Protein AF-0000000080642468 (afdb_homodimer)

Radius of gyration: 21.58 Å; Cα contacts (8 Å, |Δi|>4): 723; chains: 2; bounding box: 53×69×47 Å

Organism: Staphylococcus saprophyticus subsp. saprophyticus (strain ATCC 15305 / DSM 20229 / NCIMB 8711 / NCTC 7292 / S-41) (NCBI:txid342451)

Structure (mmCIF, N/CA/C/O backbone):
data_AF-0000000080642468-model_v1
#
loop_
_entity.id
_entity.type
_entity.pdbx_description
1 polymer 'Putative oxidoreductase'
#
loop_
_atom_site.group_PDB
_atom_site.id
_atom_site.type_symbol
_atom_site.label_atom_id
_atom_site.label_alt_id
_atom_site.label_comp_id
_atom_site.label_asym_id
_atom_site.label_entity_id
_atom_site.label_seq_id
_atom_site.pdbx_PDB_ins_code
_atom_site.Cartn_x
_atom_site.Cartn_y
_atom_site.Cartn_z
_atom_site.occupancy
_atom_site.B_iso_or_equiv
_atom_site.auth_seq_id
_atom_site.auth_comp_id
_atom_site.auth_asym_id
_atom_site.auth_atom_id
_atom_site.pdbx_PDB_model_num
ATOM 1 N N . MET A 1 1 ? -17.812 -33.812 -12.562 1 50.59 1 MET A N 1
ATOM 2 C CA . MET A 1 1 ? -16.484 -34.094 -12 1 50.59 1 MET A CA 1
ATOM 3 C C . MET A 1 1 ? -16.5 -33.875 -10.484 1 50.59 1 MET A C 1
ATOM 5 O O . MET A 1 1 ? -17.172 -33 -9.977 1 50.59 1 MET A O 1
ATOM 9 N N . LYS A 1 2 ? -16.266 -34.875 -9.68 1 64.75 2 LYS A N 1
ATOM 10 C CA . LYS A 1 2 ? -16.328 -34.875 -8.227 1 64.75 2 LYS A CA 1
ATOM 11 C C . LYS A 1 2 ? -15.359 -33.875 -7.629 1 64.75 2 LYS A C 1
ATOM 13 O O . LYS A 1 2 ? -14.172 -33.875 -7.965 1 64.75 2 LYS A O 1
ATOM 18 N N . THR A 1 3 ? -15.789 -32.656 -7.141 1 79.31 3 THR A N 1
ATOM 19 C CA . THR A 1 3 ? -14.961 -31.656 -6.477 1 79.31 3 THR A CA 1
ATOM 20 C C . THR A 1 3 ? -14.625 -32.094 -5.055 1 79.31 3 THR A C 1
ATOM 22 O O . THR A 1 3 ? -15.508 -32.5 -4.297 1 79.31 3 THR A O 1
ATOM 25 N N . GLU A 1 4 ? -13.375 -32.406 -4.77 1 90.5 4 GLU A N 1
ATOM 26 C CA . GLU A 1 4 ? -12.891 -32.625 -3.41 1 90.5 4 GLU A CA 1
ATOM 27 C C . GLU A 1 4 ? -12.5 -31.297 -2.742 1 90.5 4 GLU A C 1
ATOM 29 O O . GLU A 1 4 ? -11.781 -30.484 -3.328 1 90.5 4 GLU A O 1
ATOM 34 N N . VAL A 1 5 ? -13.094 -31.109 -1.565 1 91.38 5 VAL A N 1
ATOM 35 C CA . VAL A 1 5 ? -12.852 -29.875 -0.824 1 91.38 5 VAL A CA 1
ATOM 36 C C . VAL A 1 5 ? -12.203 -30.188 0.521 1 91.38 5 VAL A C 1
ATOM 38 O O . VAL A 1 5 ? -12.656 -31.094 1.231 1 91.38 5 VAL A O 1
ATOM 41 N N . ILE A 1 6 ? -11.117 -29.516 0.768 1 91.75 6 ILE A N 1
ATOM 42 C CA . ILE A 1 6 ? -10.484 -29.594 2.08 1 91.75 6 ILE A CA 1
ATOM 43 C C . ILE A 1 6 ? -10.461 -28.219 2.73 1 91.75 6 ILE A C 1
ATOM 45 O O . ILE A 1 6 ? -10.242 -27.203 2.051 1 91.75 6 ILE A O 1
ATOM 49 N N . ALA A 1 7 ? -10.742 -28.203 4.02 1 93.5 7 ALA A N 1
ATOM 50 C CA . ALA A 1 7 ? -10.742 -26.953 4.773 1 93.5 7 ALA A CA 1
ATOM 51 C C . ALA A 1 7 ? -9.625 -26.938 5.816 1 93.5 7 ALA A C 1
ATOM 53 O O . ALA A 1 7 ? -9.375 -27.953 6.477 1 93.5 7 ALA A O 1
ATOM 54 N N . LYS A 1 8 ? -8.898 -25.859 5.883 1 94.12 8 LYS A N 1
ATOM 55 C CA . LYS A 1 8 ? -7.875 -25.641 6.898 1 94.12 8 LYS A CA 1
ATOM 56 C C . LYS A 1 8 ? -7.965 -24.234 7.473 1 94.12 8 LYS A C 1
ATOM 58 O O . LYS A 1 8 ? -7.926 -23.25 6.73 1 94.12 8 LYS A O 1
ATOM 63 N N . SER A 1 9 ? -8.227 -24.094 8.789 1 95.5 9 SER A N 1
ATOM 64 C CA . SER A 1 9 ? -8.188 -22.797 9.438 1 95.5 9 SER A CA 1
ATOM 65 C C . SER A 1 9 ? -6.848 -22.094 9.195 1 95.5 9 SER A C 1
ATOM 67 O O . SER A 1 9 ? -5.789 -22.688 9.438 1 95.5 9 SER A O 1
ATOM 69 N N . THR A 1 10 ? -6.863 -20.891 8.68 1 96.19 10 THR A N 1
ATOM 70 C CA . THR A 1 10 ? -5.648 -20.188 8.289 1 96.19 10 THR A CA 1
ATOM 71 C C . THR A 1 10 ? -5.762 -18.703 8.617 1 96.19 10 THR A C 1
ATOM 73 O O . THR A 1 10 ? -6.711 -18.031 8.203 1 96.19 10 THR A O 1
ATOM 76 N N . ASP A 1 11 ? -4.891 -18.172 9.461 1 97.19 11 ASP A N 1
ATOM 77 C CA . ASP A 1 11 ? -4.703 -16.75 9.656 1 97.19 11 ASP A CA 1
ATOM 78 C C . ASP A 1 11 ? -3.744 -16.172 8.617 1 97.19 11 ASP A C 1
ATOM 80 O O . ASP A 1 11 ? -2.535 -16.406 8.688 1 97.19 11 ASP A O 1
ATOM 84 N N . VAL A 1 12 ? -4.266 -15.406 7.707 1 97 12 VAL A N 1
ATOM 85 C CA . VAL A 1 12 ? -3.461 -14.945 6.578 1 97 12 VAL A CA 1
ATOM 86 C C . VAL A 1 12 ? -2.4 -13.961 7.07 1 97 12 VAL A C 1
ATOM 88 O O . VAL A 1 12 ? -1.464 -13.633 6.336 1 97 12 VAL A O 1
ATOM 91 N N . THR A 1 13 ? -2.586 -13.43 8.273 1 97 13 THR A N 1
ATOM 92 C CA . THR A 1 13 ? -1.593 -12.508 8.812 1 97 13 THR A CA 1
ATOM 93 C C . THR A 1 13 ? -0.42 -13.273 9.422 1 97 13 THR A C 1
ATOM 95 O O . THR A 1 13 ? 0.535 -12.664 9.914 1 97 13 THR A O 1
ATOM 98 N N . ASN A 1 14 ? -0.458 -14.555 9.422 1 97.81 14 ASN A N 1
ATOM 99 C CA . ASN A 1 14 ? 0.62 -15.43 9.867 1 97.81 14 ASN A CA 1
ATOM 100 C C . ASN A 1 14 ? 1.219 -16.219 8.703 1 97.81 14 ASN A C 1
ATOM 102 O O . ASN A 1 14 ? 0.602 -17.156 8.195 1 97.81 14 ASN A O 1
ATOM 106 N N . PRO A 1 15 ? 2.479 -15.875 8.328 1 97.31 15 PRO A N 1
ATOM 107 C CA . PRO A 1 15 ? 3.047 -16.516 7.137 1 97.31 15 PRO A CA 1
ATOM 108 C C . PRO A 1 15 ? 3.193 -18.031 7.289 1 97.31 15 PRO A C 1
ATOM 110 O O . PRO A 1 15 ? 3.072 -18.766 6.309 1 97.31 15 PRO A O 1
ATOM 113 N N . GLN A 1 16 ? 3.432 -18.5 8.5 1 97.75 16 GLN A N 1
ATOM 114 C CA . GLN A 1 16 ? 3.561 -19.938 8.711 1 97.75 16 GLN A CA 1
ATOM 115 C C . GLN A 1 16 ? 2.236 -20.656 8.461 1 97.75 16 GLN A C 1
ATOM 117 O O . GLN A 1 16 ? 2.217 -21.766 7.938 1 97.75 16 GLN A O 1
ATOM 122 N N . ASP A 1 17 ? 1.151 -20.016 8.898 1 97.81 17 ASP A N 1
ATOM 123 C CA . ASP A 1 17 ? -0.169 -20.578 8.625 1 97.81 17 ASP A CA 1
ATOM 124 C C . ASP A 1 17 ? -0.426 -20.672 7.125 1 97.81 17 ASP A C 1
ATOM 126 O O . ASP A 1 17 ? -0.97 -21.672 6.641 1 97.81 17 ASP A O 1
ATOM 130 N N . VAL A 1 18 ? -0.04 -19.656 6.391 1 97.88 18 VAL A N 1
ATOM 131 C CA . VAL A 1 18 ? -0.266 -19.609 4.949 1 97.88 18 VAL A CA 1
ATOM 132 C C . VAL A 1 18 ? 0.578 -20.672 4.262 1 97.88 18 VAL A C 1
ATOM 134 O O . VAL A 1 18 ? 0.085 -21.406 3.393 1 97.88 18 VAL A O 1
ATOM 137 N N . GLU A 1 19 ? 1.781 -20.781 4.672 1 97.62 19 GLU A N 1
ATOM 138 C CA . GLU A 1 19 ? 2.65 -21.828 4.145 1 97.62 19 GLU A CA 1
ATOM 139 C C . GLU A 1 19 ? 2.07 -23.219 4.414 1 97.62 19 GLU A C 1
ATOM 141 O O . GLU A 1 19 ? 2.098 -24.078 3.539 1 97.62 19 GLU A O 1
ATOM 146 N N . ALA A 1 20 ? 1.6 -23.375 5.605 1 97.69 20 ALA A N 1
ATOM 147 C CA . ALA A 1 20 ? 1.021 -24.672 5.977 1 97.69 20 ALA A CA 1
ATOM 148 C C . ALA A 1 20 ? -0.187 -25 5.109 1 97.69 20 ALA A C 1
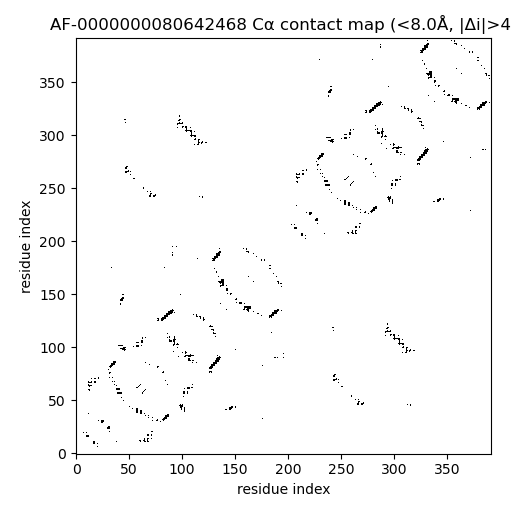ATOM 150 O O . ALA A 1 20 ? -0.394 -26.156 4.738 1 97.69 20 ALA A O 1
ATOM 151 N N . LEU A 1 21 ? -0.982 -24.016 4.84 1 97.44 21 LEU A N 1
ATOM 152 C CA . LEU A 1 21 ? -2.133 -24.203 3.963 1 97.44 21 LEU A CA 1
ATOM 153 C C . LEU A 1 21 ? -1.696 -24.703 2.59 1 97.44 21 LEU A C 1
ATOM 155 O O . LEU A 1 21 ? -2.256 -25.672 2.07 1 97.44 21 LEU A O 1
ATOM 159 N N . VAL A 1 22 ? -0.696 -24.078 1.971 1 97.56 22 VAL A N 1
ATOM 160 C CA . VAL A 1 22 ? -0.193 -24.406 0.643 1 97.56 22 VAL A CA 1
ATOM 161 C C . VAL A 1 22 ? 0.44 -25.797 0.669 1 97.56 22 VAL A C 1
ATOM 163 O O . VAL A 1 22 ? 0.196 -26.609 -0.221 1 97.56 22 VAL A O 1
ATOM 166 N N . GLN A 1 23 ? 1.181 -26.062 1.732 1 96.88 23 GLN A N 1
ATOM 167 C CA . GLN A 1 23 ? 1.821 -27.375 1.865 1 96.88 23 GLN A CA 1
ATOM 168 C C . GLN A 1 23 ? 0.785 -28.484 1.974 1 96.88 23 GLN A C 1
ATOM 170 O O . GLN A 1 23 ? 0.958 -29.562 1.396 1 96.88 23 GLN A O 1
ATOM 175 N N . ASN A 1 24 ? -0.21 -28.219 2.729 1 96.62 24 ASN A N 1
ATOM 176 C CA . ASN A 1 24 ? -1.29 -29.203 2.846 1 96.62 24 ASN A CA 1
ATOM 177 C C . ASN A 1 24 ? -1.91 -29.516 1.488 1 96.62 24 ASN A C 1
ATOM 179 O O . ASN A 1 24 ? -2.162 -30.672 1.173 1 96.62 24 ASN A O 1
ATOM 183 N N . ALA A 1 25 ? -2.182 -28.484 0.682 1 96 25 ALA A N 1
ATOM 184 C CA . ALA A 1 25 ? -2.732 -28.672 -0.659 1 96 25 ALA A CA 1
ATOM 185 C C . ALA A 1 25 ? -1.806 -29.516 -1.52 1 96 25 ALA A C 1
ATOM 187 O O . ALA A 1 25 ? -2.264 -30.406 -2.244 1 96 25 ALA A O 1
ATOM 188 N N . ILE A 1 26 ? -0.527 -29.312 -1.445 1 96.31 26 ILE A N 1
ATOM 189 C CA . ILE A 1 26 ? 0.45 -30.031 -2.248 1 96.31 26 ILE A CA 1
ATOM 190 C C . ILE A 1 26 ? 0.509 -31.5 -1.796 1 96.31 26 ILE A C 1
ATOM 192 O O . ILE A 1 26 ? 0.612 -32.406 -2.623 1 96.31 26 ILE A O 1
ATOM 196 N N . GLU A 1 27 ? 0.458 -31.656 -0.496 1 96 27 GLU A N 1
ATOM 197 C CA . GLU A 1 27 ? 0.5 -33.031 0.04 1 96 27 GLU A CA 1
ATOM 198 C C . GLU A 1 27 ? -0.7 -33.844 -0.428 1 96 27 GLU A C 1
ATOM 200 O O . GLU A 1 27 ? -0.572 -35.031 -0.719 1 96 27 GLU A O 1
ATOM 205 N N . ILE A 1 28 ? -1.775 -33.25 -0.565 1 95.12 28 ILE A N 1
ATOM 206 C CA . ILE A 1 28 ? -3.018 -33.938 -0.859 1 95.12 28 ILE A CA 1
ATOM 207 C C . ILE A 1 28 ? -3.219 -34.031 -2.371 1 95.12 28 ILE A C 1
ATOM 209 O O . ILE A 1 28 ? -3.633 -35.062 -2.893 1 95.12 28 ILE A O 1
ATOM 213 N N . PHE A 1 29 ? -2.914 -32.969 -3.033 1 95.44 29 PHE A N 1
ATOM 214 C CA . PHE A 1 29 ? -3.311 -32.875 -4.434 1 95.44 29 PHE A CA 1
ATOM 215 C C . PHE A 1 29 ? -2.088 -32.906 -5.344 1 95.44 29 PHE A C 1
ATOM 217 O O . PHE A 1 29 ? -2.221 -32.938 -6.57 1 95.44 29 PHE A O 1
ATOM 224 N N . GLY A 1 30 ? -0.83 -32.781 -4.812 1 96 30 GLY A N 1
ATOM 225 C CA . GLY A 1 30 ? 0.412 -32.969 -5.551 1 96 30 GLY A CA 1
ATOM 226 C C . GLY A 1 30 ? 0.97 -31.656 -6.09 1 96 30 GLY A C 1
ATOM 227 O O . GLY A 1 30 ? 2.172 -31.547 -6.336 1 96 30 GLY A O 1
ATOM 228 N N . ARG A 1 31 ? 0.09 -30.656 -6.316 1 96.69 31 ARG A N 1
ATOM 229 C CA . ARG A 1 31 ? 0.514 -29.391 -6.883 1 96.69 31 ARG A CA 1
ATOM 230 C C . ARG A 1 31 ? -0.477 -28.281 -6.535 1 96.69 31 ARG A C 1
ATOM 232 O O . ARG A 1 31 ? -1.577 -28.547 -6.051 1 96.69 31 ARG A O 1
ATOM 239 N N . VAL A 1 32 ? -0.115 -27.016 -6.707 1 97.12 32 VAL A N 1
ATOM 240 C CA . VAL A 1 32 ? -0.984 -25.859 -6.617 1 97.12 32 VAL A CA 1
ATOM 241 C C . VAL A 1 32 ? -1.035 -25.141 -7.965 1 97.12 32 VAL A C 1
ATOM 243 O O . VAL A 1 32 ? -0.027 -24.594 -8.43 1 97.12 32 VAL A O 1
ATOM 246 N N . ASP A 1 33 ? -2.197 -25.109 -8.555 1 97.12 33 ASP A N 1
ATOM 247 C CA . ASP A 1 33 ? -2.352 -24.531 -9.891 1 97.12 33 ASP A CA 1
ATOM 248 C C . ASP A 1 33 ? -2.793 -23.078 -9.812 1 97.12 33 ASP A C 1
ATOM 250 O O . ASP A 1 33 ? -2.441 -22.266 -10.68 1 97.12 33 ASP A O 1
ATOM 254 N N . VAL A 1 34 ? -3.645 -22.797 -8.789 1 97.88 34 VAL A N 1
ATOM 255 C CA . VAL A 1 34 ? -4.203 -21.453 -8.672 1 97.88 34 VAL A CA 1
ATOM 256 C C . VAL A 1 34 ? -4.199 -21.016 -7.207 1 97.88 34 VAL A C 1
ATOM 258 O O . VAL A 1 34 ? -4.551 -21.797 -6.32 1 97.88 34 VAL A O 1
ATOM 261 N N . LEU A 1 35 ? -3.707 -19.875 -6.891 1 98.25 35 LEU A N 1
ATOM 262 C CA . LEU A 1 35 ? -3.918 -19.188 -5.621 1 98.25 35 LEU A CA 1
ATOM 263 C C . LEU A 1 35 ? -4.844 -17.984 -5.797 1 98.25 35 LEU A C 1
ATOM 265 O O . LEU A 1 35 ? -4.629 -17.156 -6.68 1 98.25 35 LEU A O 1
ATOM 269 N N . ILE A 1 36 ? -5.883 -17.969 -5.059 1 97.44 36 ILE A N 1
ATOM 270 C CA . ILE A 1 36 ? -6.746 -16.781 -5.004 1 97.44 36 ILE A CA 1
ATOM 271 C C . ILE A 1 36 ? -6.617 -16.109 -3.637 1 97.44 36 ILE A C 1
ATOM 273 O O . ILE A 1 36 ? -7.047 -16.672 -2.623 1 97.44 36 ILE A O 1
ATOM 277 N N . ASN A 1 37 ? -5.926 -14.992 -3.562 1 96.69 37 ASN A N 1
ATOM 278 C CA . ASN A 1 37 ? -5.918 -14.141 -2.379 1 96.69 37 ASN A CA 1
ATOM 279 C C . ASN A 1 37 ? -7.184 -13.297 -2.287 1 96.69 37 ASN A C 1
ATOM 281 O O . ASN A 1 37 ? -7.309 -12.281 -2.977 1 96.69 37 ASN A O 1
ATOM 285 N N . ASN A 1 38 ? -8 -13.656 -1.333 1 90.62 38 ASN A N 1
ATOM 286 C CA . ASN A 1 38 ? -9.312 -13.023 -1.31 1 90.62 38 ASN A CA 1
ATOM 287 C C . ASN A 1 38 ? -9.602 -12.367 0.039 1 90.62 38 ASN A C 1
ATOM 289 O O . ASN A 1 38 ? -10.516 -11.555 0.158 1 90.62 38 ASN A O 1
ATOM 293 N N . ALA A 1 39 ? -8.836 -12.742 1.054 1 82.19 39 ALA A N 1
ATOM 294 C CA . ALA A 1 39 ? -9.086 -12.164 2.373 1 82.19 39 ALA A CA 1
ATOM 295 C C . ALA A 1 39 ? -8.906 -10.648 2.352 1 82.19 39 ALA A C 1
ATOM 297 O O . ALA A 1 39 ? -8.031 -10.133 1.657 1 82.19 39 ALA A O 1
ATOM 298 N N . GLY A 1 40 ? -9.805 -9.938 3.098 1 84.88 40 GLY A N 1
ATOM 299 C CA . GLY A 1 40 ? -9.695 -8.484 3.184 1 84.88 40 GLY A CA 1
ATOM 300 C C . GLY A 1 40 ? -10.602 -7.883 4.242 1 84.88 40 GLY A C 1
ATOM 301 O O . GLY A 1 40 ? -11.602 -8.484 4.625 1 84.88 40 GLY A O 1
ATOM 302 N N . LEU A 1 41 ? -10.203 -6.855 4.789 1 84.12 41 LEU A N 1
ATOM 303 C CA . LEU A 1 41 ? -10.984 -6.02 5.699 1 84.12 41 LEU A CA 1
ATOM 304 C C . LEU A 1 41 ? -11.281 -4.664 5.066 1 84.12 41 LEU A C 1
ATOM 306 O O . LEU A 1 41 ? -10.469 -4.137 4.305 1 84.12 41 LEU A O 1
ATOM 310 N N . ILE A 1 42 ? -12.445 -4.133 5.34 1 81.62 42 ILE A N 1
ATOM 311 C CA . ILE A 1 42 ? -12.836 -2.834 4.809 1 81.62 42 ILE A CA 1
ATOM 312 C C . ILE A 1 42 ? -13.25 -1.911 5.953 1 81.62 42 ILE A C 1
ATOM 314 O O . ILE A 1 42 ? -14.414 -1.52 6.055 1 81.62 42 ILE A O 1
ATOM 318 N N . PRO A 1 43 ? -12.297 -1.564 6.77 1 81.06 43 PRO A N 1
ATOM 319 C CA . PRO A 1 43 ? -12.695 -0.581 7.777 1 81.06 43 PRO A CA 1
ATOM 320 C C . PRO A 1 43 ? -12.906 0.812 7.191 1 81.06 43 PRO A C 1
ATOM 322 O O . PRO A 1 43 ? -12.305 1.159 6.176 1 81.06 43 PRO A O 1
ATOM 325 N N . GLN A 1 44 ? -13.836 1.492 7.816 1 81.62 44 GLN A N 1
ATOM 326 C CA . GLN A 1 44 ? -14.133 2.848 7.367 1 81.62 44 GLN A CA 1
ATOM 327 C C . GLN A 1 44 ? -14.031 3.844 8.516 1 81.62 44 GLN A C 1
ATOM 329 O O . GLN A 1 44 ? -14.82 3.791 9.461 1 81.62 44 GLN A O 1
ATOM 334 N N . SER A 1 45 ? -13.062 4.715 8.43 1 89.12 45 SER A N 1
ATOM 335 C CA . SER A 1 45 ? -12.852 5.816 9.367 1 89.12 45 SER A CA 1
ATOM 336 C C . SER A 1 45 ? -11.898 6.855 8.781 1 89.12 45 SER A C 1
ATOM 338 O O . SER A 1 45 ? -11.094 6.547 7.902 1 89.12 45 SER A O 1
ATOM 340 N N . PHE A 1 46 ? -12.156 8.109 9.219 1 92.5 46 PHE A N 1
ATOM 341 C CA . PHE A 1 46 ? -11.219 9.141 8.781 1 92.5 46 PHE A CA 1
ATOM 342 C C . PHE A 1 46 ? -9.859 8.945 9.438 1 92.5 46 PHE A C 1
ATOM 344 O O . PHE A 1 46 ? -9.766 8.43 10.555 1 92.5 46 PHE A O 1
ATOM 351 N N . LEU A 1 47 ? -8.758 9.414 8.742 1 95.19 47 LEU A N 1
ATOM 352 C CA . LEU A 1 47 ? -7.402 9.281 9.258 1 95.19 47 LEU A CA 1
ATOM 353 C C . LEU A 1 47 ? -7.23 10.078 10.547 1 95.19 47 LEU A C 1
ATOM 355 O O . LEU A 1 47 ? -6.465 9.68 11.43 1 95.19 47 LEU A O 1
ATOM 359 N N . GLY A 1 48 ? -8.008 11.125 10.656 1 93.81 48 GLY A N 1
ATOM 360 C CA . GLY A 1 48 ? -7.938 11.938 11.859 1 93.81 48 GLY A CA 1
ATOM 361 C C . GLY A 1 48 ? -8.438 11.219 13.094 1 93.81 48 GLY A C 1
ATOM 362 O O . GLY A 1 48 ? -8.18 11.656 14.219 1 93.81 48 GLY A O 1
ATOM 363 N N . ASP A 1 49 ? -9.188 10.133 12.867 1 93.44 49 ASP A N 1
ATOM 364 C CA . ASP A 1 49 ? -9.664 9.336 13.992 1 93.44 49 ASP A CA 1
ATOM 365 C C . ASP A 1 49 ? -8.531 8.531 14.633 1 93.44 49 ASP A C 1
ATOM 367 O O . ASP A 1 49 ? -8.672 8.023 15.742 1 93.44 49 ASP A O 1
ATOM 371 N N . ASN A 1 50 ? -7.434 8.438 13.961 1 94.56 50 ASN A N 1
ATOM 372 C CA . ASN A 1 50 ? -6.195 7.844 14.461 1 94.56 50 ASN A CA 1
ATOM 373 C C . ASN A 1 50 ? -6.43 6.441 15.016 1 94.56 50 ASN A C 1
ATOM 375 O O . ASN A 1 50 ? -5.957 6.117 16.109 1 94.56 50 ASN A O 1
ATOM 379 N N . ASN A 1 51 ? -7.27 5.641 14.336 1 94.94 51 ASN A N 1
ATOM 380 C CA . ASN A 1 51 ? -7.508 4.25 14.711 1 94.94 51 ASN A CA 1
ATOM 381 C C . ASN A 1 51 ? -6.352 3.352 14.289 1 94.94 51 ASN A C 1
ATOM 383 O O . ASN A 1 51 ? -6.496 2.531 13.375 1 94.94 51 ASN A O 1
ATOM 387 N N . ILE A 1 52 ? -5.305 3.355 15.047 1 96.44 52 ILE A N 1
ATOM 388 C CA . ILE A 1 52 ? -4.035 2.74 14.68 1 96.44 52 ILE A CA 1
ATOM 389 C C . ILE A 1 52 ? -4.203 1.225 14.586 1 96.44 52 ILE A C 1
ATOM 391 O O . ILE A 1 52 ? -3.707 0.594 13.648 1 96.44 52 ILE A O 1
ATOM 395 N N . ASP A 1 53 ? -4.836 0.673 15.562 1 95.81 53 ASP A N 1
ATOM 396 C CA . ASP A 1 53 ? -5.023 -0.774 15.547 1 95.81 53 ASP A CA 1
ATOM 397 C C . ASP A 1 53 ? -5.754 -1.223 14.289 1 95.81 53 ASP A C 1
ATOM 399 O O . ASP A 1 53 ? -5.395 -2.23 13.68 1 95.81 53 ASP A O 1
ATOM 403 N N . GLU A 1 54 ? -6.746 -0.491 13.914 1 94.38 54 GLU A N 1
ATOM 404 C CA . GLU A 1 54 ? -7.5 -0.798 12.703 1 94.38 54 GLU A CA 1
ATOM 405 C C . GLU A 1 54 ? -6.625 -0.655 11.461 1 94.38 54 GLU A C 1
ATOM 407 O O . GLU A 1 54 ? -6.695 -1.482 10.547 1 94.38 54 GLU A O 1
ATOM 412 N N . TRP A 1 55 ? -5.836 0.438 11.422 1 96.81 55 TRP A N 1
ATOM 413 C CA . TRP A 1 55 ? -4.91 0.625 10.312 1 96.81 55 TRP A CA 1
ATOM 414 C C . TRP A 1 55 ? -3.994 -0.583 10.156 1 96.81 55 TRP A C 1
ATOM 416 O O . TRP A 1 55 ? -3.865 -1.135 9.062 1 96.81 55 TRP A O 1
ATOM 426 N N . ASN A 1 56 ? -3.436 -0.941 11.258 1 97.38 56 ASN A N 1
ATOM 427 C CA . ASN A 1 56 ? -2.473 -2.037 11.25 1 97.38 56 ASN A CA 1
ATOM 428 C C . ASN A 1 56 ? -3.123 -3.348 10.812 1 97.38 56 ASN A C 1
ATOM 430 O O . ASN A 1 56 ? -2.555 -4.09 10.008 1 97.38 56 ASN A O 1
ATOM 434 N N . GLN A 1 57 ? -4.25 -3.621 11.344 1 95.81 57 GLN A N 1
ATOM 435 C CA . GLN A 1 57 ? -4.945 -4.848 10.977 1 95.81 57 GLN A CA 1
ATOM 436 C C . GLN A 1 57 ? -5.273 -4.867 9.484 1 95.81 57 GLN A C 1
ATOM 438 O O . GLN A 1 57 ? -5.129 -5.898 8.82 1 95.81 57 GLN A O 1
ATOM 443 N N . THR A 1 58 ? -5.73 -3.76 8.969 1 95.81 58 THR A N 1
ATOM 444 C CA . THR A 1 58 ? -6.07 -3.648 7.555 1 95.81 58 THR A CA 1
ATOM 445 C C . THR A 1 58 ? -4.848 -3.906 6.68 1 95.81 58 THR A C 1
ATOM 447 O O . THR A 1 58 ? -4.918 -4.66 5.707 1 95.81 58 THR A O 1
ATOM 450 N N . ILE A 1 59 ? -3.744 -3.354 7.066 1 97.88 59 ILE A N 1
ATOM 451 C CA . ILE A 1 59 ? -2.502 -3.529 6.32 1 97.88 59 ILE A CA 1
ATOM 452 C C . ILE A 1 59 ? -2.035 -4.98 6.43 1 97.88 59 ILE A C 1
ATOM 454 O O . ILE A 1 59 ? -1.604 -5.574 5.441 1 97.88 59 ILE A O 1
ATOM 458 N N . ASP A 1 60 ? -2.123 -5.574 7.578 1 97.56 60 ASP A N 1
ATOM 459 C CA . ASP A 1 60 ? -1.669 -6.941 7.812 1 97.56 60 ASP A CA 1
ATOM 460 C C . ASP A 1 60 ? -2.469 -7.938 6.973 1 97.56 60 ASP A C 1
ATOM 462 O O . ASP A 1 60 ? -1.898 -8.852 6.375 1 97.56 60 ASP A O 1
ATOM 466 N N . VAL A 1 61 ? -3.732 -7.73 6.926 1 96.38 61 VAL A N 1
ATOM 467 C CA . VAL A 1 61 ? -4.594 -8.68 6.234 1 96.38 61 VAL A CA 1
ATOM 468 C C . VAL A 1 61 ? -4.555 -8.414 4.73 1 96.38 61 VAL A C 1
ATOM 470 O O . VAL A 1 61 ? -4.301 -9.32 3.938 1 96.38 61 VAL A O 1
ATOM 473 N N . ASN A 1 62 ? -4.762 -7.125 4.324 1 96.25 62 ASN A N 1
ATOM 474 C CA . ASN A 1 62 ? -5.023 -6.773 2.932 1 96.25 62 ASN A CA 1
ATOM 475 C C . ASN A 1 62 ? -3.736 -6.742 2.111 1 96.25 62 ASN A C 1
ATOM 477 O O . ASN A 1 62 ? -3.773 -6.879 0.886 1 96.25 62 ASN A O 1
ATOM 481 N N . LEU A 1 63 ? -2.604 -6.484 2.773 1 97.88 63 LEU A N 1
ATOM 482 C CA . LEU A 1 63 ? -1.358 -6.324 2.031 1 97.88 63 LEU A CA 1
ATOM 483 C C . LEU A 1 63 ? -0.361 -7.418 2.402 1 97.88 63 LEU A C 1
ATOM 485 O O . LEU A 1 63 ? 0.028 -8.219 1.553 1 97.88 63 LEU A O 1
ATOM 489 N N . LYS A 1 64 ? -0.037 -7.547 3.67 1 98.25 64 LYS A N 1
ATOM 490 C CA . LYS A 1 64 ? 0.91 -8.586 4.07 1 98.25 64 LYS A CA 1
ATOM 491 C C . LYS A 1 64 ? 0.346 -9.977 3.803 1 98.25 64 LYS A C 1
ATOM 493 O O . LYS A 1 64 ? 1.071 -10.875 3.363 1 98.25 64 LYS A O 1
ATOM 498 N N . GLY A 1 65 ? -0.908 -10.172 4.102 1 98.12 65 GLY A N 1
ATOM 499 C CA . GLY A 1 65 ? -1.539 -11.445 3.807 1 98.12 65 GLY A CA 1
ATOM 500 C C . GLY A 1 65 ? -1.39 -11.867 2.355 1 98.12 65 GLY A C 1
ATOM 501 O O . GLY A 1 65 ? -1.106 -13.031 2.064 1 98.12 65 GLY A O 1
ATOM 502 N N . VAL A 1 66 ? -1.595 -10.883 1.438 1 98 66 VAL A N 1
ATOM 503 C CA . VAL A 1 66 ? -1.431 -11.141 0.01 1 98 66 VAL A CA 1
ATOM 504 C C . VAL A 1 66 ? 0.01 -11.555 -0.279 1 98 66 VAL A C 1
ATOM 506 O O . VAL A 1 66 ? 0.249 -12.523 -0.999 1 98 66 VAL A O 1
ATOM 509 N N . LEU A 1 67 ? 0.943 -10.859 0.298 1 98.38 67 LEU A N 1
ATOM 510 C CA . LEU A 1 67 ? 2.361 -11.148 0.12 1 98.38 67 LEU A CA 1
ATOM 511 C C . LEU A 1 67 ? 2.697 -12.547 0.621 1 98.38 67 LEU A C 1
ATOM 513 O O . LEU A 1 67 ? 3.451 -13.281 -0.025 1 98.38 67 LEU A O 1
ATOM 517 N N . TYR A 1 68 ? 2.146 -12.914 1.777 1 98.38 68 TYR A N 1
ATOM 518 C CA . TYR A 1 68 ? 2.416 -14.227 2.338 1 98.38 68 TYR A CA 1
ATOM 519 C C . TYR A 1 68 ? 1.877 -15.328 1.429 1 98.38 68 TYR A C 1
ATOM 521 O O . TYR A 1 68 ? 2.51 -16.375 1.264 1 98.38 68 TYR A O 1
ATOM 529 N N . GLY A 1 69 ? 0.718 -15.102 0.855 1 98.31 69 GLY A N 1
ATOM 530 C CA . GLY A 1 69 ? 0.206 -16.031 -0.138 1 98.31 69 GLY A CA 1
ATOM 531 C C . GLY A 1 69 ? 1.122 -16.188 -1.338 1 98.31 69 GLY A C 1
ATOM 532 O O . GLY A 1 69 ? 1.432 -17.297 -1.748 1 98.31 69 GLY A O 1
ATOM 533 N N . ILE A 1 70 ? 1.55 -15.039 -1.858 1 98.38 70 ILE A N 1
ATOM 534 C CA . ILE A 1 70 ? 2.459 -15.031 -3 1 98.38 70 ILE A CA 1
ATOM 535 C C . ILE A 1 70 ? 3.74 -15.781 -2.645 1 98.38 70 ILE A C 1
ATOM 537 O O . ILE A 1 70 ? 4.172 -16.672 -3.383 1 98.38 70 ILE A O 1
ATOM 541 N N . GLY A 1 71 ? 4.344 -15.43 -1.54 1 97.81 71 GLY A N 1
ATOM 542 C CA . GLY A 1 71 ? 5.582 -16.062 -1.109 1 97.81 71 GLY A CA 1
ATOM 543 C C . GLY A 1 71 ? 5.457 -17.562 -0.95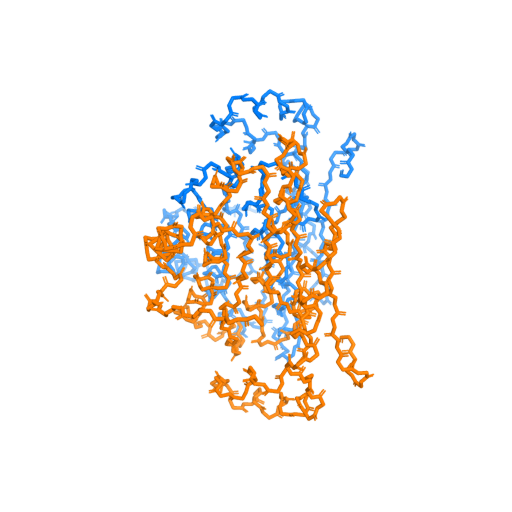2 1 97.81 71 GLY A C 1
ATOM 544 O O . GLY A 1 71 ? 6.41 -18.297 -1.212 1 97.81 71 GLY A O 1
ATOM 545 N N . ALA A 1 72 ? 4.305 -17.984 -0.533 1 97.81 72 ALA A N 1
ATOM 546 C CA . ALA A 1 72 ? 4.082 -19.406 -0.249 1 97.81 72 ALA A CA 1
ATOM 547 C C . ALA A 1 72 ? 4.016 -20.219 -1.538 1 97.81 72 ALA A C 1
ATOM 549 O O . ALA A 1 72 ? 4.367 -21.406 -1.552 1 97.81 72 ALA A O 1
ATOM 550 N N . VAL A 1 73 ? 3.602 -19.578 -2.688 1 98.31 73 VAL A N 1
ATOM 551 C CA . VAL A 1 73 ? 3.281 -20.438 -3.832 1 98.31 73 VAL A CA 1
ATOM 552 C C . VAL A 1 73 ? 4.305 -20.203 -4.941 1 98.31 73 VAL A C 1
ATOM 554 O O . VAL A 1 73 ? 4.527 -21.094 -5.777 1 98.31 73 VAL A O 1
ATOM 557 N N . VAL A 1 74 ? 4.945 -19.047 -5.02 1 98.25 74 VAL A N 1
ATOM 558 C CA . VAL A 1 74 ? 5.758 -18.688 -6.176 1 98.25 74 VAL A CA 1
ATOM 559 C C . VAL A 1 74 ? 6.895 -19.688 -6.344 1 98.25 74 VAL A C 1
ATOM 561 O O . VAL A 1 74 ? 7.09 -20.25 -7.43 1 98.25 74 VAL A O 1
ATOM 564 N N . PRO A 1 75 ? 7.656 -20 -5.23 1 97.12 75 PRO A N 1
ATOM 565 C CA . PRO A 1 75 ? 8.727 -20.969 -5.426 1 97.12 75 PRO A CA 1
ATOM 566 C C . PRO A 1 75 ? 8.211 -22.312 -5.926 1 97.12 75 PRO A C 1
ATOM 568 O O . PRO A 1 75 ? 8.852 -22.953 -6.773 1 97.12 75 PRO A O 1
ATOM 571 N N . LYS A 1 76 ? 7.07 -22.781 -5.434 1 97.44 76 LYS A N 1
ATOM 572 C CA . LYS A 1 76 ? 6.477 -24.047 -5.836 1 97.44 76 LYS A CA 1
ATOM 573 C C . LYS A 1 76 ? 5.988 -24 -7.281 1 97.44 76 LYS A C 1
ATOM 575 O O . LYS A 1 76 ? 6.215 -24.938 -8.055 1 97.44 76 LYS A O 1
ATOM 580 N N . MET A 1 77 ? 5.414 -22.922 -7.652 1 97.94 77 MET A N 1
ATOM 581 C CA . MET A 1 77 ? 4.898 -22.734 -9.008 1 97.94 77 MET A CA 1
ATOM 582 C C . MET A 1 77 ? 6.035 -22.609 -10.016 1 97.94 77 MET A C 1
ATOM 584 O O . MET A 1 77 ? 5.918 -23.062 -11.148 1 97.94 77 MET A O 1
ATOM 588 N N . ARG A 1 78 ? 7.113 -21.922 -9.602 1 97.25 78 ARG A N 1
ATOM 589 C CA . ARG A 1 78 ? 8.289 -21.844 -10.461 1 97.25 78 ARG A CA 1
ATOM 590 C C . ARG A 1 78 ? 8.852 -23.234 -10.734 1 97.25 78 ARG A C 1
ATOM 592 O O . ARG A 1 78 ? 9.211 -23.562 -11.867 1 97.25 78 ARG A O 1
ATOM 599 N N . ALA A 1 79 ? 8.875 -24.062 -9.727 1 96.44 79 ALA A N 1
ATOM 600 C CA . ALA A 1 79 ? 9.336 -25.438 -9.891 1 96.44 79 ALA A CA 1
ATOM 601 C C . ALA A 1 79 ? 8.414 -26.203 -10.836 1 96.44 79 ALA A C 1
ATOM 603 O O . ALA A 1 79 ? 8.875 -27.031 -11.625 1 96.44 79 ALA A O 1
ATOM 604 N N . GLN A 1 80 ? 7.129 -25.938 -10.773 1 96.12 80 GLN A N 1
ATOM 605 C CA . GLN A 1 80 ? 6.109 -26.562 -11.609 1 96.12 80 GLN A CA 1
ATOM 606 C C . GLN A 1 80 ? 6.16 -26.016 -13.031 1 96.12 80 GLN A C 1
ATOM 608 O O . GLN A 1 80 ? 5.562 -26.578 -13.945 1 96.12 80 GLN A O 1
ATOM 613 N N . LYS A 1 81 ? 6.723 -24.859 -13.195 1 96.06 81 LYS A N 1
ATOM 614 C CA . LYS A 1 81 ? 6.73 -24.094 -14.438 1 96.06 81 LYS A CA 1
ATOM 615 C C . LYS A 1 81 ? 5.312 -23.766 -14.891 1 96.06 81 LYS A C 1
ATOM 617 O O . LYS A 1 81 ? 5.008 -23.797 -16.078 1 96.06 81 LYS A O 1
ATOM 622 N N . SER A 1 82 ? 4.504 -23.609 -13.977 1 96.31 82 SER A N 1
ATOM 623 C CA . SER A 1 82 ? 3.117 -23.219 -14.188 1 96.31 82 SER A CA 1
ATOM 624 C C . SER A 1 82 ? 2.48 -22.734 -12.891 1 96.31 82 SER A C 1
ATOM 626 O O . SER A 1 82 ? 2.887 -23.141 -11.797 1 96.31 82 SER A O 1
ATOM 628 N N . GLY A 1 83 ? 1.541 -21.922 -12.984 1 97.44 83 GLY A N 1
ATOM 629 C CA . GLY A 1 83 ? 0.793 -21.375 -11.859 1 97.44 83 GLY A CA 1
ATOM 630 C C . GLY A 1 83 ? 0.035 -20.109 -12.203 1 97.44 83 GLY A C 1
ATOM 631 O O . GLY A 1 83 ? 0.343 -19.453 -13.195 1 97.44 83 GLY A O 1
ATOM 632 N N . HIS A 1 84 ? -0.975 -19.828 -11.453 1 98.12 84 HIS A N 1
ATOM 633 C CA . HIS A 1 84 ? -1.797 -18.641 -11.617 1 98.12 84 HIS A CA 1
ATOM 634 C C . HIS A 1 84 ? -2.123 -18 -10.273 1 98.12 84 HIS A C 1
ATOM 636 O O . HIS A 1 84 ? -2.703 -18.641 -9.398 1 98.12 84 HIS A O 1
ATOM 642 N N . ILE A 1 85 ? -1.642 -16.844 -10.094 1 98.44 85 ILE A N 1
ATOM 643 C CA . ILE A 1 85 ? -1.91 -16.094 -8.867 1 98.44 85 ILE A CA 1
ATOM 644 C C . ILE A 1 85 ? -2.928 -14.992 -9.148 1 98.44 85 ILE A C 1
ATOM 646 O O . ILE A 1 85 ? -2.697 -14.133 -9.992 1 98.44 85 ILE A O 1
ATOM 650 N N . ILE A 1 86 ? -4.043 -15.062 -8.477 1 97.44 86 ILE A N 1
ATOM 651 C CA . ILE A 1 86 ? -5.129 -14.094 -8.602 1 97.44 86 ILE A CA 1
ATOM 652 C C . ILE A 1 86 ? -5.281 -13.312 -7.301 1 97.44 86 ILE A C 1
ATOM 654 O O . ILE A 1 86 ? -5.516 -13.898 -6.242 1 97.44 86 ILE A O 1
ATOM 658 N N . ASN A 1 87 ? -5.059 -12.031 -7.32 1 97.06 87 ASN A N 1
ATOM 659 C CA . ASN A 1 87 ? -5.262 -11.133 -6.188 1 97.06 87 ASN A CA 1
ATOM 660 C C . ASN A 1 87 ? -6.539 -10.312 -6.344 1 97.06 87 ASN A C 1
ATOM 662 O O . ASN A 1 87 ? -6.816 -9.789 -7.426 1 97.06 87 ASN A O 1
ATOM 666 N N . ILE A 1 88 ? -7.27 -10.242 -5.309 1 92.62 88 ILE A N 1
ATOM 667 C CA . ILE A 1 88 ? -8.5 -9.453 -5.332 1 92.62 88 ILE A CA 1
ATOM 668 C C . ILE A 1 88 ? -8.227 -8.055 -4.785 1 92.62 88 ILE A C 1
ATOM 670 O O . ILE A 1 88 ? -7.816 -7.902 -3.631 1 92.62 88 ILE A O 1
ATOM 674 N N . ALA A 1 89 ? -8.391 -7.098 -5.613 1 91.69 89 ALA A N 1
ATOM 675 C CA . ALA A 1 89 ? -8.383 -5.695 -5.195 1 91.69 89 ALA A CA 1
ATOM 676 C C . ALA A 1 89 ? -9.805 -5.164 -5.031 1 91.69 89 ALA A C 1
ATOM 678 O O . ALA A 1 89 ? -10.633 -5.789 -4.367 1 91.69 89 ALA A O 1
ATOM 679 N N . SER A 1 90 ? -10.023 -3.934 -5.457 1 84.94 90 SER A N 1
ATOM 680 C CA . SER A 1 90 ? -11.289 -3.213 -5.422 1 84.94 90 SER A CA 1
ATOM 681 C C . SER A 1 90 ? -11.258 -1.99 -6.332 1 84.94 90 SER A C 1
ATOM 683 O O . SER A 1 90 ? -10.188 -1.583 -6.793 1 84.94 90 SER A O 1
ATOM 685 N N . ILE A 1 91 ? -12.445 -1.555 -6.688 1 81.5 91 ILE A N 1
ATOM 686 C CA . ILE A 1 91 ? -12.492 -0.25 -7.34 1 81.5 91 ILE A CA 1
ATOM 687 C C . ILE A 1 91 ? -11.781 0.787 -6.473 1 81.5 91 ILE A C 1
ATOM 689 O O . ILE A 1 91 ? -11.25 1.774 -6.988 1 81.5 91 ILE A O 1
ATOM 693 N N . ALA A 1 92 ? -11.711 0.503 -5.238 1 84.31 92 ALA A N 1
ATOM 694 C CA . ALA A 1 92 ? -10.984 1.338 -4.285 1 84.31 92 ALA A CA 1
ATOM 695 C C . ALA A 1 92 ? -9.484 1.282 -4.543 1 84.31 92 ALA A C 1
ATOM 697 O O . ALA A 1 92 ? -8.711 2.043 -3.949 1 84.31 92 ALA A O 1
ATOM 698 N N . GLY A 1 93 ? -9 0.449 -5.387 1 88.69 93 GLY A N 1
ATOM 699 C CA . GLY A 1 93 ? -7.621 0.411 -5.852 1 88.69 93 GLY A CA 1
ATOM 700 C C . GLY A 1 93 ? -7.371 1.305 -7.051 1 88.69 93 GLY A C 1
ATOM 701 O O . GLY A 1 93 ? -6.227 1.466 -7.48 1 88.69 93 GLY A O 1
ATOM 702 N N . HIS A 1 94 ? -8.445 1.876 -7.527 1 86.62 94 HIS A N 1
ATOM 703 C CA . HIS A 1 94 ? -8.352 2.742 -8.695 1 86.62 94 HIS A CA 1
ATOM 704 C C . HIS A 1 94 ? -8.742 4.176 -8.359 1 86.62 94 HIS A C 1
ATOM 706 O O . HIS A 1 94 ? -8.305 5.117 -9.016 1 86.62 94 HIS A O 1
ATOM 712 N N . GLN A 1 95 ? -9.594 4.289 -7.367 1 88.38 95 GLN A N 1
ATOM 713 C CA . GLN A 1 95 ? -10.055 5.586 -6.883 1 88.38 95 GLN A CA 1
ATOM 714 C C . GLN A 1 95 ? -10.234 5.578 -5.367 1 88.38 95 GLN A C 1
ATOM 716 O O . GLN A 1 95 ? -10.797 4.633 -4.809 1 88.38 95 GLN A O 1
ATOM 721 N N . VAL A 1 96 ? -9.797 6.699 -4.816 1 91.31 96 VAL A N 1
ATOM 722 C CA . VAL A 1 96 ? -9.859 6.742 -3.359 1 91.31 96 VAL A CA 1
ATOM 723 C C . VAL A 1 96 ? -11.156 7.434 -2.922 1 91.31 96 VAL A C 1
ATOM 725 O O . VAL A 1 96 ? -11.789 8.141 -3.711 1 91.31 96 VAL A O 1
ATOM 728 N N . ASN A 1 97 ? -11.57 7.168 -1.742 1 86.69 97 ASN A N 1
ATOM 729 C CA . ASN A 1 97 ? -12.711 7.844 -1.136 1 86.69 97 ASN A CA 1
ATOM 730 C C . ASN A 1 97 ? -12.438 8.203 0.323 1 86.69 97 ASN A C 1
ATOM 732 O O . ASN A 1 97 ? -11.727 7.484 1.021 1 86.69 97 ASN A O 1
ATOM 736 N N . PRO A 1 98 ? -13.062 9.328 0.75 1 88.94 98 PRO A N 1
ATOM 737 C CA . PRO A 1 98 ? -12.953 9.656 2.174 1 88.94 98 PRO A CA 1
ATOM 738 C C . PRO A 1 98 ? -13.5 8.555 3.076 1 88.94 98 PRO A C 1
ATOM 740 O O . PRO A 1 98 ? -14.539 7.961 2.775 1 88.94 98 PRO A O 1
ATOM 743 N N . GLY A 1 99 ? -12.766 8.305 4.121 1 89.5 99 GLY A N 1
ATOM 744 C CA . GLY A 1 99 ? -13.188 7.277 5.062 1 89.5 99 GLY A CA 1
ATOM 745 C C . GLY A 1 99 ? -12.57 5.918 4.773 1 89.5 99 GLY A C 1
ATOM 746 O O . GLY A 1 99 ? -12.562 5.039 5.641 1 89.5 99 GLY A O 1
ATOM 747 N N . GLY A 1 100 ? -12.055 5.762 3.539 1 91.81 100 GLY A N 1
ATOM 748 C CA . GLY A 1 100 ? -11.461 4.492 3.148 1 91.81 100 GLY A CA 1
ATOM 749 C C . GLY A 1 100 ? -9.977 4.594 2.855 1 91.81 100 GLY A C 1
ATOM 750 O O . GLY A 1 100 ? -9.445 3.822 2.055 1 91.81 100 GLY A O 1
ATOM 751 N N . ALA A 1 101 ? -9.32 5.574 3.461 1 94.88 101 ALA A N 1
ATOM 752 C CA . ALA A 1 101 ? -7.953 5.918 3.072 1 94.88 101 ALA A CA 1
ATOM 753 C C . ALA A 1 101 ? -7.035 4.703 3.16 1 94.88 101 ALA A C 1
ATOM 755 O O . ALA A 1 101 ? -6.34 4.371 2.197 1 94.88 101 ALA A O 1
ATOM 756 N N . VAL A 1 102 ? -7.027 4.023 4.32 1 96.12 102 VAL A N 1
ATOM 757 C CA . VAL A 1 102 ? -6.109 2.908 4.535 1 96.12 102 VAL A CA 1
ATOM 758 C C . VAL A 1 102 ? -6.516 1.727 3.656 1 96.12 102 VAL A C 1
ATOM 760 O O . VAL A 1 102 ? -5.664 1.079 3.043 1 96.12 102 VAL A O 1
ATOM 763 N N . TYR A 1 103 ? -7.754 1.449 3.547 1 93.06 103 TYR A N 1
ATOM 764 C CA . TYR A 1 103 ? -8.258 0.409 2.656 1 93.06 103 TYR A CA 1
ATOM 765 C C . TYR A 1 103 ? -7.84 0.674 1.216 1 93.06 103 TYR A C 1
ATOM 767 O O . TYR A 1 103 ? -7.242 -0.189 0.568 1 93.06 103 TYR A O 1
ATOM 775 N N . CYS A 1 104 ? -8.148 1.875 0.68 1 93.94 104 CYS A N 1
ATOM 776 C CA . CYS A 1 104 ? -7.75 2.254 -0.672 1 93.94 104 CYS A CA 1
ATOM 777 C C . CYS A 1 104 ? -6.25 2.088 -0.869 1 93.94 104 CYS A C 1
ATOM 779 O O . CYS A 1 104 ? -5.809 1.541 -1.881 1 93.94 104 CYS A O 1
ATOM 781 N N . ALA A 1 105 ? -5.516 2.564 0.107 1 96.62 105 ALA A N 1
ATOM 782 C CA . ALA A 1 105 ? -4.062 2.457 0.025 1 96.62 105 ALA A CA 1
ATOM 783 C C . ALA A 1 105 ? -3.629 1.007 -0.172 1 96.62 105 ALA A C 1
ATOM 785 O O . ALA A 1 105 ? -2.773 0.716 -1.011 1 96.62 105 ALA A O 1
ATOM 786 N N . THR A 1 106 ? -4.172 0.08 0.588 1 96.75 106 THR A N 1
ATOM 787 C CA . THR A 1 106 ? -3.787 -1.323 0.472 1 96.75 106 THR A CA 1
ATOM 788 C C . THR A 1 106 ? -4.156 -1.873 -0.903 1 96.75 106 THR A C 1
ATOM 790 O O . THR A 1 106 ? -3.414 -2.672 -1.477 1 96.75 106 THR A O 1
ATOM 793 N N . LYS A 1 107 ? -5.254 -1.493 -1.4 1 94.88 107 LYS A N 1
ATOM 794 C CA . LYS A 1 107 ? -5.688 -2.014 -2.693 1 94.88 107 LYS A CA 1
ATOM 795 C C . LYS A 1 107 ? -4.852 -1.435 -3.83 1 94.88 107 LYS A C 1
ATOM 797 O O . LYS A 1 107 ? -4.57 -2.121 -4.812 1 94.88 107 LYS A O 1
ATOM 802 N N . PHE A 1 108 ? -4.445 -0.167 -3.727 1 95.75 108 PHE A N 1
ATOM 803 C CA . PHE A 1 108 ? -3.461 0.372 -4.656 1 95.75 108 PHE A CA 1
ATOM 804 C C . PHE A 1 108 ? -2.162 -0.422 -4.594 1 95.75 108 PHE A C 1
ATOM 806 O O . PHE A 1 108 ? -1.56 -0.724 -5.625 1 95.75 108 PHE A O 1
ATOM 813 N N . ALA A 1 109 ? -1.768 -0.707 -3.406 1 97.88 109 ALA A N 1
ATOM 814 C CA . ALA A 1 109 ? -0.541 -1.473 -3.207 1 97.88 109 ALA A CA 1
ATOM 815 C C . ALA A 1 109 ? -0.646 -2.854 -3.848 1 97.88 109 ALA A C 1
ATOM 817 O O . ALA A 1 109 ? 0.301 -3.324 -4.48 1 97.88 109 ALA A O 1
ATOM 818 N N . VAL A 1 110 ? -1.737 -3.502 -3.664 1 97.25 110 VAL A N 1
ATOM 819 C CA . VAL A 1 110 ? -1.938 -4.844 -4.207 1 97.25 110 VAL A CA 1
ATOM 820 C C . VAL A 1 110 ? -1.883 -4.797 -5.73 1 97.25 110 VAL A C 1
ATOM 822 O O . VAL A 1 110 ? -1.333 -5.699 -6.363 1 97.25 110 VAL A O 1
ATOM 825 N N . ARG A 1 111 ? -2.447 -3.797 -6.309 1 96.12 111 ARG A N 1
ATOM 826 C CA . ARG A 1 111 ? -2.355 -3.645 -7.758 1 96.12 111 ARG A CA 1
ATOM 827 C C . ARG A 1 111 ? -0.901 -3.527 -8.203 1 96.12 111 ARG A C 1
ATOM 829 O O . ARG A 1 111 ? -0.481 -4.195 -9.148 1 96.12 111 ARG A O 1
ATOM 836 N N . ALA A 1 112 ? -0.2 -2.648 -7.543 1 96.56 112 ALA A N 1
ATOM 837 C CA . ALA A 1 112 ? 1.214 -2.471 -7.867 1 96.56 112 ALA A CA 1
ATOM 838 C C . ALA A 1 112 ? 1.986 -3.773 -7.684 1 96.56 112 ALA A C 1
ATOM 840 O O . ALA A 1 112 ? 2.805 -4.141 -8.531 1 96.56 112 ALA A O 1
ATOM 841 N N . LEU A 1 113 ? 1.729 -4.449 -6.59 1 96.94 113 LEU A N 1
ATOM 842 C CA . LEU A 1 113 ? 2.375 -5.715 -6.266 1 96.94 113 LEU A CA 1
ATOM 843 C C . LEU A 1 113 ? 2.125 -6.75 -7.359 1 96.94 113 LEU A C 1
ATOM 845 O O . LEU A 1 113 ? 3.049 -7.449 -7.777 1 96.94 113 LEU A O 1
ATOM 849 N N . THR A 1 114 ? 0.91 -6.855 -7.797 1 97.12 114 THR A N 1
ATOM 850 C CA . THR A 1 114 ? 0.52 -7.836 -8.805 1 97.12 114 THR A CA 1
ATOM 851 C C . THR A 1 114 ? 1.251 -7.582 -10.117 1 97.12 114 THR A C 1
ATOM 853 O O . THR A 1 114 ? 1.775 -8.516 -10.734 1 97.12 114 THR A O 1
ATOM 856 N N . GLU A 1 115 ? 1.271 -6.32 -10.5 1 96.31 115 GLU A N 1
ATOM 857 C CA . GLU A 1 115 ? 1.955 -5.969 -11.742 1 96.31 115 GLU A CA 1
ATOM 858 C C . GLU A 1 115 ? 3.459 -6.199 -11.625 1 96.31 115 GLU A C 1
ATOM 860 O O . GLU A 1 115 ? 4.09 -6.684 -12.57 1 96.31 115 GLU A O 1
ATOM 865 N N . ALA A 1 116 ? 4.039 -5.859 -10.562 1 96.19 116 ALA A N 1
ATOM 866 C CA . ALA A 1 116 ? 5.465 -6.109 -10.359 1 96.19 116 ALA A CA 1
ATOM 867 C C . ALA A 1 116 ? 5.77 -7.602 -10.414 1 96.19 116 ALA A C 1
ATOM 869 O O . ALA A 1 116 ? 6.773 -8.016 -11 1 96.19 116 ALA A O 1
ATOM 870 N N . LEU A 1 117 ? 4.965 -8.406 -9.773 1 97.31 117 LEU A N 1
ATOM 871 C CA . LEU A 1 117 ? 5.129 -9.852 -9.82 1 97.31 117 LEU A CA 1
ATOM 872 C C . LEU A 1 117 ? 5.094 -10.359 -11.258 1 97.31 117 LEU A C 1
ATOM 874 O O . LEU A 1 117 ? 5.918 -11.188 -11.648 1 97.31 117 LEU A O 1
ATOM 878 N N . ARG A 1 118 ? 4.074 -9.891 -12.039 1 96.44 118 ARG A N 1
ATOM 879 C CA . ARG A 1 118 ? 3.994 -10.258 -13.445 1 96.44 118 ARG A CA 1
ATOM 880 C C . ARG A 1 118 ? 5.324 -10.016 -14.156 1 96.44 118 ARG A C 1
ATOM 882 O O . ARG A 1 118 ? 5.828 -10.891 -14.859 1 96.44 118 ARG A O 1
ATOM 889 N N . GLN A 1 119 ? 5.855 -8.844 -13.945 1 94.75 119 GLN A N 1
ATOM 890 C CA . GLN A 1 119 ? 7.109 -8.469 -14.594 1 94.75 119 GLN A CA 1
ATOM 891 C C . GLN A 1 119 ? 8.258 -9.367 -14.125 1 94.75 119 GLN A C 1
ATOM 893 O O . GLN A 1 119 ? 9.102 -9.758 -14.93 1 94.75 119 GLN A O 1
ATOM 898 N N . GLU A 1 120 ? 8.328 -9.672 -12.891 1 94.56 120 GLU A N 1
ATOM 899 C CA . GLU A 1 120 ? 9.359 -10.562 -12.367 1 94.56 120 GLU A CA 1
ATOM 900 C C . GLU A 1 120 ? 9.281 -11.938 -13.016 1 94.56 120 GLU A C 1
ATOM 902 O O . GLU A 1 120 ? 10.305 -12.508 -13.406 1 94.56 120 GLU A O 1
ATOM 907 N N . GLU A 1 121 ? 8.07 -12.43 -13.117 1 95.69 121 GLU A N 1
ATOM 908 C CA . GLU A 1 121 ? 7.91 -13.789 -13.633 1 95.69 121 GLU A CA 1
ATOM 909 C C . GLU A 1 121 ? 8.211 -13.844 -15.133 1 95.69 121 GLU A C 1
ATOM 911 O O . GLU A 1 121 ? 8.719 -14.852 -15.625 1 95.69 121 GLU A O 1
ATOM 916 N N . VAL A 1 122 ? 7.91 -12.781 -15.836 1 92.62 122 VAL A N 1
ATOM 917 C CA . VAL A 1 122 ? 8.336 -12.688 -17.219 1 92.62 122 VAL A CA 1
ATOM 918 C C . VAL A 1 122 ? 9.867 -12.688 -17.297 1 92.62 122 VAL A C 1
ATOM 920 O O . VAL A 1 122 ? 10.453 -13.383 -18.125 1 92.62 122 VAL A O 1
ATOM 923 N N . THR A 1 123 ? 10.461 -11.945 -16.406 1 92.44 123 THR A N 1
ATOM 924 C CA . THR A 1 123 ? 11.914 -11.797 -16.391 1 92.44 123 THR A CA 1
ATOM 925 C C . THR A 1 123 ? 12.594 -13.148 -16.156 1 92.44 123 THR A C 1
ATOM 927 O O . THR A 1 123 ? 13.609 -13.445 -16.797 1 92.44 123 THR A O 1
ATOM 930 N N . VAL A 1 124 ? 12.016 -14.023 -15.336 1 93.56 124 VAL A N 1
ATOM 931 C CA . VAL A 1 124 ? 12.672 -15.273 -14.992 1 93.56 124 VAL A CA 1
ATOM 932 C C . VAL A 1 124 ? 12.148 -16.391 -15.891 1 93.56 124 VAL A C 1
ATOM 934 O O . VAL A 1 124 ? 12.656 -17.516 -15.852 1 93.56 124 VAL A O 1
ATOM 937 N N . GLY A 1 125 ? 11.164 -16.125 -16.656 1 94.19 125 GLY A N 1
ATOM 938 C CA . GLY A 1 125 ? 10.617 -17.109 -17.578 1 94.19 125 GLY A CA 1
ATOM 939 C C . GLY A 1 125 ? 9.906 -18.25 -16.891 1 94.19 125 GLY A C 1
ATOM 940 O O . GLY A 1 125 ? 10.07 -19.422 -17.266 1 94.19 125 GLY A O 1
ATOM 941 N N . SER A 1 126 ? 9.141 -17.984 -15.812 1 94.25 126 SER A N 1
ATOM 942 C CA . SER A 1 126 ? 8.562 -19.031 -14.984 1 94.25 126 SER A CA 1
ATOM 943 C C . SER A 1 126 ? 7.23 -19.516 -15.547 1 94.25 126 SER A C 1
ATOM 945 O O . SER A 1 126 ? 6.727 -20.578 -15.156 1 94.25 126 SER A O 1
ATOM 947 N N . HIS A 1 127 ? 6.484 -18.719 -16.391 1 93.88 127 HIS A N 1
ATOM 948 C CA . HIS A 1 127 ? 5.184 -19 -16.984 1 93.88 127 HIS A CA 1
ATOM 949 C C . HIS A 1 127 ? 4.066 -18.859 -15.961 1 93.88 127 HIS A C 1
ATOM 951 O O . HIS A 1 127 ? 2.959 -19.359 -16.156 1 93.88 127 HIS A O 1
ATOM 957 N N . ILE A 1 128 ? 4.402 -18.359 -14.781 1 97.19 128 ILE A N 1
ATOM 958 C CA . ILE A 1 128 ? 3.375 -18.031 -13.805 1 97.19 128 ILE A CA 1
ATOM 959 C C . ILE A 1 128 ? 2.566 -16.828 -14.297 1 97.19 128 ILE A C 1
ATOM 961 O O . ILE A 1 128 ? 3.135 -15.82 -14.734 1 97.19 128 ILE A O 1
ATOM 965 N N . ARG A 1 129 ? 1.243 -16.969 -14.289 1 97.25 129 ARG A N 1
ATOM 966 C CA . ARG A 1 129 ? 0.327 -15.891 -14.664 1 97.25 129 ARG A CA 1
ATOM 967 C C . ARG A 1 129 ? -0.147 -15.117 -13.438 1 97.25 129 ARG A C 1
ATOM 969 O O . ARG A 1 129 ? -0.252 -15.688 -12.344 1 97.25 129 ARG A O 1
ATOM 976 N N . THR A 1 130 ? -0.399 -13.883 -13.586 1 97.69 130 THR A N 1
ATOM 977 C CA . T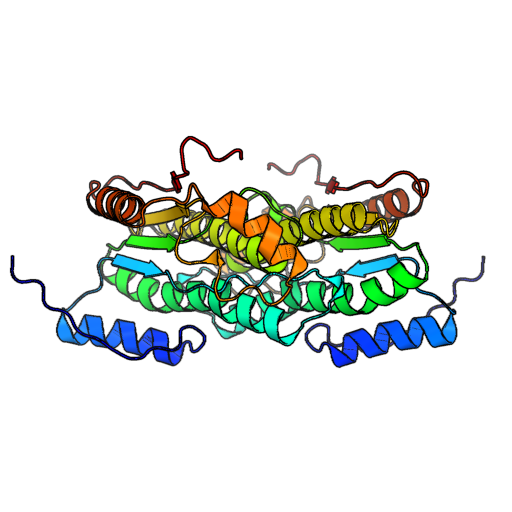HR A 1 130 ? -0.965 -13.047 -12.531 1 97.69 130 THR A CA 1
ATOM 978 C C . THR A 1 130 ? -2.207 -12.312 -13.031 1 97.69 130 THR A C 1
ATOM 980 O O . THR A 1 130 ? -2.256 -11.875 -14.18 1 97.69 130 THR A O 1
ATOM 983 N N . THR A 1 131 ? -3.248 -12.227 -12.234 1 96.31 131 THR A N 1
ATOM 984 C CA . THR A 1 131 ? -4.473 -11.477 -12.5 1 96.31 131 THR A CA 1
ATOM 985 C C . THR A 1 131 ? -4.879 -10.656 -11.281 1 96.31 131 THR A C 1
ATOM 987 O O . THR A 1 131 ? -4.816 -11.141 -10.148 1 96.31 131 THR A O 1
ATOM 990 N N . ILE A 1 132 ? -5.156 -9.438 -11.477 1 96.5 132 ILE A N 1
ATOM 991 C CA . ILE A 1 132 ? -5.801 -8.625 -10.453 1 96.5 132 ILE A CA 1
ATOM 992 C C . ILE A 1 132 ? -7.27 -8.406 -10.812 1 96.5 132 ILE A C 1
ATOM 994 O O . ILE A 1 132 ? -7.59 -8.062 -11.945 1 96.5 132 ILE A O 1
ATOM 998 N N . VAL A 1 133 ? -8.18 -8.695 -9.883 1 93.06 133 VAL A N 1
ATOM 999 C CA . VAL A 1 133 ? -9.609 -8.461 -10.055 1 93.06 133 VAL A CA 1
ATOM 1000 C C . VAL A 1 133 ? -10.062 -7.336 -9.125 1 93.06 133 VAL A C 1
ATOM 1002 O O . VAL A 1 133 ? -9.828 -7.387 -7.918 1 93.06 133 VAL A O 1
ATOM 1005 N N . SER A 1 134 ? -10.641 -6.371 -9.648 1 92.62 134 SER A N 1
ATOM 1006 C CA . SER A 1 134 ? -11.141 -5.227 -8.898 1 92.62 134 SER A CA 1
ATOM 1007 C C . SER A 1 134 ? -12.656 -5.113 -9.008 1 92.62 134 SER A C 1
ATOM 1009 O O . SER A 1 134 ? -13.172 -4.469 -9.922 1 92.62 134 SER A O 1
ATOM 1011 N N . PRO A 1 135 ? -13.312 -5.629 -8.008 1 86.56 135 PRO A N 1
ATOM 1012 C CA . PRO A 1 135 ? -14.773 -5.496 -8.023 1 86.56 135 PRO A CA 1
ATOM 1013 C C . PRO A 1 135 ? -15.25 -4.145 -7.488 1 86.56 135 PRO A C 1
ATOM 1015 O O . PRO A 1 135 ? -14.586 -3.545 -6.645 1 86.56 135 PRO A O 1
ATOM 1018 N N . GLY A 1 136 ? -16.359 -3.682 -7.984 1 78.44 136 GLY A N 1
ATOM 1019 C CA . GLY A 1 136 ? -17.094 -2.596 -7.355 1 78.44 136 GLY A CA 1
ATOM 1020 C C . GLY A 1 136 ? -17.859 -3.033 -6.121 1 78.44 136 GLY A C 1
ATOM 1021 O O . GLY A 1 136 ? -17.578 -4.082 -5.543 1 78.44 136 GLY A O 1
ATOM 1022 N N . ALA A 1 137 ? -18.688 -2.078 -5.613 1 66 137 ALA A N 1
ATOM 1023 C CA . ALA A 1 137 ? -19.469 -2.34 -4.406 1 66 137 ALA A CA 1
ATOM 1024 C C . ALA A 1 137 ? -20.188 -3.686 -4.5 1 66 137 ALA A C 1
ATOM 1026 O O . ALA A 1 137 ? -20.906 -3.953 -5.469 1 66 137 ALA A O 1
ATOM 1027 N N . ILE A 1 138 ? -19.641 -4.543 -3.594 1 60.88 138 ILE A N 1
ATOM 1028 C CA . ILE A 1 138 ? -20.297 -5.84 -3.523 1 60.88 138 ILE A CA 1
ATOM 1029 C C . ILE A 1 138 ? -21.25 -5.867 -2.326 1 60.88 138 ILE A C 1
ATOM 1031 O O . ILE A 1 138 ? -20.953 -5.293 -1.276 1 60.88 138 ILE A O 1
ATOM 1035 N N . GLU A 1 139 ? -22.375 -6.297 -2.453 1 55.41 139 GLU A N 1
ATOM 1036 C CA . GLU A 1 139 ? -23.406 -6.371 -1.431 1 55.41 139 GLU A CA 1
ATOM 1037 C C . GLU A 1 139 ? -22.844 -6.867 -0.103 1 55.41 139 GLU A C 1
ATOM 1039 O O . GLU A 1 139 ? -23.25 -6.406 0.964 1 55.41 139 GLU A O 1
ATOM 1044 N N . THR A 1 140 ? -21.922 -7.734 0.019 1 49.97 140 THR A N 1
ATOM 1045 C CA . THR A 1 140 ? -21.5 -8.445 1.218 1 49.97 140 THR A CA 1
ATOM 1046 C C . THR A 1 140 ? -20.547 -7.602 2.049 1 49.97 140 THR A C 1
ATOM 1048 O O . THR A 1 140 ? -20.422 -7.797 3.26 1 49.97 140 THR A O 1
ATOM 1051 N N . GLU A 1 141 ? -19.609 -6.883 1.532 1 47.97 141 GLU A N 1
ATOM 1052 C CA . GLU A 1 141 ? -18.453 -6.32 2.23 1 47.97 141 GLU A CA 1
ATOM 1053 C C . GLU A 1 141 ? -18.875 -5.176 3.148 1 47.97 141 GLU A C 1
ATOM 1055 O O . GLU A 1 141 ? -18.203 -4.898 4.145 1 47.97 141 GLU A O 1
ATOM 1060 N N . LEU A 1 142 ? -19.703 -4.309 2.781 1 45.56 142 LEU A N 1
ATOM 1061 C CA . LEU A 1 142 ? -19.922 -2.963 3.299 1 45.56 142 LEU A CA 1
ATOM 1062 C C . LEU A 1 142 ? -20.422 -3.006 4.742 1 45.56 142 LEU A C 1
ATOM 1064 O O . LEU A 1 142 ? -19.922 -2.27 5.594 1 45.56 142 LEU A O 1
ATOM 1068 N N . LEU A 1 143 ? -21.547 -3.6 4.977 1 46.5 143 LEU A N 1
ATOM 1069 C CA . LEU A 1 143 ? -22.422 -3.092 6.031 1 46.5 143 LEU A CA 1
ATOM 1070 C C . LEU A 1 143 ? -21.875 -3.457 7.406 1 46.5 143 LEU A C 1
ATOM 1072 O O . LEU A 1 143 ? -21.984 -2.67 8.352 1 46.5 143 LEU A O 1
ATOM 1076 N N . ASN A 1 144 ? -21.438 -4.535 7.477 1 47.59 144 ASN A N 1
ATOM 1077 C CA . ASN A 1 144 ? -21.438 -5 8.859 1 47.59 144 ASN A CA 1
ATOM 1078 C C . ASN A 1 144 ? -20.234 -4.469 9.633 1 47.59 144 ASN A C 1
ATOM 1080 O O . ASN A 1 144 ? -20.188 -4.57 10.859 1 47.59 144 ASN A O 1
ATOM 1084 N N . HIS A 1 145 ? -19.297 -3.904 8.859 1 48.62 145 HIS A N 1
ATOM 1085 C CA . HIS A 1 145 ? -18.141 -3.6 9.688 1 48.62 145 HIS A CA 1
ATOM 1086 C C . HIS A 1 145 ? -17.891 -2.096 9.766 1 48.62 145 HIS A C 1
ATOM 1088 O O . HIS A 1 145 ? -16.859 -1.652 10.273 1 48.62 145 HIS A O 1
ATOM 1094 N N . ILE A 1 146 ? -18.75 -1.326 9.273 1 53.41 146 ILE A N 1
ATOM 1095 C CA . ILE A 1 146 ? -18.562 0.119 9.328 1 53.41 146 ILE A CA 1
ATOM 1096 C C . ILE A 1 146 ? -18.906 0.635 10.727 1 53.41 146 ILE A C 1
ATOM 1098 O O . ILE A 1 146 ? -20.047 0.484 11.18 1 53.41 146 ILE A O 1
ATOM 1102 N N . THR A 1 147 ? -17.844 1.025 11.523 1 54.12 147 THR A N 1
ATOM 1103 C CA . THR A 1 147 ? -18.047 1.493 12.891 1 54.12 147 THR A CA 1
ATOM 1104 C C . THR A 1 147 ? -18.484 2.955 12.906 1 54.12 147 THR A C 1
ATOM 1106 O O . THR A 1 147 ? -19.125 3.404 13.852 1 54.12 147 THR A O 1
ATOM 1109 N N . ASP A 1 148 ? -18.062 3.793 11.906 1 56.28 148 ASP A N 1
ATOM 1110 C CA . ASP A 1 148 ? -18.516 5.184 11.875 1 56.28 148 ASP A CA 1
ATOM 1111 C C . ASP A 1 148 ? -19.922 5.297 11.312 1 56.28 148 ASP A C 1
ATOM 1113 O O . ASP A 1 148 ? -20.141 5.055 10.117 1 56.28 148 ASP A O 1
ATOM 1117 N N . GLN A 1 149 ? -20.922 5.656 12.156 1 57.84 149 GLN A N 1
ATOM 1118 C CA . GLN A 1 149 ? -22.344 5.668 11.836 1 57.84 149 GLN A CA 1
ATOM 1119 C C . GLN A 1 149 ? -22.656 6.645 10.703 1 57.84 149 GLN A C 1
ATOM 1121 O O . GLN A 1 149 ? -23.531 6.391 9.875 1 57.84 149 GLN A O 1
ATOM 1126 N N . GLY A 1 150 ? -21.953 7.773 10.734 1 56.59 150 GLY A N 1
ATOM 1127 C CA . GLY A 1 150 ? -22.203 8.734 9.672 1 56.59 150 GLY A CA 1
ATOM 1128 C C . GLY A 1 150 ? -21.844 8.211 8.297 1 56.59 150 GLY A C 1
ATOM 1129 O O . GLY A 1 150 ? -22.609 8.375 7.344 1 56.59 150 GLY A O 1
ATOM 1130 N N . LEU A 1 151 ? -20.797 7.582 8.227 1 58.75 151 LEU A N 1
ATOM 1131 C CA . LEU A 1 151 ? -20.328 7.004 6.973 1 58.75 151 LEU A CA 1
ATOM 1132 C C . LEU A 1 151 ? -21.203 5.828 6.551 1 58.75 151 LEU A C 1
ATOM 1134 O O . LEU A 1 151 ? -21.422 5.598 5.359 1 58.75 151 LEU A O 1
ATOM 1138 N N . LYS A 1 152 ? -21.75 5.191 7.52 1 60.09 152 LYS A N 1
ATOM 1139 C CA . LYS A 1 152 ? -22.578 4.031 7.246 1 60.09 152 LYS A CA 1
ATOM 1140 C C . LYS A 1 152 ? -23.781 4.406 6.371 1 60.09 152 LYS A C 1
ATOM 1142 O O . LYS A 1 152 ? -24.125 3.678 5.441 1 60.09 152 LYS A O 1
ATOM 1147 N N . GLN A 1 153 ? -24.391 5.539 6.738 1 59.03 153 GLN A N 1
ATOM 1148 C CA . GLN A 1 153 ? -25.578 5.965 5.996 1 59.03 153 GLN A CA 1
ATOM 1149 C C . GLN A 1 153 ? -25.234 6.25 4.539 1 59.03 153 GLN A C 1
ATOM 1151 O O . GLN A 1 153 ? -25.984 5.879 3.637 1 59.03 153 GLN A O 1
ATOM 1156 N N . GLY A 1 154 ? -24.109 6.891 4.281 1 57.5 154 GLY A N 1
ATOM 1157 C CA . GLY A 1 154 ? -23.719 7.211 2.922 1 57.5 154 GLY A CA 1
ATOM 1158 C C . GLY A 1 154 ? -23.375 5.98 2.094 1 57.5 154 GLY A C 1
ATOM 1159 O O . GLY A 1 154 ? -23.688 5.926 0.903 1 57.5 154 GLY A O 1
ATOM 1160 N N . MET A 1 155 ? -22.969 5.035 2.82 1 58.84 155 MET A N 1
ATOM 1161 C CA . MET A 1 155 ? -22.516 3.83 2.133 1 58.84 155 MET A CA 1
ATOM 1162 C C . MET A 1 155 ? -23.688 2.918 1.796 1 58.84 155 MET A C 1
ATOM 1164 O O . MET A 1 155 ? -23.641 2.172 0.817 1 58.84 155 MET A O 1
ATOM 1168 N N . GLU A 1 156 ? -24.75 2.975 2.541 1 60.03 156 GLU A N 1
ATOM 1169 C CA . GLU A 1 156 ? -25.922 2.156 2.252 1 60.03 156 GLU A CA 1
ATOM 1170 C C . GLU A 1 156 ? -26.438 2.416 0.842 1 60.03 156 GLU A C 1
ATOM 1172 O O . GLU A 1 156 ? -26.875 1.49 0.156 1 60.03 156 GLU A O 1
ATOM 1177 N N . ASP A 1 157 ? -26.406 3.648 0.406 1 58.81 157 ASP A N 1
ATOM 1178 C CA . ASP A 1 157 ? -26.922 3.998 -0.912 1 58.81 157 ASP A CA 1
ATOM 1179 C C . ASP A 1 157 ? -26.047 3.436 -2.02 1 58.81 157 ASP A C 1
ATOM 1181 O O . ASP A 1 157 ? -26.531 3 -3.061 1 58.81 157 ASP A O 1
ATOM 1185 N N . VAL A 1 158 ? -24.812 3.467 -1.708 1 57.53 158 VAL A N 1
ATOM 1186 C CA . VAL A 1 158 ? -23.859 2.986 -2.701 1 57.53 158 VAL A CA 1
ATOM 1187 C C . VAL A 1 158 ? -24.031 1.484 -2.91 1 57.53 158 VAL A C 1
ATOM 1189 O O . VAL A 1 158 ? -23.875 0.981 -4.023 1 57.53 158 VAL A O 1
ATOM 1192 N N . TYR A 1 159 ? -24.516 0.832 -1.968 1 58.91 159 TYR A N 1
ATOM 1193 C CA . TYR A 1 159 ? -24.531 -0.626 -2.021 1 58.91 159 TYR A CA 1
ATOM 1194 C C . TYR A 1 159 ? -25.875 -1.145 -2.518 1 58.91 159 TYR A C 1
ATOM 1196 O O . TYR A 1 159 ? -26.047 -2.346 -2.738 1 58.91 159 TYR A O 1
ATOM 1204 N N . LYS A 1 160 ? -26.953 -0.311 -2.693 1 60.62 160 LYS A N 1
ATOM 1205 C CA . LYS A 1 160 ? -28.219 -0.719 -3.281 1 60.62 160 LYS A CA 1
ATOM 1206 C C . LYS A 1 160 ? -28.016 -1.358 -4.652 1 60.62 160 LYS A C 1
ATOM 1208 O O . LYS A 1 160 ? -28.766 -2.256 -5.043 1 60.62 160 LYS A O 1
ATOM 1213 N N . ASP A 1 161 ? -26.969 -0.989 -5.223 1 63.28 161 ASP A N 1
ATOM 1214 C CA . ASP A 1 161 ? -26.688 -1.504 -6.559 1 63.28 161 ASP A CA 1
ATOM 1215 C C . ASP A 1 161 ? -25.406 -2.328 -6.574 1 63.28 161 ASP A C 1
ATOM 1217 O O . ASP A 1 161 ? -24.688 -2.352 -7.578 1 63.28 161 ASP A O 1
ATOM 1221 N N . ALA A 1 162 ? -25.391 -3.162 -5.566 1 73.06 162 ALA A N 1
ATOM 1222 C CA . ALA A 1 162 ? -24.156 -3.916 -5.363 1 73.06 162 ALA A CA 1
ATOM 1223 C C . ALA A 1 162 ? -24.031 -5.059 -6.367 1 73.06 162 ALA A C 1
ATOM 1225 O O . ALA A 1 162 ? -25.047 -5.547 -6.883 1 73.06 162 ALA A O 1
ATOM 1226 N N . LEU A 1 163 ? -22.812 -5.32 -6.789 1 76.81 163 LEU A N 1
ATOM 1227 C CA . LEU A 1 163 ? -22.469 -6.414 -7.691 1 76.81 163 LEU A CA 1
ATOM 1228 C C . LEU A 1 163 ? -22.859 -7.758 -7.086 1 76.81 163 LEU A C 1
ATOM 1230 O O . LEU A 1 163 ? -22.703 -7.977 -5.883 1 76.81 163 LEU A O 1
ATOM 1234 N N . ASN A 1 164 ? -23.406 -8.633 -7.945 1 78.69 164 ASN A N 1
ATOM 1235 C CA . ASN A 1 164 ? -23.625 -10.031 -7.586 1 78.69 164 ASN A CA 1
ATOM 1236 C C . ASN A 1 164 ? -22.312 -10.789 -7.465 1 78.69 164 ASN A C 1
ATOM 1238 O O . ASN A 1 164 ? -21.531 -10.836 -8.414 1 78.69 164 ASN A O 1
ATOM 1242 N N . PRO A 1 165 ? -22.062 -11.398 -6.336 1 83.88 165 PRO A N 1
ATOM 1243 C CA . PRO A 1 165 ? -20.812 -12.141 -6.164 1 83.88 165 PRO A CA 1
ATOM 1244 C C . PRO A 1 165 ? -20.609 -13.203 -7.238 1 83.88 165 PRO A C 1
ATOM 1246 O O . PRO A 1 165 ? -19.469 -13.531 -7.586 1 83.88 165 PRO A O 1
ATOM 1249 N N . ASN A 1 166 ? -21.641 -13.703 -7.852 1 87.75 166 ASN A N 1
ATOM 1250 C CA . ASN A 1 166 ? -21.547 -14.703 -8.914 1 87.75 166 ASN A CA 1
ATOM 1251 C C . ASN A 1 166 ? -20.859 -14.141 -10.148 1 87.75 166 ASN A C 1
ATOM 1253 O O . ASN A 1 166 ? -20.156 -14.859 -10.859 1 87.75 166 ASN A O 1
ATOM 1257 N N . GLU A 1 167 ? -21.141 -12.898 -10.367 1 85.19 167 GLU A N 1
ATOM 1258 C CA . GLU A 1 167 ? -20.5 -12.273 -11.523 1 85.19 167 GLU A CA 1
ATOM 1259 C C . GLU A 1 167 ? -18.984 -12.164 -11.32 1 85.19 167 GLU A C 1
ATOM 1261 O O . GLU A 1 167 ? -18.219 -12.312 -12.266 1 85.19 167 GLU A O 1
ATOM 1266 N N . VAL A 1 168 ? -18.609 -11.914 -10.102 1 87.81 168 VAL A N 1
ATOM 1267 C CA . VAL A 1 168 ? -17.188 -11.883 -9.773 1 87.81 168 VAL A CA 1
ATOM 1268 C C . VAL A 1 168 ? -16.594 -13.273 -9.938 1 87.81 168 VAL A C 1
ATOM 1270 O O . VAL A 1 168 ? -15.516 -13.438 -10.516 1 87.81 168 VAL A O 1
ATOM 1273 N N . ALA A 1 169 ? -17.312 -14.289 -9.453 1 91.19 169 ALA A N 1
ATOM 1274 C CA . ALA A 1 169 ? -16.859 -15.664 -9.578 1 91.19 169 ALA A CA 1
ATOM 1275 C C . ALA A 1 169 ? -16.688 -16.062 -11.047 1 91.19 169 ALA A C 1
ATOM 1277 O O . ALA A 1 169 ? -15.719 -16.734 -11.406 1 91.19 169 ALA A O 1
ATOM 1278 N N . LYS A 1 170 ? -17.547 -15.609 -11.867 1 90.19 170 LYS A N 1
ATOM 1279 C CA . LYS A 1 170 ? -17.453 -15.891 -13.297 1 90.19 170 LYS A CA 1
ATOM 1280 C C . LYS A 1 170 ? -16.203 -15.258 -13.898 1 90.19 170 LYS A C 1
ATOM 1282 O O . LYS A 1 170 ? -15.539 -15.875 -14.734 1 90.19 170 LYS A O 1
ATOM 1287 N N . ALA A 1 171 ? -15.977 -14.023 -13.516 1 89.31 171 ALA A N 1
ATOM 1288 C CA . ALA A 1 171 ? -14.766 -13.352 -13.992 1 89.31 171 ALA A CA 1
ATOM 1289 C C . ALA A 1 171 ? -13.516 -14.133 -13.602 1 89.31 171 ALA A C 1
ATOM 1291 O O . ALA A 1 171 ? -12.578 -14.25 -14.398 1 89.31 171 ALA A O 1
ATOM 1292 N N . LEU A 1 172 ? -13.516 -14.68 -12.367 1 93.75 172 LEU A N 1
ATOM 1293 C CA . LEU A 1 172 ? -12.398 -15.477 -11.891 1 93.75 172 LEU A CA 1
ATOM 1294 C C . LEU A 1 172 ? -12.242 -16.75 -12.711 1 93.75 172 LEU A C 1
ATOM 1296 O O . LEU A 1 172 ? -11.141 -17.094 -13.148 1 93.75 172 LEU A O 1
ATOM 1300 N N . VAL A 1 173 ? -13.312 -17.484 -12.984 1 94.38 173 VAL A N 1
ATOM 1301 C CA . VAL A 1 173 ? -13.289 -18.719 -13.75 1 94.38 173 VAL A CA 1
ATOM 1302 C C . VAL A 1 173 ? -12.797 -18.438 -15.172 1 94.38 173 VAL A C 1
ATOM 1304 O O . VAL A 1 173 ? -11.992 -19.203 -15.719 1 94.38 173 VAL A O 1
ATOM 1307 N N . ASN A 1 174 ? -13.297 -17.312 -15.719 1 90.81 174 ASN A N 1
ATOM 1308 C CA . ASN A 1 174 ? -12.867 -16.938 -17.062 1 90.81 174 ASN A CA 1
ATOM 1309 C C . ASN A 1 174 ? -11.359 -16.703 -17.109 1 90.81 174 ASN A C 1
ATOM 1311 O O . ASN A 1 174 ? -10.695 -17.125 -18.062 1 90.81 174 ASN A O 1
ATOM 1315 N N . ALA A 1 175 ? -10.859 -16 -16.125 1 93.38 175 ALA A N 1
ATOM 1316 C CA . ALA A 1 175 ? -9.414 -15.758 -16.094 1 93.38 175 ALA A CA 1
ATOM 1317 C C . ALA A 1 175 ? -8.641 -17.062 -15.961 1 93.38 175 ALA A C 1
ATOM 1319 O O . ALA A 1 175 ? -7.617 -17.25 -16.625 1 93.38 175 ALA A O 1
ATOM 1320 N N . ILE A 1 176 ? -9.086 -17.984 -15.148 1 95.06 176 ILE A N 1
ATOM 1321 C CA . ILE A 1 176 ? -8.414 -19.266 -14.883 1 95.06 176 ILE A CA 1
ATOM 1322 C C . ILE A 1 176 ? -8.445 -20.141 -16.141 1 95.06 176 ILE A C 1
ATOM 1324 O O . ILE A 1 176 ? -7.461 -20.797 -16.469 1 95.06 176 ILE A O 1
ATOM 1328 N N . ASP A 1 177 ? -9.492 -20.078 -16.922 1 94.69 177 ASP A N 1
ATOM 1329 C CA . ASP A 1 177 ? -9.719 -20.969 -18.047 1 94.69 177 ASP A CA 1
ATOM 1330 C C . ASP A 1 177 ? -8.992 -20.484 -19.297 1 94.69 177 ASP A C 1
ATOM 1332 O O . ASP A 1 177 ? -8.945 -21.188 -20.297 1 94.69 177 ASP A O 1
ATOM 1336 N N . THR A 1 178 ? -8.5 -19.312 -19.25 1 90.12 178 THR A N 1
ATOM 1337 C CA . THR A 1 178 ? -7.73 -18.812 -20.375 1 90.12 178 THR A CA 1
ATOM 1338 C C . THR A 1 178 ? -6.531 -19.719 -20.672 1 90.12 178 THR A C 1
ATOM 1340 O O . THR A 1 178 ? -5.965 -20.312 -19.75 1 90.12 178 THR A O 1
ATOM 1343 N N . ASP A 1 179 ? -6.137 -19.781 -21.922 1 92.5 179 ASP A N 1
ATOM 1344 C CA . ASP A 1 179 ? -5.008 -20.609 -22.344 1 92.5 179 ASP A CA 1
ATOM 1345 C C . ASP A 1 179 ? -3.74 -20.234 -21.578 1 92.5 179 ASP A C 1
ATOM 1347 O O . ASP A 1 179 ? -3.496 -19.062 -21.312 1 92.5 179 ASP A O 1
ATOM 1351 N N . ALA A 1 180 ? -2.885 -21.266 -21.422 1 91.06 180 ALA A N 1
ATOM 1352 C CA . ALA A 1 180 ? -1.688 -21.094 -20.609 1 91.06 180 ALA A CA 1
ATOM 1353 C C . ALA A 1 180 ? -0.752 -20.062 -21.219 1 91.06 180 ALA A C 1
ATOM 1355 O O . ALA A 1 180 ? 0.099 -19.5 -20.531 1 91.06 180 ALA A O 1
ATOM 1356 N N . SER A 1 181 ? -0.926 -19.812 -22.5 1 91.06 181 SER A N 1
ATOM 1357 C CA . SER A 1 181 ? -0.054 -18.859 -23.188 1 91.06 181 SER A CA 1
ATOM 1358 C C . SER A 1 181 ? -0.58 -17.438 -23.062 1 91.06 181 SER A C 1
ATOM 1360 O O . SER A 1 181 ? 0.082 -16.484 -23.484 1 91.06 181 SER A O 1
ATOM 1362 N N . THR A 1 182 ? -1.777 -17.312 -22.391 1 89.75 182 THR A N 1
ATOM 1363 C CA . THR A 1 182 ? -2.441 -16.016 -22.281 1 89.75 182 THR A CA 1
ATOM 1364 C C . THR A 1 182 ? -2.779 -15.711 -20.828 1 89.75 182 THR A C 1
ATOM 1366 O O . THR A 1 182 ? -3.209 -16.594 -20.078 1 89.75 182 THR A O 1
ATOM 1369 N N . SER A 1 183 ? -2.512 -14.484 -20.422 1 91.31 183 SER A N 1
ATOM 1370 C CA . SER A 1 183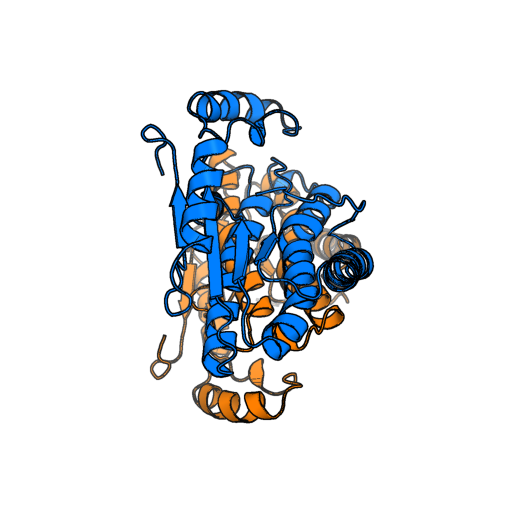 ? -2.873 -14.062 -19.078 1 91.31 183 SER A CA 1
ATOM 1371 C C . SER A 1 183 ? -3.773 -12.828 -19.109 1 91.31 183 SER A C 1
ATOM 1373 O O . SER A 1 183 ? -3.459 -11.844 -19.766 1 91.31 183 SER A O 1
ATOM 1375 N N . ILE A 1 184 ? -4.949 -12.914 -18.531 1 93 184 ILE A N 1
ATOM 1376 C CA . ILE A 1 184 ? -5.738 -11.727 -18.219 1 93 184 ILE A CA 1
ATOM 1377 C C . ILE A 1 184 ? -5.133 -11.016 -17.016 1 93 184 ILE A C 1
ATOM 1379 O O . ILE A 1 184 ? -5.215 -11.508 -15.883 1 93 184 ILE A O 1
ATOM 1383 N N . ASN A 1 185 ? -4.594 -9.891 -17.234 1 93.44 185 ASN A N 1
ATOM 1384 C CA . ASN A 1 185 ? -3.814 -9.25 -16.188 1 93.44 185 ASN A CA 1
ATOM 1385 C C . ASN A 1 185 ? -4.707 -8.445 -15.242 1 93.44 185 ASN A C 1
ATOM 1387 O O . ASN A 1 185 ? -4.383 -8.289 -14.062 1 93.44 185 ASN A O 1
ATOM 1391 N N . GLU A 1 186 ? -5.797 -7.91 -15.766 1 94.31 186 GLU A N 1
ATOM 1392 C CA . GLU A 1 186 ? -6.672 -7.094 -14.93 1 94.31 186 GLU A CA 1
ATOM 1393 C C . GLU A 1 186 ? -8.133 -7.23 -15.359 1 94.31 186 GLU A C 1
ATOM 1395 O O . GLU A 1 186 ? -8.43 -7.246 -16.547 1 94.31 186 GLU A O 1
ATOM 1400 N N . VAL A 1 187 ? -8.984 -7.363 -14.414 1 91.69 187 VAL A N 1
ATOM 1401 C CA . VAL A 1 187 ? -10.43 -7.305 -14.594 1 91.69 187 VAL A CA 1
ATOM 1402 C C . VAL A 1 187 ? -11.023 -6.262 -13.648 1 91.69 187 VAL A C 1
ATOM 1404 O O . VAL A 1 187 ? -10.867 -6.359 -12.43 1 91.69 187 VAL A O 1
ATOM 1407 N N . VAL A 1 188 ? -11.633 -5.238 -14.133 1 90.81 188 VAL A N 1
ATOM 1408 C CA . VAL A 1 188 ? -12.422 -4.281 -13.367 1 90.81 188 VAL A CA 1
ATOM 1409 C C . VAL A 1 188 ? -13.906 -4.504 -13.625 1 90.81 188 VAL A C 1
ATOM 1411 O O . VAL A 1 188 ? -14.359 -4.43 -14.773 1 90.81 188 VAL A O 1
ATOM 1414 N N . ILE A 1 189 ? -14.648 -4.789 -12.633 1 84.88 189 ILE A N 1
ATOM 1415 C CA . ILE A 1 189 ? -16.047 -5.145 -12.797 1 84.88 189 ILE A CA 1
ATOM 1416 C C . ILE A 1 189 ? -16.906 -4.332 -11.828 1 84.88 189 ILE A C 1
ATOM 1418 O O . ILE A 1 189 ? -16.609 -4.266 -10.633 1 84.88 189 ILE A O 1
ATOM 1422 N N . ARG A 1 190 ? -17.922 -3.652 -12.312 1 83 190 ARG A N 1
ATOM 1423 C CA . ARG A 1 190 ? -18.797 -2.795 -11.508 1 83 190 ARG A CA 1
ATOM 1424 C C . ARG A 1 190 ? -20.234 -2.879 -11.984 1 83 190 ARG A C 1
ATOM 1426 O O . ARG A 1 190 ? -20.5 -3.23 -13.133 1 83 190 ARG A O 1
ATOM 1433 N N . PRO A 1 191 ? -21.031 -2.559 -10.992 1 76.12 191 PRO A N 1
ATOM 1434 C CA . PRO A 1 191 ? -22.406 -2.412 -11.469 1 76.12 191 PRO A CA 1
ATOM 1435 C C . PRO A 1 191 ? -22.562 -1.332 -12.539 1 76.12 191 PRO A C 1
ATOM 1437 O O . PRO A 1 191 ? -21.844 -0.325 -12.5 1 76.12 191 PRO A O 1
ATOM 1440 N N . THR A 1 192 ? -23.484 -1.58 -13.461 1 72.56 192 THR A N 1
ATOM 1441 C CA . THR A 1 192 ? -23.688 -0.626 -14.547 1 72.56 192 THR A CA 1
ATOM 1442 C C . THR A 1 192 ? -24.141 0.727 -14.008 1 72.56 192 THR A C 1
ATOM 1444 O O . THR A 1 192 ? -23.984 1.752 -14.672 1 72.56 192 THR A O 1
ATOM 1447 N N . ARG A 1 193 ? -24.641 0.822 -12.797 1 68.44 193 ARG A N 1
ATOM 1448 C CA . ARG A 1 193 ? -25.172 2.053 -12.227 1 68.44 193 ARG A CA 1
ATOM 1449 C C . ARG A 1 193 ? -24.172 2.709 -11.281 1 68.44 193 ARG A C 1
ATOM 1451 O O . ARG A 1 193 ? -24.5 3.709 -10.633 1 68.44 193 ARG A O 1
ATOM 1458 N N . GLN A 1 194 ? -23.094 2.07 -11.18 1 68.5 194 GLN A N 1
ATOM 1459 C CA . GLN A 1 194 ? -22.078 2.623 -10.281 1 68.5 194 GLN A CA 1
ATOM 1460 C C . GLN A 1 194 ? -21.156 3.598 -11.016 1 68.5 194 GLN A C 1
ATOM 1462 O O . GLN A 1 194 ? -20.625 3.271 -12.07 1 68.5 194 GLN A O 1
ATOM 1467 N N . LEU A 1 195 ? -21.188 4.949 -10.57 1 56.59 195 LEU A N 1
ATOM 1468 C CA . LEU A 1 195 ? -20.219 5.914 -11.078 1 56.59 195 LEU A CA 1
ATOM 1469 C C . LEU A 1 195 ? -18.812 5.559 -10.633 1 56.59 195 LEU A C 1
ATOM 1471 O O . LEU A 1 195 ? -18.625 4.891 -9.609 1 56.59 195 LEU A O 1
ATOM 1475 N N . PRO A 1 196 ? -17.828 5.949 -11.406 1 54 196 PRO A N 1
ATOM 1476 C CA . PRO A 1 196 ? -16.438 5.621 -11.039 1 54 196 PRO A CA 1
ATOM 1477 C C . PRO A 1 196 ? -16.062 6.148 -9.656 1 54 196 PRO A C 1
ATOM 1479 O O . PRO A 1 196 ? -16.641 7.137 -9.188 1 54 196 PRO A O 1
ATOM 1482 N N . MET B 1 1 ? 17.359 34.75 9.883 1 50.19 1 MET B N 1
ATOM 1483 C CA . MET B 1 1 ? 16.469 34.25 10.922 1 50.19 1 MET B CA 1
ATOM 1484 C C . MET B 1 1 ? 17.031 33.031 11.594 1 50.19 1 MET B C 1
ATOM 1486 O O . MET B 1 1 ? 17.672 32.188 10.945 1 50.19 1 MET B O 1
ATOM 1490 N N . LYS B 1 2 ? 17.359 33.062 12.867 1 64.31 2 LYS B N 1
ATOM 1491 C CA . LYS B 1 2 ? 18.031 32 13.625 1 64.31 2 LYS B CA 1
ATOM 1492 C C . LYS B 1 2 ? 17.219 30.719 13.625 1 64.31 2 LYS B C 1
ATOM 1494 O O . LYS B 1 2 ? 16.031 30.734 13.953 1 64.31 2 LYS B O 1
ATOM 1499 N N . THR B 1 3 ? 17.547 29.672 12.836 1 79.69 3 THR B N 1
ATOM 1500 C CA . THR B 1 3 ? 16.891 28.359 12.812 1 79.69 3 THR B CA 1
ATOM 1501 C C . THR B 1 3 ? 17.25 27.562 14.062 1 79.69 3 THR B C 1
ATOM 1503 O O . THR B 1 3 ? 18.422 27.453 14.43 1 79.69 3 THR B O 1
ATOM 1506 N N . GLU B 1 4 ? 16.297 27.328 14.945 1 90.69 4 GLU B N 1
ATOM 1507 C CA . GLU B 1 4 ? 16.453 26.406 16.062 1 90.69 4 GLU B CA 1
ATOM 1508 C C . GLU B 1 4 ? 16.125 24.969 15.656 1 90.69 4 GLU B C 1
ATOM 1510 O O . GLU B 1 4 ? 15.102 24.719 15.031 1 90.69 4 GLU B O 1
ATOM 1515 N N . VAL B 1 5 ? 17.109 24.109 15.945 1 91.69 5 VAL B N 1
ATOM 1516 C CA . VAL B 1 5 ? 16.969 22.703 15.57 1 91.69 5 VAL B CA 1
ATOM 1517 C C . VAL B 1 5 ? 16.984 21.828 16.828 1 91.69 5 VAL B C 1
ATOM 1519 O O . VAL B 1 5 ? 17.844 22.016 17.703 1 91.69 5 VAL B O 1
ATOM 1522 N N . ILE B 1 6 ? 15.977 21 16.906 1 91.81 6 ILE B N 1
ATOM 1523 C CA . ILE B 1 6 ? 15.953 19.984 17.953 1 91.81 6 ILE B CA 1
ATOM 1524 C C . ILE B 1 6 ? 15.945 18.594 17.328 1 91.81 6 ILE B C 1
ATOM 1526 O O . ILE B 1 6 ? 15.305 18.375 16.297 1 91.81 6 ILE B O 1
ATOM 1530 N N . ALA B 1 7 ? 16.688 17.703 17.969 1 93.5 7 ALA B N 1
ATOM 1531 C CA . ALA B 1 7 ? 16.766 16.328 17.5 1 93.5 7 ALA B CA 1
ATOM 1532 C C . ALA B 1 7 ? 16.188 15.359 18.531 1 93.5 7 ALA B C 1
ATOM 1534 O O . ALA B 1 7 ? 16.406 15.516 19.734 1 93.5 7 ALA B O 1
ATOM 1535 N N . LYS B 1 8 ? 15.359 14.453 18.078 1 94.19 8 LYS B N 1
ATOM 1536 C CA . LYS B 1 8 ? 14.812 13.383 18.922 1 94.19 8 LYS B CA 1
ATOM 1537 C C . LYS B 1 8 ? 14.875 12.047 18.188 1 94.19 8 LYS B C 1
ATOM 1539 O O . LYS B 1 8 ? 14.352 11.906 17.078 1 94.19 8 LYS B O 1
ATOM 1544 N N . SER B 1 9 ? 15.617 11.062 18.75 1 95.5 9 SER B N 1
ATOM 1545 C CA . SER B 1 9 ? 15.609 9.719 18.188 1 95.5 9 SER B CA 1
ATOM 1546 C C . SER B 1 9 ? 14.188 9.164 18.094 1 95.5 9 SER B C 1
ATOM 1548 O O . SER B 1 9 ? 13.445 9.188 19.078 1 95.5 9 SER B O 1
ATOM 1550 N N . THR B 1 10 ? 13.766 8.734 16.938 1 96.25 10 THR B N 1
ATOM 1551 C CA . THR B 1 10 ? 12.391 8.312 16.688 1 96.25 10 THR B CA 1
ATOM 1552 C C . THR B 1 10 ? 12.352 7.094 15.773 1 96.25 10 THR B C 1
ATOM 1554 O O . THR B 1 10 ? 12.906 7.121 14.68 1 96.25 10 THR B O 1
ATOM 1557 N N . ASP B 1 11 ? 11.805 5.98 16.234 1 97.19 11 ASP B N 1
ATOM 1558 C CA . ASP B 1 11 ? 11.453 4.84 15.398 1 97.19 11 ASP B CA 1
ATOM 1559 C C . ASP B 1 11 ? 10.07 5.023 14.781 1 97.19 11 ASP B C 1
ATOM 1561 O O . ASP B 1 11 ? 9.055 4.902 15.469 1 97.19 11 ASP B O 1
ATOM 1565 N N . VAL B 1 12 ? 10.023 5.258 13.508 1 97.06 12 VAL B N 1
ATOM 1566 C CA . VAL B 1 12 ? 8.766 5.609 12.852 1 97.06 12 VAL B CA 1
ATOM 1567 C C . VAL B 1 12 ? 7.832 4.402 12.852 1 97.06 12 VAL B C 1
ATOM 1569 O O . VAL B 1 12 ? 6.641 4.535 12.57 1 97.06 12 VAL B O 1
ATOM 1572 N N . THR B 1 13 ? 8.383 3.217 13.07 1 97 13 THR B N 1
ATOM 1573 C CA . THR B 1 13 ? 7.543 2.027 13.117 1 97 13 THR B CA 1
ATOM 1574 C C . THR B 1 13 ? 6.863 1.893 14.477 1 97 13 THR B C 1
ATOM 1576 O O . THR B 1 13 ? 6.082 0.963 14.695 1 97 13 THR B O 1
ATOM 1579 N N . ASN B 1 14 ? 7.145 2.752 15.383 1 97.81 14 ASN B N 1
ATOM 1580 C CA . ASN B 1 14 ? 6.512 2.83 16.703 1 97.81 14 ASN B CA 1
ATOM 1581 C C . ASN B 1 14 ? 5.652 4.082 16.828 1 97.81 14 ASN B C 1
ATOM 1583 O O . ASN B 1 14 ? 6.176 5.188 16.969 1 97.81 14 ASN B O 1
ATOM 1587 N N . PRO B 1 15 ? 4.305 3.898 16.875 1 97.31 15 PRO B N 1
ATOM 1588 C CA . PRO B 1 15 ? 3.436 5.078 16.891 1 97.31 15 PRO B CA 1
ATOM 1589 C C . PRO B 1 15 ? 3.645 5.957 18.125 1 97.31 15 PRO B C 1
ATOM 1591 O O . PRO B 1 15 ? 3.496 7.18 18.047 1 97.31 15 PRO B O 1
ATOM 1594 N N . GLN B 1 16 ? 4 5.367 19.25 1 97.75 16 GLN B N 1
ATOM 1595 C CA . GLN B 1 16 ? 4.234 6.156 20.453 1 97.75 16 GLN B CA 1
ATOM 1596 C C . GLN B 1 16 ? 5.453 7.059 20.297 1 97.75 16 GLN B C 1
ATOM 1598 O O . GLN B 1 16 ? 5.469 8.188 20.781 1 97.75 16 GLN B O 1
ATOM 1603 N N . ASP B 1 17 ? 6.484 6.508 19.656 1 97.81 17 ASP B N 1
ATOM 1604 C CA . ASP B 1 17 ? 7.664 7.316 19.375 1 97.81 17 ASP B CA 1
ATOM 1605 C C . ASP B 1 17 ? 7.316 8.508 18.469 1 97.81 17 ASP B C 1
ATOM 1607 O O . ASP B 1 17 ? 7.793 9.617 18.688 1 97.81 17 ASP B O 1
ATOM 1611 N N . VAL B 1 18 ? 6.488 8.273 17.484 1 97.81 18 VAL B N 1
ATOM 1612 C CA . VAL B 1 18 ? 6.109 9.32 16.531 1 97.81 18 VAL B CA 1
ATOM 1613 C C . VAL B 1 18 ? 5.27 10.383 17.234 1 97.81 18 VAL B C 1
ATOM 1615 O O . VAL B 1 18 ? 5.5 11.578 17.062 1 97.81 18 VAL B O 1
ATOM 1618 N N . GLU B 1 19 ? 4.379 9.945 18.031 1 97.62 19 GLU B N 1
ATOM 1619 C CA . GLU B 1 19 ? 3.578 10.867 18.828 1 97.62 19 GLU B CA 1
ATOM 1620 C C . GLU B 1 19 ? 4.461 11.711 19.734 1 97.62 19 GLU B C 1
ATOM 1622 O O . GLU B 1 19 ? 4.242 12.922 19.875 1 97.62 19 GLU B O 1
ATOM 1627 N N . ALA B 1 20 ? 5.387 11.062 20.359 1 97.69 20 ALA B N 1
ATOM 1628 C CA . ALA B 1 20 ? 6.293 11.766 21.266 1 97.69 20 ALA B CA 1
ATOM 1629 C C . ALA B 1 20 ? 7.09 12.836 20.531 1 97.69 20 ALA B C 1
ATOM 1631 O O . ALA B 1 20 ? 7.34 13.914 21.062 1 97.69 20 ALA B O 1
ATOM 1632 N N . LEU B 1 21 ? 7.516 12.508 19.344 1 97.44 21 LEU B N 1
ATOM 1633 C CA . LEU B 1 21 ? 8.234 13.469 18.516 1 97.44 21 LEU B CA 1
ATOM 1634 C C . LEU B 1 21 ? 7.383 14.711 18.266 1 97.44 21 LEU B C 1
ATOM 1636 O O . LEU B 1 21 ? 7.855 15.836 18.438 1 97.44 21 LEU B O 1
ATOM 1640 N N . VAL B 1 22 ? 6.125 14.539 17.859 1 97.56 22 VAL B N 1
ATOM 1641 C CA . VAL B 1 22 ? 5.203 15.633 17.547 1 97.56 22 VAL B CA 1
ATOM 1642 C C . VAL B 1 22 ? 4.898 16.438 18.812 1 97.56 22 VAL B C 1
ATOM 1644 O O . VAL B 1 22 ? 4.914 17.656 18.797 1 97.56 22 VAL B O 1
ATOM 1647 N N . GLN B 1 23 ? 4.711 15.719 19.906 1 96.88 23 GLN B N 1
ATOM 1648 C CA . GLN B 1 23 ? 4.426 16.391 21.172 1 96.88 23 GLN B CA 1
ATOM 1649 C C . GLN B 1 23 ? 5.605 17.25 21.625 1 96.88 23 GLN B C 1
ATOM 1651 O O . GLN B 1 23 ? 5.414 18.344 22.125 1 96.88 23 GLN B O 1
ATOM 1656 N N . ASN B 1 24 ? 6.75 16.703 21.469 1 96.62 24 ASN B N 1
ATOM 1657 C CA . ASN B 1 24 ? 7.945 17.469 21.797 1 96.62 24 ASN B CA 1
ATOM 1658 C C . ASN B 1 24 ? 8.023 18.766 21 1 96.62 24 ASN B C 1
ATOM 1660 O O . ASN B 1 24 ? 8.336 19.828 21.562 1 96.62 24 ASN B O 1
ATOM 1664 N N . ALA B 1 25 ? 7.758 18.703 19.703 1 95.94 25 ALA B N 1
ATOM 1665 C CA . ALA B 1 25 ? 7.75 19.875 18.844 1 95.94 25 ALA B CA 1
ATOM 1666 C C . ALA B 1 25 ? 6.734 20.906 19.344 1 95.94 25 ALA B C 1
ATOM 1668 O O . ALA B 1 25 ? 7.02 22.109 19.375 1 95.94 25 ALA B O 1
ATOM 1669 N N . ILE B 1 26 ? 5.578 20.484 19.734 1 96.31 26 ILE B N 1
ATOM 1670 C CA . ILE B 1 26 ? 4.516 21.375 20.188 1 96.31 26 ILE B CA 1
ATOM 1671 C C . ILE B 1 26 ? 4.906 22.016 21.516 1 96.31 26 ILE B C 1
ATOM 1673 O O . ILE B 1 26 ? 4.648 23.203 21.734 1 96.31 26 ILE B O 1
ATOM 1677 N N . GLU B 1 27 ? 5.496 21.219 22.344 1 95.94 27 GLU B N 1
ATOM 1678 C CA . GLU B 1 27 ? 5.918 21.734 23.656 1 95.94 27 GLU B CA 1
ATOM 1679 C C . GLU B 1 27 ? 6.957 22.828 23.484 1 95.94 27 GLU B C 1
ATOM 1681 O O . GLU B 1 27 ? 6.945 23.828 24.234 1 95.94 27 GLU B O 1
ATOM 1686 N N . ILE B 1 28 ? 7.77 22.719 22.562 1 95.19 28 ILE B N 1
ATOM 1687 C CA . ILE B 1 28 ? 8.898 23.641 22.406 1 95.19 28 ILE B CA 1
ATOM 1688 C C . ILE B 1 28 ? 8.492 24.812 21.531 1 95.19 28 ILE B C 1
ATOM 1690 O O . ILE B 1 28 ? 8.852 25.953 21.812 1 95.19 28 ILE B O 1
ATOM 1694 N N . PHE B 1 29 ? 7.75 24.516 20.5 1 95.5 29 PHE B N 1
ATOM 1695 C CA . PHE B 1 29 ? 7.531 25.547 19.484 1 95.5 29 PHE B CA 1
ATOM 1696 C C . PHE B 1 29 ? 6.074 25.984 19.469 1 95.5 29 PHE B C 1
ATOM 1698 O O . PHE B 1 29 ? 5.715 26.922 18.75 1 95.5 29 PHE B O 1
ATOM 1705 N N . GLY B 1 30 ? 5.133 25.281 20.188 1 96 30 GLY B N 1
ATOM 1706 C CA . GLY B 1 30 ? 3.754 25.703 20.391 1 96 30 GLY B CA 1
ATOM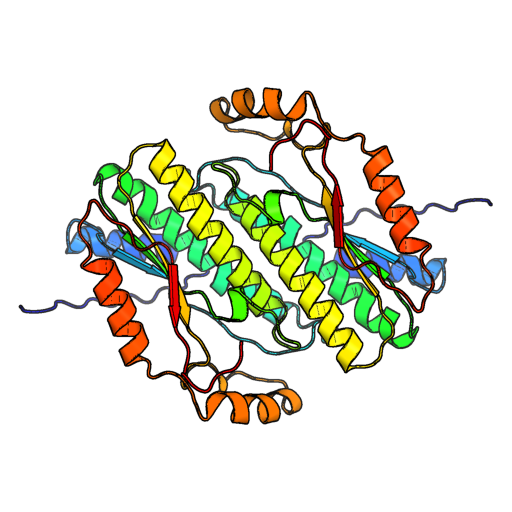 1707 C C . GLY B 1 30 ? 2.799 25.125 19.375 1 96 30 GLY B C 1
ATOM 1708 O O . GLY B 1 30 ? 1.598 25.016 19.625 1 96 30 GLY B O 1
ATOM 1709 N N . ARG B 1 31 ? 3.324 24.766 18.172 1 96.62 31 ARG B N 1
ATOM 1710 C CA . ARG B 1 31 ? 2.482 24.25 17.094 1 96.62 31 ARG B CA 1
ATOM 1711 C C . ARG B 1 31 ? 3.307 23.422 16.109 1 96.62 31 ARG B C 1
ATOM 1713 O O . ARG B 1 31 ? 4.539 23.453 16.141 1 96.62 31 ARG B O 1
ATOM 1720 N N . VAL B 1 32 ? 2.68 22.656 15.25 1 97.06 32 VAL B N 1
ATOM 1721 C CA . VAL B 1 32 ? 3.283 21.953 14.117 1 97.06 32 VAL B CA 1
ATOM 1722 C C . VAL B 1 32 ? 2.658 22.453 12.82 1 97.06 32 VAL B C 1
ATOM 1724 O O . VAL B 1 32 ? 1.468 22.234 12.57 1 97.06 32 VAL B O 1
ATOM 1727 N N . ASP B 1 33 ? 3.455 23.062 11.984 1 97 33 ASP B N 1
ATOM 1728 C CA . ASP B 1 33 ? 2.955 23.656 10.75 1 97 33 ASP B CA 1
ATOM 1729 C C . ASP B 1 33 ? 3.119 22.703 9.57 1 97 33 ASP B C 1
ATOM 1731 O O . ASP B 1 33 ? 2.314 22.719 8.633 1 97 33 ASP B O 1
ATOM 1735 N N . VAL B 1 34 ? 4.238 21.938 9.617 1 97.88 34 VAL B N 1
ATOM 1736 C CA . VAL B 1 34 ? 4.547 21.047 8.5 1 97.88 34 VAL B CA 1
ATOM 1737 C C . VAL B 1 34 ? 5.047 19.703 9.023 1 97.88 34 VAL B C 1
ATOM 1739 O O . VAL B 1 34 ? 5.859 19.656 9.953 1 97.88 34 VAL B O 1
ATOM 1742 N N . LEU B 1 35 ? 4.516 18.625 8.578 1 98.19 35 LEU B N 1
ATOM 1743 C CA . LEU B 1 35 ? 5.09 17.297 8.727 1 98.19 35 LEU B CA 1
ATOM 1744 C C . LEU B 1 35 ? 5.637 16.797 7.398 1 98.19 35 LEU B C 1
ATOM 1746 O O . LEU B 1 35 ? 4.941 16.828 6.379 1 98.19 35 LEU B O 1
ATOM 1750 N N . ILE B 1 36 ? 6.859 16.422 7.395 1 97.44 36 ILE B N 1
ATOM 1751 C CA . ILE B 1 36 ? 7.441 15.75 6.238 1 97.44 36 ILE B CA 1
ATOM 1752 C C . ILE B 1 36 ? 7.742 14.297 6.59 1 97.44 36 ILE B C 1
ATOM 1754 O O . ILE B 1 36 ? 8.633 14.023 7.395 1 97.44 36 ILE B O 1
ATOM 1758 N N . ASN B 1 37 ? 6.953 13.367 6.09 1 96.69 37 ASN B N 1
ATOM 1759 C CA . ASN B 1 37 ? 7.262 11.945 6.16 1 96.69 37 ASN B CA 1
ATOM 1760 C C . ASN B 1 37 ? 8.281 11.531 5.098 1 96.69 37 ASN B C 1
ATOM 1762 O O . ASN B 1 37 ? 7.926 11.367 3.928 1 96.69 37 ASN B O 1
ATOM 1766 N N . ASN B 1 38 ? 9.461 11.242 5.57 1 90.69 38 ASN B N 1
ATOM 1767 C CA . ASN B 1 38 ? 10.539 11.039 4.605 1 90.69 38 ASN B CA 1
ATOM 1768 C C . ASN B 1 38 ? 11.211 9.68 4.793 1 90.69 38 ASN B C 1
ATOM 1770 O O . ASN B 1 38 ? 11.922 9.211 3.906 1 90.69 38 ASN B O 1
ATOM 1774 N N . ALA B 1 39 ? 11 9.07 5.945 1 82.12 39 ALA B N 1
ATOM 1775 C CA . ALA B 1 39 ? 11.648 7.781 6.184 1 82.12 39 ALA B CA 1
ATOM 1776 C C . ALA B 1 39 ? 11.203 6.746 5.156 1 82.12 39 ALA B C 1
ATOM 1778 O O . ALA B 1 39 ? 10.039 6.73 4.742 1 82.12 39 ALA B O 1
ATOM 1779 N N . GLY B 1 40 ? 12.172 5.895 4.711 1 85.19 40 GLY B N 1
ATOM 1780 C CA . GLY B 1 40 ? 11.844 4.844 3.762 1 85.19 40 GLY B CA 1
ATOM 1781 C C . GLY B 1 40 ? 12.969 3.84 3.576 1 85.19 40 GLY B C 1
ATOM 1782 O O . GLY B 1 40 ? 14.133 4.152 3.82 1 85.19 40 GLY B O 1
ATOM 1783 N N . LEU B 1 41 ? 12.641 2.686 3.309 1 84 41 LEU B N 1
ATOM 1784 C CA . LEU B 1 41 ? 13.555 1.611 2.926 1 84 41 LEU B CA 1
ATOM 1785 C C . LEU B 1 41 ? 13.32 1.192 1.479 1 84 41 LEU B C 1
ATOM 1787 O O . LEU B 1 41 ? 12.188 1.22 0.992 1 84 41 LEU B O 1
ATOM 1791 N N . ILE B 1 42 ? 14.383 0.84 0.776 1 81.56 42 ILE B N 1
ATOM 1792 C CA . ILE B 1 42 ? 14.281 0.411 -0.615 1 81.56 42 ILE B CA 1
ATOM 1793 C C . ILE B 1 42 ? 14.953 -0.95 -0.784 1 81.56 42 ILE B C 1
ATOM 1795 O O . ILE B 1 42 ? 15.969 -1.067 -1.477 1 81.56 42 ILE B O 1
ATOM 1799 N N . PRO B 1 43 ? 14.383 -1.936 -0.168 1 80.88 43 PRO B N 1
ATOM 1800 C CA . PRO B 1 43 ? 14.969 -3.246 -0.46 1 80.88 43 PRO B CA 1
ATOM 1801 C C . PRO B 1 43 ? 14.656 -3.727 -1.876 1 80.88 43 PRO B C 1
ATOM 1803 O O . PRO B 1 43 ? 13.633 -3.355 -2.449 1 80.88 43 PRO B O 1
ATOM 1806 N N . GLN B 1 44 ? 15.617 -4.469 -2.379 1 81.62 44 GLN B N 1
ATOM 1807 C CA . GLN B 1 44 ? 15.453 -5 -3.727 1 81.62 44 GLN B CA 1
ATOM 1808 C C . GLN B 1 44 ? 15.641 -6.516 -3.748 1 81.62 44 GLN B C 1
ATOM 1810 O O . GLN B 1 44 ? 16.734 -7.016 -3.484 1 81.62 44 GLN B O 1
ATOM 1815 N N . SER B 1 45 ? 14.578 -7.203 -4.039 1 89.06 45 SER B N 1
ATOM 1816 C CA . SER B 1 45 ? 14.555 -8.648 -4.215 1 89.06 45 SER B CA 1
ATOM 1817 C C . SER B 1 45 ? 13.273 -9.102 -4.91 1 89.06 45 SER B C 1
ATOM 1819 O O . SER B 1 45 ? 12.266 -8.398 -4.879 1 89.06 45 SER B O 1
ATOM 1821 N N . PHE B 1 46 ? 13.453 -10.219 -5.656 1 92.56 46 PHE B N 1
ATOM 1822 C CA . PHE B 1 46 ? 12.242 -10.766 -6.266 1 92.56 46 PHE B CA 1
ATOM 1823 C C . PHE B 1 46 ? 11.312 -11.344 -5.207 1 92.56 46 PHE B C 1
ATOM 1825 O O . PHE B 1 46 ? 11.773 -11.805 -4.16 1 92.56 46 PHE B O 1
ATOM 1832 N N . LEU B 1 47 ? 9.969 -11.359 -5.504 1 95.25 47 LEU B N 1
ATOM 1833 C CA . LEU B 1 47 ? 8.969 -11.891 -4.574 1 95.25 47 LEU B CA 1
ATOM 1834 C C . LEU B 1 47 ? 9.188 -13.375 -4.332 1 95.25 47 LEU B C 1
ATOM 1836 O O . LEU B 1 47 ? 8.93 -13.875 -3.236 1 95.25 47 LEU B O 1
ATOM 1840 N N . GLY B 1 48 ? 9.734 -14.023 -5.324 1 93.94 48 GLY B N 1
ATOM 1841 C CA . GLY B 1 48 ? 10 -15.445 -5.191 1 93.94 48 GLY B CA 1
ATOM 1842 C C . GLY B 1 48 ? 11.078 -15.75 -4.172 1 93.94 48 GLY B C 1
ATOM 1843 O O . GLY B 1 48 ? 11.227 -16.891 -3.736 1 93.94 48 GLY B O 1
ATOM 1844 N N . ASP B 1 49 ? 11.867 -14.719 -3.83 1 93.44 49 ASP B N 1
ATOM 1845 C CA . ASP B 1 49 ? 12.898 -14.898 -2.812 1 93.44 49 ASP B CA 1
ATOM 1846 C C . ASP B 1 49 ? 12.281 -15.023 -1.422 1 93.44 49 ASP B C 1
ATOM 1848 O O . ASP B 1 49 ? 12.945 -15.453 -0.478 1 93.44 49 ASP B O 1
ATOM 1852 N N . ASN B 1 50 ? 11.055 -14.68 -1.292 1 94.62 50 ASN B N 1
ATOM 1853 C CA . ASN B 1 50 ? 10.25 -14.859 -0.089 1 94.62 50 ASN B CA 1
ATOM 1854 C C . ASN B 1 50 ? 10.938 -14.273 1.141 1 94.62 50 ASN B C 1
ATOM 1856 O O . ASN B 1 50 ? 11.008 -14.922 2.186 1 94.62 50 ASN B O 1
ATOM 1860 N N . ASN B 1 51 ? 11.57 -13.094 0.995 1 94.94 51 ASN B N 1
ATOM 1861 C CA . ASN B 1 51 ? 12.188 -12.383 2.109 1 94.94 51 ASN B CA 1
ATOM 1862 C C . ASN B 1 51 ? 11.141 -11.688 2.975 1 94.94 51 ASN B C 1
ATOM 1864 O O . ASN B 1 51 ? 11.055 -10.461 2.986 1 94.94 51 ASN B O 1
ATOM 1868 N N . ILE B 1 52 ? 10.492 -12.43 3.83 1 96.44 52 ILE B N 1
ATOM 1869 C CA . ILE B 1 52 ? 9.32 -11.977 4.566 1 96.44 52 ILE B CA 1
ATOM 1870 C C . ILE B 1 52 ? 9.711 -10.867 5.535 1 96.44 52 ILE B C 1
ATOM 1872 O O . ILE B 1 52 ? 9 -9.859 5.652 1 96.44 52 ILE B O 1
ATOM 1876 N N . ASP B 1 53 ? 10.766 -11.078 6.234 1 95.88 53 ASP B N 1
ATOM 1877 C CA . ASP B 1 53 ? 11.195 -10.062 7.191 1 95.88 53 ASP B CA 1
ATOM 1878 C C . ASP B 1 53 ? 11.43 -8.719 6.5 1 95.88 53 ASP B C 1
ATOM 1880 O O . ASP B 1 53 ? 11.039 -7.676 7.023 1 95.88 53 ASP B O 1
ATOM 1884 N N . GLU B 1 54 ? 12.031 -8.766 5.367 1 94.31 54 GLU B N 1
ATOM 1885 C CA . GLU B 1 54 ? 12.281 -7.555 4.598 1 94.31 54 GLU B CA 1
ATOM 1886 C C . GLU B 1 54 ? 10.977 -6.918 4.133 1 94.31 54 GLU B C 1
ATOM 1888 O O . GLU B 1 54 ? 10.828 -5.695 4.176 1 94.31 54 GLU B O 1
ATOM 1893 N N . TRP B 1 55 ? 10.055 -7.777 3.645 1 96.75 55 TRP B N 1
ATOM 1894 C CA . TRP B 1 55 ? 8.742 -7.273 3.242 1 96.75 55 TRP B CA 1
ATOM 1895 C C . TRP B 1 55 ? 8.078 -6.512 4.383 1 96.75 55 TRP B C 1
ATOM 1897 O O . TRP B 1 55 ? 7.629 -5.379 4.203 1 96.75 55 TRP B O 1
ATOM 1907 N N . ASN B 1 56 ? 8.086 -7.16 5.492 1 97.38 56 ASN B N 1
ATOM 1908 C CA . ASN B 1 56 ? 7.414 -6.59 6.656 1 97.38 56 ASN B CA 1
ATOM 1909 C C . ASN B 1 56 ? 8.062 -5.277 7.09 1 97.38 56 ASN B C 1
ATOM 1911 O O . ASN B 1 56 ? 7.367 -4.305 7.395 1 97.38 56 ASN B O 1
ATOM 1915 N N . GLN B 1 57 ? 9.336 -5.27 7.141 1 95.75 57 GLN B N 1
ATOM 1916 C CA . GLN B 1 57 ? 10.039 -4.051 7.527 1 95.75 57 GLN B CA 1
ATOM 1917 C C . GLN B 1 57 ? 9.742 -2.91 6.559 1 95.75 57 GLN B C 1
ATOM 1919 O O . GLN B 1 57 ? 9.539 -1.77 6.98 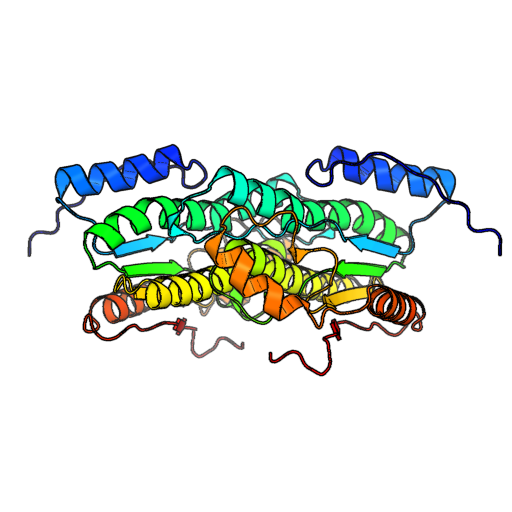1 95.75 57 GLN B O 1
ATOM 1924 N N . THR B 1 58 ? 9.742 -3.211 5.285 1 95.69 58 THR B N 1
ATOM 1925 C CA . THR B 1 58 ? 9.461 -2.207 4.266 1 95.69 58 THR B CA 1
ATOM 1926 C C . THR B 1 58 ? 8.055 -1.634 4.441 1 95.69 58 THR B C 1
ATOM 1928 O O . THR B 1 58 ? 7.871 -0.416 4.398 1 95.69 58 THR B O 1
ATOM 1931 N N . ILE B 1 59 ? 7.113 -2.48 4.703 1 97.88 59 ILE B N 1
ATOM 1932 C CA . ILE B 1 59 ? 5.73 -2.057 4.902 1 97.88 59 ILE B CA 1
ATOM 1933 C C . ILE B 1 59 ? 5.621 -1.246 6.191 1 97.88 59 ILE B C 1
ATOM 1935 O O . ILE B 1 59 ? 4.945 -0.215 6.227 1 97.88 59 ILE B O 1
ATOM 1939 N N . ASP B 1 60 ? 6.273 -1.643 7.234 1 97.56 60 ASP B N 1
ATOM 1940 C CA . ASP B 1 60 ? 6.207 -0.973 8.531 1 97.56 60 ASP B CA 1
ATOM 1941 C C . ASP B 1 60 ? 6.773 0.443 8.445 1 97.56 60 ASP B C 1
ATOM 1943 O O . ASP B 1 60 ? 6.188 1.384 8.984 1 97.56 60 ASP B O 1
ATOM 1947 N N . VAL B 1 61 ? 7.848 0.571 7.766 1 96.31 61 VAL B N 1
ATOM 1948 C CA . VAL B 1 61 ? 8.516 1.865 7.703 1 96.31 61 VAL B CA 1
ATOM 1949 C C . VAL B 1 61 ? 7.832 2.754 6.668 1 96.31 61 VAL B C 1
ATOM 1951 O O . VAL B 1 61 ? 7.449 3.887 6.969 1 96.31 61 VAL B O 1
ATOM 1954 N N . ASN B 1 62 ? 7.621 2.217 5.434 1 96.25 62 ASN B N 1
ATOM 1955 C CA . ASN B 1 62 ? 7.234 3.023 4.281 1 96.25 62 ASN B CA 1
ATOM 1956 C C . ASN B 1 62 ? 5.746 3.357 4.309 1 96.25 62 ASN B C 1
ATOM 1958 O O . ASN B 1 62 ? 5.312 4.332 3.688 1 96.25 62 ASN B O 1
ATOM 1962 N N . LEU B 1 63 ? 4.945 2.502 4.953 1 97.88 63 LEU B N 1
ATOM 1963 C CA . LEU B 1 63 ? 3.5 2.701 4.91 1 97.88 63 LEU B CA 1
ATOM 1964 C C . LEU B 1 63 ? 2.949 2.984 6.305 1 97.88 63 LEU B C 1
ATOM 1966 O O . LEU B 1 63 ? 2.412 4.066 6.555 1 97.88 63 LEU B O 1
ATOM 1970 N N . LYS B 1 64 ? 3.188 2.109 7.25 1 98.25 64 LYS B N 1
ATOM 1971 C CA . LYS B 1 64 ? 2.689 2.346 8.602 1 98.25 64 LYS B CA 1
ATOM 1972 C C . LYS B 1 64 ? 3.342 3.578 9.227 1 98.25 64 LYS B C 1
ATOM 1974 O O . LYS B 1 64 ? 2.68 4.363 9.906 1 98.25 64 LYS B O 1
ATOM 1979 N N . GLY B 1 65 ? 4.625 3.715 9.031 1 98.12 65 GLY B N 1
ATOM 1980 C CA . GLY B 1 65 ? 5.312 4.898 9.523 1 98.12 65 GLY B CA 1
ATOM 1981 C C . GLY B 1 65 ? 4.676 6.195 9.055 1 98.12 65 GLY B C 1
ATOM 1982 O O . GLY B 1 65 ? 4.52 7.133 9.844 1 98.12 65 GLY B O 1
ATOM 1983 N N . VAL B 1 66 ? 4.312 6.23 7.75 1 98 66 VAL B N 1
ATOM 1984 C CA . VAL B 1 66 ? 3.641 7.398 7.184 1 98 66 VAL B CA 1
ATOM 1985 C C . VAL B 1 66 ? 2.307 7.621 7.891 1 98 66 VAL B C 1
ATOM 1987 O O . VAL B 1 66 ? 1.981 8.75 8.273 1 98 66 VAL B O 1
ATOM 1990 N N . LEU B 1 67 ? 1.575 6.57 8.086 1 98.31 67 LEU B N 1
ATOM 1991 C CA . LEU B 1 67 ? 0.282 6.629 8.758 1 98.31 67 LEU B CA 1
ATOM 1992 C C . LEU B 1 67 ? 0.432 7.152 10.18 1 98.31 67 LEU B C 1
ATOM 1994 O O . LEU B 1 67 ? -0.373 7.969 10.641 1 98.31 67 LEU B O 1
ATOM 1998 N N . TYR B 1 68 ? 1.454 6.672 10.883 1 98.44 68 TYR B N 1
ATOM 1999 C CA . TYR B 1 68 ? 1.673 7.109 12.258 1 98.44 68 TYR B CA 1
ATOM 2000 C C . TYR B 1 68 ? 1.995 8.594 12.312 1 98.44 68 TYR B C 1
ATOM 2002 O O . TYR B 1 68 ? 1.549 9.305 13.219 1 98.44 68 TYR B O 1
ATOM 2010 N N . GLY B 1 69 ? 2.76 9.062 11.359 1 98.31 69 GLY B N 1
ATOM 2011 C CA . GLY B 1 69 ? 2.99 10.492 11.25 1 98.31 69 GLY B CA 1
ATOM 2012 C C . GLY B 1 69 ? 1.716 11.289 11.047 1 98.31 69 GLY B C 1
ATOM 2013 O O . GLY B 1 69 ? 1.476 12.281 11.734 1 98.31 69 GLY B O 1
ATOM 2014 N N . ILE B 1 70 ? 0.921 10.82 10.102 1 98.31 70 ILE B N 1
ATOM 2015 C CA . ILE B 1 70 ? -0.354 11.461 9.797 1 98.31 70 ILE B CA 1
ATOM 2016 C C . ILE B 1 70 ? -1.229 11.484 11.047 1 98.31 70 ILE B C 1
ATOM 2018 O O . ILE B 1 70 ? -1.751 12.531 11.438 1 98.31 70 ILE B O 1
ATOM 2022 N N . GLY B 1 71 ? -1.39 10.336 11.672 1 97.81 71 GLY B N 1
ATOM 2023 C CA . GLY B 1 71 ? -2.213 10.234 12.867 1 97.81 71 GLY B CA 1
ATOM 2024 C C . GLY B 1 71 ? -1.766 11.156 13.984 1 97.81 71 GLY B C 1
ATOM 2025 O O . GLY B 1 71 ? -2.592 11.664 14.742 1 97.81 71 GLY B O 1
ATOM 2026 N N . ALA B 1 72 ? -0.494 11.352 14.07 1 97.81 72 ALA B N 1
ATOM 2027 C CA . ALA B 1 72 ? 0.078 12.141 15.156 1 97.81 72 ALA B CA 1
ATOM 2028 C C . ALA B 1 72 ? -0.227 13.625 14.977 1 97.81 72 ALA B C 1
ATOM 2030 O O . ALA B 1 72 ? -0.338 14.359 15.953 1 97.81 72 ALA B O 1
ATOM 2031 N N . VAL B 1 73 ? -0.424 14.094 13.695 1 98.31 73 VAL B N 1
ATOM 2032 C CA . VAL B 1 73 ? -0.437 15.547 13.523 1 98.31 73 VAL B CA 1
ATOM 2033 C C . VAL B 1 73 ? -1.841 16 13.141 1 98.31 73 VAL B C 1
ATOM 2035 O O . VAL B 1 73 ? -2.209 17.156 13.383 1 98.31 73 VAL B O 1
ATOM 2038 N N . VAL B 1 74 ? -2.658 15.164 12.523 1 98.25 74 VAL B N 1
ATOM 2039 C CA . VAL B 1 74 ? -3.918 15.602 11.93 1 98.25 74 VAL B CA 1
ATOM 2040 C C . VAL B 1 74 ? -4.824 16.188 13.008 1 98.25 74 VAL B C 1
ATOM 2042 O O . VAL B 1 74 ? -5.332 17.297 12.859 1 98.25 74 VAL B O 1
ATOM 2045 N N . PRO B 1 75 ? -5 15.461 14.164 1 97.12 75 PRO B N 1
ATOM 2046 C CA . PRO B 1 75 ? -5.863 16.062 15.18 1 97.12 75 PRO B CA 1
ATOM 2047 C C . PRO B 1 75 ? -5.352 17.422 15.656 1 97.12 75 PRO B C 1
ATOM 2049 O O . PRO B 1 75 ? -6.148 18.344 15.875 1 97.12 75 PRO B O 1
ATOM 2052 N N . LYS B 1 76 ? -4.043 17.578 15.805 1 97.38 76 LYS B N 1
ATOM 2053 C CA . LYS B 1 76 ? -3.438 18.844 16.25 1 97.38 76 LYS B CA 1
ATOM 2054 C C . LYS B 1 76 ? -3.592 19.922 15.195 1 97.38 76 LYS B C 1
ATOM 2056 O O . LYS B 1 76 ? -3.934 21.062 15.516 1 97.38 76 LYS B O 1
ATOM 2061 N N . MET B 1 77 ? -3.43 19.562 13.969 1 97.94 77 MET B N 1
ATOM 2062 C CA . MET B 1 77 ? -3.539 20.516 12.867 1 97.94 77 MET B CA 1
ATOM 2063 C C . MET B 1 77 ? -4.988 20.938 12.656 1 97.94 77 MET B C 1
ATOM 2065 O O . MET B 1 77 ? -5.254 22.078 12.289 1 97.94 77 MET B O 1
ATOM 2069 N N . ARG B 1 78 ? -5.918 19.984 12.836 1 97.25 78 ARG B N 1
ATOM 2070 C CA . ARG B 1 78 ? -7.332 20.344 12.766 1 97.25 78 ARG B CA 1
ATOM 2071 C C . ARG B 1 78 ? -7.691 21.375 13.828 1 97.25 78 ARG B C 1
ATOM 2073 O O . ARG B 1 78 ? -8.414 22.328 13.555 1 97.25 78 ARG B O 1
ATOM 2080 N N . ALA B 1 79 ? -7.145 21.188 15 1 96.44 79 ALA B N 1
ATOM 2081 C CA . ALA B 1 79 ? -7.375 22.156 16.078 1 96.44 79 ALA B CA 1
ATOM 2082 C C . ALA B 1 79 ? -6.781 23.516 15.719 1 96.44 79 ALA B C 1
ATOM 2084 O O . ALA B 1 79 ? -7.363 24.562 16.047 1 96.44 79 ALA B O 1
ATOM 2085 N N . GLN B 1 80 ? -5.645 23.516 15.055 1 96 80 GLN B N 1
ATOM 2086 C CA . GLN B 1 80 ? -4.953 24.719 14.609 1 96 80 GLN B CA 1
ATOM 2087 C C . GLN B 1 80 ? -5.664 25.359 13.422 1 96 80 GLN B C 1
ATOM 2089 O O . GLN B 1 80 ? -5.387 26.516 13.07 1 96 80 GLN B O 1
ATOM 2094 N N . LYS B 1 81 ? -6.441 24.609 12.734 1 96.06 81 LYS B N 1
ATOM 2095 C CA . LYS B 1 81 ? -7.09 24.984 11.477 1 96.06 81 LYS B CA 1
ATOM 2096 C C . LYS B 1 81 ? -6.055 25.328 10.414 1 96.06 81 LYS B C 1
ATOM 2098 O O . LYS B 1 81 ? -6.254 26.266 9.633 1 96.06 81 LYS B O 1
ATOM 2103 N N . SER B 1 82 ? -5 24.734 10.508 1 96.31 82 SER B N 1
ATOM 2104 C CA . SER B 1 82 ? -3.908 24.859 9.547 1 96.31 82 SER B CA 1
ATOM 2105 C C . SER B 1 82 ? -2.906 23.719 9.688 1 96.31 82 SER B C 1
ATOM 2107 O O . SER B 1 82 ? -2.76 23.141 10.766 1 96.31 82 SER B O 1
ATOM 2109 N N . GLY B 1 83 ? -2.252 23.422 8.672 1 97.44 83 GLY B N 1
ATOM 2110 C CA . GLY B 1 83 ? -1.231 22.375 8.625 1 97.44 83 GLY B CA 1
ATOM 2111 C C . GLY B 1 83 ? -0.921 21.922 7.215 1 97.44 83 GLY B C 1
ATOM 2112 O O . GLY B 1 83 ? -1.717 22.125 6.297 1 97.44 83 GLY B O 1
ATOM 2113 N N . HIS B 1 84 ? 0.234 21.375 7.031 1 98.12 84 HIS B N 1
ATOM 2114 C CA . HIS B 1 84 ? 0.689 20.844 5.75 1 98.12 84 HIS B CA 1
ATOM 2115 C C . HIS B 1 84 ? 1.404 19.516 5.926 1 98.12 84 HIS B C 1
ATOM 2117 O O . HIS B 1 84 ? 2.395 19.422 6.656 1 98.12 84 HIS B O 1
ATOM 2123 N N . ILE B 1 85 ? 0.833 18.516 5.395 1 98.44 85 ILE B N 1
ATOM 2124 C CA . ILE B 1 85 ? 1.428 17.188 5.457 1 98.44 85 ILE B CA 1
ATOM 2125 C C . ILE B 1 85 ? 2.031 16.828 4.102 1 98.44 85 ILE B C 1
ATOM 2127 O O . ILE B 1 85 ? 1.331 16.812 3.086 1 98.44 85 ILE B O 1
ATOM 2131 N N . ILE B 1 86 ? 3.312 16.594 4.094 1 97.5 86 ILE B N 1
ATOM 2132 C CA . ILE B 1 86 ? 4.059 16.234 2.895 1 97.5 86 ILE B CA 1
ATOM 2133 C C . ILE B 1 86 ? 4.574 14.805 3.021 1 97.5 86 ILE B C 1
ATOM 2135 O O . ILE B 1 86 ? 5.312 14.477 3.957 1 97.5 86 ILE B O 1
ATOM 2139 N N . ASN B 1 87 ? 4.133 13.914 2.178 1 97.12 87 ASN B N 1
ATOM 2140 C CA . ASN B 1 87 ? 4.598 12.531 2.098 1 97.12 87 ASN B CA 1
ATOM 2141 C C . ASN B 1 87 ? 5.531 12.32 0.909 1 97.12 87 ASN B C 1
ATOM 2143 O O . ASN B 1 87 ? 5.242 12.781 -0.199 1 97.12 87 ASN B O 1
ATOM 2147 N N . ILE B 1 88 ? 6.602 11.68 1.166 1 92.69 88 ILE B N 1
ATOM 2148 C CA . ILE B 1 88 ? 7.551 11.391 0.096 1 92.69 88 ILE B CA 1
ATOM 2149 C C . ILE B 1 88 ? 7.27 10 -0.481 1 92.69 88 ILE B C 1
ATOM 2151 O O . ILE B 1 88 ? 7.336 9 0.234 1 92.69 88 ILE B O 1
ATOM 2155 N N . ALA B 1 89 ? 6.914 9.984 -1.707 1 91.81 89 ALA B N 1
ATOM 2156 C CA . ALA B 1 89 ? 6.812 8.734 -2.467 1 91.81 89 ALA B CA 1
ATOM 2157 C C . ALA B 1 89 ? 8.055 8.516 -3.324 1 91.81 89 ALA B C 1
ATOM 2159 O O . ALA B 1 89 ? 9.188 8.609 -2.83 1 91.81 89 ALA B O 1
ATOM 2160 N N . SER B 1 90 ? 7.855 8.039 -4.547 1 85.19 90 SER B N 1
ATOM 2161 C CA . SER B 1 90 ? 8.875 7.75 -5.547 1 85.19 90 SER B CA 1
ATOM 2162 C C . SER B 1 90 ? 8.258 7.578 -6.934 1 85.19 90 SER B C 1
ATOM 2164 O O . SER B 1 90 ? 7.043 7.441 -7.062 1 85.19 90 SER B O 1
ATOM 2166 N N . ILE B 1 91 ? 9.109 7.754 -7.918 1 81.94 91 ILE B N 1
ATOM 2167 C CA . ILE B 1 91 ? 8.656 7.352 -9.25 1 81.94 91 ILE B CA 1
ATOM 2168 C C . ILE B 1 91 ? 8.172 5.902 -9.211 1 81.94 91 ILE B C 1
ATOM 2170 O O . ILE B 1 91 ? 7.309 5.512 -10 1 81.94 91 ILE B O 1
ATOM 2174 N N . ALA B 1 92 ? 8.664 5.195 -8.281 1 84.5 92 ALA B N 1
ATOM 2175 C CA . ALA B 1 92 ? 8.234 3.816 -8.039 1 84.5 92 ALA B CA 1
ATOM 2176 C C . ALA B 1 92 ? 6.793 3.766 -7.551 1 84.5 92 ALA B C 1
ATOM 2178 O O . ALA B 1 92 ? 6.203 2.688 -7.449 1 84.5 92 ALA B O 1
ATOM 2179 N N . GLY B 1 93 ? 6.168 4.84 -7.25 1 88.88 93 GLY B N 1
ATOM 2180 C CA . GLY B 1 93 ? 4.75 4.945 -6.945 1 88.88 93 GLY B CA 1
ATOM 2181 C C . GLY B 1 93 ? 3.887 5.16 -8.172 1 88.88 93 GLY B C 1
ATOM 2182 O O . GLY B 1 93 ? 2.656 5.152 -8.086 1 88.88 93 GLY B O 1
ATOM 2183 N N . HIS B 1 94 ? 4.559 5.316 -9.273 1 86.94 94 HIS B N 1
ATOM 2184 C CA . HIS B 1 94 ? 3.85 5.555 -10.523 1 86.94 94 HIS B CA 1
ATOM 2185 C C . HIS B 1 94 ? 4.078 4.418 -11.516 1 86.94 94 HIS B C 1
ATOM 2187 O O . HIS B 1 94 ? 3.25 4.18 -12.398 1 86.94 94 HIS B O 1
ATOM 2193 N N . GLN B 1 95 ? 5.219 3.789 -11.359 1 88.44 95 GLN B N 1
ATOM 2194 C CA . GLN B 1 95 ? 5.59 2.652 -12.195 1 88.44 95 GLN B CA 1
ATOM 2195 C C . GLN B 1 95 ? 6.355 1.604 -11.398 1 88.44 95 GLN B C 1
ATOM 2197 O O . GLN B 1 95 ? 7.262 1.94 -10.633 1 88.44 95 GLN B O 1
ATOM 2202 N N . VAL B 1 96 ? 5.965 0.366 -11.719 1 91.31 96 VAL B N 1
ATOM 2203 C CA . VAL B 1 96 ? 6.602 -0.696 -10.945 1 91.31 96 VAL B CA 1
ATOM 2204 C C . VAL B 1 96 ? 7.812 -1.236 -11.703 1 91.31 96 VAL B C 1
ATOM 2206 O O . VAL B 1 96 ? 7.941 -1.026 -12.906 1 91.31 96 VAL B O 1
ATOM 2209 N N . ASN B 1 97 ? 8.711 -1.814 -11 1 86.69 97 ASN B N 1
ATOM 2210 C CA . ASN B 1 97 ? 9.859 -2.494 -11.594 1 86.69 97 ASN B CA 1
ATOM 2211 C C . ASN B 1 97 ? 10.133 -3.828 -10.906 1 86.69 97 ASN B C 1
ATOM 2213 O O . ASN B 1 97 ? 9.906 -3.973 -9.703 1 86.69 97 ASN B O 1
ATOM 2217 N N . PRO B 1 98 ? 10.664 -4.789 -11.719 1 88.94 98 PRO B N 1
ATOM 2218 C CA . PRO B 1 98 ? 11.07 -6.047 -11.094 1 88.94 98 PRO B CA 1
ATOM 2219 C C . PRO B 1 98 ? 12.125 -5.852 -10.008 1 88.94 98 PRO B C 1
ATOM 2221 O O . PRO B 1 98 ? 13.047 -5.051 -10.18 1 88.94 98 PRO B O 1
ATOM 2224 N N . GLY B 1 99 ? 11.93 -6.57 -8.938 1 89.5 99 GLY B N 1
ATOM 2225 C CA . GLY B 1 99 ? 12.875 -6.477 -7.836 1 89.5 99 GLY B CA 1
ATOM 2226 C C . GLY B 1 99 ? 12.453 -5.469 -6.781 1 89.5 99 GLY B C 1
ATOM 2227 O O . GLY B 1 99 ? 12.961 -5.496 -5.656 1 89.5 99 GLY B O 1
ATOM 2228 N N . GLY B 1 100 ? 11.523 -4.57 -7.168 1 91.81 100 GLY B N 1
ATOM 2229 C CA . GLY B 1 100 ? 11.062 -3.549 -6.242 1 91.81 100 GLY B CA 1
ATOM 2230 C C . GLY B 1 100 ? 9.594 -3.678 -5.887 1 91.81 100 GLY B C 1
ATOM 2231 O O . GLY B 1 100 ? 8.938 -2.684 -5.578 1 91.81 100 GLY B O 1
ATOM 2232 N N . ALA B 1 101 ? 9.062 -4.887 -5.988 1 94.94 101 ALA B N 1
ATOM 2233 C CA . ALA B 1 101 ? 7.617 -5.086 -5.91 1 94.94 101 ALA B CA 1
ATOM 2234 C C . ALA B 1 101 ? 7.051 -4.5 -4.621 1 94.94 101 ALA B C 1
ATOM 2236 O O . ALA B 1 101 ? 6.102 -3.713 -4.656 1 94.94 101 ALA B O 1
ATOM 2237 N N . VAL B 1 102 ? 7.629 -4.875 -3.465 1 96.12 102 VAL B N 1
ATOM 2238 C CA . VAL B 1 102 ? 7.094 -4.449 -2.176 1 96.12 102 VAL B CA 1
ATOM 2239 C C . VAL B 1 102 ? 7.32 -2.951 -1.991 1 96.12 102 VAL B C 1
ATOM 2241 O O . VAL B 1 102 ? 6.43 -2.232 -1.537 1 96.12 102 VAL B O 1
ATOM 2244 N N . TYR B 1 103 ? 8.445 -2.463 -2.35 1 93.06 103 TYR B N 1
ATOM 2245 C CA . TYR B 1 103 ? 8.727 -1.031 -2.309 1 93.06 103 TYR B CA 1
ATOM 2246 C C . TYR B 1 103 ? 7.727 -0.254 -3.158 1 93.06 103 TYR B C 1
ATOM 2248 O O . TYR B 1 103 ? 7.086 0.682 -2.672 1 93.06 103 TYR B O 1
ATOM 2256 N N . CYS B 1 104 ? 7.566 -0.623 -4.449 1 93.94 104 CYS B N 1
ATOM 2257 C CA . CYS B 1 104 ? 6.605 0.019 -5.336 1 93.94 104 CYS B CA 1
ATOM 2258 C C . CYS B 1 104 ? 5.207 -0 -4.73 1 93.94 104 CYS B C 1
ATOM 2260 O O . CYS B 1 104 ? 4.504 1.014 -4.742 1 93.94 104 CYS B O 1
ATOM 2262 N N . ALA B 1 105 ? 4.852 -1.152 -4.223 1 96.56 105 ALA B N 1
ATOM 2263 C CA . ALA B 1 105 ? 3.533 -1.286 -3.609 1 96.56 105 ALA B CA 1
ATOM 2264 C C . ALA B 1 105 ? 3.328 -0.247 -2.512 1 96.56 105 ALA B C 1
ATOM 2266 O O . ALA B 1 105 ? 2.277 0.394 -2.441 1 96.56 105 ALA B O 1
ATOM 2267 N N . THR B 1 106 ? 4.281 -0.065 -1.636 1 96.75 106 THR B N 1
ATOM 2268 C CA . THR B 1 106 ? 4.148 0.894 -0.544 1 96.75 106 THR B CA 1
ATOM 2269 C C . THR B 1 106 ? 4.031 2.316 -1.086 1 96.75 106 THR B C 1
ATOM 2271 O O . THR B 1 106 ? 3.281 3.133 -0.543 1 96.75 106 THR B O 1
ATOM 2274 N N . LYS B 1 107 ? 4.746 2.609 -2.076 1 94.94 107 LYS B N 1
ATOM 2275 C CA . LYS B 1 107 ? 4.715 3.967 -2.615 1 94.94 107 LYS B CA 1
ATOM 2276 C C . LYS B 1 107 ? 3.406 4.238 -3.35 1 94.94 107 LYS B C 1
ATOM 2278 O O . LYS B 1 107 ? 2.887 5.355 -3.309 1 94.94 107 LYS B O 1
ATOM 2283 N N . PHE B 1 108 ? 2.852 3.238 -4.031 1 95.75 108 PHE B N 1
ATOM 2284 C CA . PHE B 1 108 ? 1.497 3.363 -4.559 1 95.75 108 PHE B CA 1
ATOM 2285 C C . PHE B 1 108 ? 0.5 3.615 -3.434 1 95.75 108 PHE B C 1
ATOM 2287 O O . PHE B 1 108 ? -0.396 4.449 -3.566 1 95.75 108 PHE B O 1
ATOM 2294 N N . ALA B 1 109 ? 0.685 2.893 -2.396 1 97.88 109 ALA B N 1
ATOM 2295 C CA . ALA B 1 109 ? -0.199 3.041 -1.243 1 97.88 109 ALA B CA 1
ATOM 2296 C C . ALA B 1 109 ? -0.109 4.449 -0.663 1 97.88 109 ALA B C 1
ATOM 2298 O O . ALA B 1 109 ? -1.127 5.047 -0.307 1 97.88 109 ALA B O 1
ATOM 2299 N N . VAL B 1 110 ? 1.059 4.949 -0.528 1 97.25 110 VAL B N 1
ATOM 2300 C CA . VAL B 1 110 ? 1.267 6.277 0.04 1 97.25 110 VAL B CA 1
ATOM 2301 C C . VAL B 1 110 ? 0.596 7.328 -0.841 1 97.25 110 VAL B C 1
ATOM 2303 O O . VAL B 1 110 ? 0.013 8.289 -0.336 1 97.25 110 VAL B O 1
ATOM 2306 N N . ARG B 1 111 ? 0.685 7.176 -2.113 1 96.12 111 ARG B N 1
ATOM 2307 C CA . ARG B 1 111 ? -0.008 8.094 -3.012 1 96.12 111 ARG B CA 1
ATOM 2308 C C . ARG B 1 111 ? -1.514 8.062 -2.768 1 96.12 111 ARG B C 1
ATOM 2310 O O . ARG B 1 111 ? -2.148 9.117 -2.66 1 96.12 111 ARG B O 1
ATOM 2317 N N . ALA B 1 112 ? -2.033 6.875 -2.738 1 96.56 112 ALA B N 1
ATOM 2318 C CA . ALA B 1 112 ? -3.465 6.727 -2.486 1 96.56 112 ALA B CA 1
ATOM 2319 C C . ALA B 1 112 ? -3.85 7.332 -1.138 1 96.56 112 ALA B C 1
ATOM 2321 O O . ALA B 1 112 ? -4.855 8.031 -1.029 1 96.56 112 ALA B O 1
ATOM 2322 N N . LEU B 1 113 ? -3.062 7.043 -0.136 1 96.88 113 LEU B N 1
ATOM 2323 C CA . LEU B 1 113 ? -3.275 7.547 1.217 1 96.88 113 LEU B CA 1
ATOM 2324 C C . LEU B 1 113 ? -3.305 9.07 1.232 1 96.88 113 LEU B C 1
ATOM 2326 O O . LEU B 1 113 ? -4.172 9.672 1.866 1 96.88 113 LEU B O 1
ATOM 2330 N N . THR B 1 114 ? -2.371 9.68 0.576 1 97.12 114 THR B N 1
ATOM 2331 C CA . THR B 1 114 ? -2.244 11.133 0.548 1 97.12 114 THR B CA 1
ATOM 2332 C C . THR B 1 114 ? -3.473 11.766 -0.094 1 97.12 114 THR B C 1
ATOM 2334 O O . THR B 1 114 ? -4.02 12.742 0.43 1 97.12 114 THR B O 1
ATOM 2337 N N . GLU B 1 115 ? -3.879 11.188 -1.206 1 96.25 115 GLU B N 1
ATOM 2338 C CA . GLU B 1 115 ? -5.055 11.711 -1.895 1 96.25 115 GLU B CA 1
ATOM 2339 C C . GLU B 1 115 ? -6.316 11.523 -1.061 1 96.25 115 GLU B C 1
ATOM 2341 O O . GLU B 1 115 ? -7.172 12.406 -1.003 1 96.25 115 GLU B O 1
ATOM 2346 N N . ALA B 1 116 ? -6.469 10.43 -0.464 1 96.19 116 ALA B N 1
ATOM 2347 C CA . ALA B 1 116 ? -7.621 10.195 0.401 1 96.19 116 ALA B CA 1
ATOM 2348 C C . ALA B 1 116 ? -7.641 11.18 1.566 1 96.19 116 ALA B C 1
ATOM 2350 O O . ALA B 1 116 ? -8.695 11.695 1.934 1 96.19 116 ALA B O 1
ATOM 2351 N N . LEU B 1 117 ? -6.516 11.406 2.18 1 97.25 117 LEU B N 1
ATOM 2352 C CA . LEU B 1 117 ? -6.414 12.383 3.256 1 97.25 117 LEU B C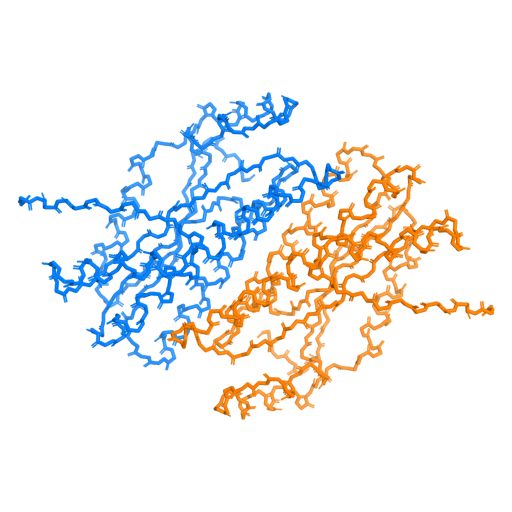A 1
ATOM 2353 C C . LEU B 1 117 ? -6.867 13.758 2.783 1 97.25 117 LEU B C 1
ATOM 2355 O O . LEU B 1 117 ? -7.609 14.445 3.484 1 97.25 117 LEU B O 1
ATOM 2359 N N . ARG B 1 118 ? -6.352 14.188 1.605 1 96.38 118 ARG B N 1
ATOM 2360 C CA . ARG B 1 118 ? -6.773 15.461 1.035 1 96.38 118 ARG B CA 1
ATOM 2361 C C . ARG B 1 118 ? -8.297 15.562 0.987 1 96.38 118 ARG B C 1
ATOM 2363 O O . ARG B 1 118 ? -8.867 16.562 1.415 1 96.38 118 ARG B O 1
ATOM 2370 N N . GLN B 1 119 ? -8.906 14.523 0.473 1 94.69 119 GLN B N 1
ATOM 2371 C CA . GLN B 1 119 ? -10.359 14.508 0.336 1 94.69 119 GLN B CA 1
ATOM 2372 C C . GLN B 1 119 ? -11.039 14.57 1.7 1 94.69 119 GLN B C 1
ATOM 2374 O O . GLN B 1 119 ? -12.047 15.258 1.863 1 94.69 119 GLN B O 1
ATOM 2379 N N . GLU B 1 120 ? -10.547 13.875 2.652 1 94.5 120 GLU B N 1
ATOM 2380 C CA . GLU B 1 120 ? -11.102 13.914 4.004 1 94.5 120 GLU B CA 1
ATOM 2381 C C . GLU B 1 120 ? -11.039 15.32 4.586 1 94.5 120 GLU B C 1
ATOM 2383 O O . GLU B 1 120 ? -12.016 15.797 5.18 1 94.5 120 GLU B O 1
ATOM 2388 N N . GLU B 1 121 ? -9.906 15.945 4.398 1 95.62 121 GLU B N 1
ATOM 2389 C CA . GLU B 1 121 ? -9.727 17.25 5.012 1 95.62 121 GLU B CA 1
ATOM 2390 C C . GLU B 1 121 ? -10.586 18.312 4.32 1 95.62 121 GLU B C 1
ATOM 2392 O O . GLU B 1 121 ? -11.055 19.25 4.961 1 95.62 121 GLU B O 1
ATOM 2397 N N . VAL B 1 122 ? -10.797 18.156 3.037 1 92.56 122 VAL B N 1
ATOM 2398 C CA . VAL B 1 122 ? -11.758 19.016 2.344 1 92.56 122 VAL B CA 1
ATOM 2399 C C . VAL B 1 122 ? -13.156 18.781 2.912 1 92.56 122 VAL B C 1
ATOM 2401 O O . VAL B 1 122 ? -13.891 19.734 3.172 1 92.56 122 VAL B O 1
ATOM 2404 N N . THR B 1 123 ? -13.469 17.531 3.129 1 92.44 123 THR B N 1
ATOM 2405 C CA . THR B 1 123 ? -14.789 17.156 3.613 1 92.44 123 THR B CA 1
ATOM 2406 C C . THR B 1 123 ? -15.062 17.781 4.98 1 92.44 123 THR B C 1
ATOM 2408 O O . THR B 1 123 ? -16.172 18.234 5.242 1 92.44 123 THR B O 1
ATOM 2411 N N . VAL B 1 124 ? -14.055 17.875 5.848 1 93.5 124 VAL B N 1
ATOM 2412 C CA . VAL B 1 124 ? -14.281 18.359 7.207 1 93.5 124 VAL B CA 1
ATOM 2413 C C . VAL B 1 124 ? -13.961 19.844 7.289 1 93.5 124 VAL B C 1
ATOM 2415 O O . VAL B 1 124 ? -14.195 20.484 8.32 1 93.5 124 VAL B O 1
ATOM 2418 N N . GLY B 1 125 ? -13.43 20.406 6.27 1 94.12 125 GLY B N 1
ATOM 2419 C CA . GLY B 1 125 ? -13.133 21.828 6.23 1 94.12 125 GLY B CA 1
ATOM 2420 C C . GLY B 1 125 ? -12.008 22.219 7.164 1 94.12 125 GLY B C 1
ATOM 2421 O O . GLY B 1 125 ? -12.094 23.25 7.852 1 94.12 125 GLY B O 1
ATOM 2422 N N . SER B 1 126 ? -10.938 21.422 7.27 1 94.19 126 SER B N 1
ATOM 2423 C CA . SER B 1 126 ? -9.891 21.625 8.266 1 94.19 126 SER B CA 1
ATOM 2424 C C . SER B 1 126 ? -8.836 22.609 7.754 1 94.19 126 SER B C 1
ATOM 2426 O O . SER B 1 126 ? -8.031 23.125 8.531 1 94.19 126 SER B O 1
ATOM 2428 N N . HIS B 1 127 ? -8.656 22.812 6.41 1 93.81 127 HIS B N 1
ATOM 2429 C CA . HIS B 1 127 ? -7.668 23.672 5.758 1 93.81 127 HIS B CA 1
ATOM 2430 C C . HIS B 1 127 ? -6.285 23.031 5.789 1 93.81 127 HIS B C 1
ATOM 2432 O O . HIS B 1 127 ? -5.277 23.703 5.582 1 93.81 127 HIS B O 1
ATOM 2438 N N . ILE B 1 128 ? -6.199 21.797 6.227 1 97.19 128 ILE B N 1
ATOM 2439 C CA . ILE B 1 128 ? -4.945 21.062 6.133 1 97.19 128 ILE B CA 1
ATOM 2440 C C . ILE B 1 128 ? -4.637 20.75 4.668 1 97.19 128 ILE B C 1
ATOM 2442 O O . ILE B 1 128 ? -5.504 20.281 3.928 1 97.19 128 ILE B O 1
ATOM 2446 N N . ARG B 1 129 ? -3.416 21.078 4.242 1 97.31 129 ARG B N 1
ATOM 2447 C CA . ARG B 1 129 ? -2.939 20.797 2.895 1 97.31 129 ARG B CA 1
ATOM 2448 C C . ARG B 1 129 ? -2.162 19.484 2.854 1 97.31 129 ARG B C 1
ATOM 2450 O O . ARG B 1 129 ? -1.532 19.094 3.84 1 97.31 129 ARG B O 1
ATOM 2457 N N . THR B 1 130 ? -2.23 18.797 1.775 1 97.69 130 THR B N 1
ATOM 2458 C CA . THR B 1 130 ? -1.452 17.594 1.555 1 97.69 130 THR B CA 1
ATOM 2459 C C . THR B 1 130 ? -0.668 17.672 0.248 1 97.69 130 THR B C 1
ATOM 2461 O O . THR B 1 130 ? -1.166 18.219 -0.744 1 97.69 130 THR B O 1
ATOM 2464 N N . THR B 1 131 ? 0.578 17.234 0.229 1 96.38 131 THR B N 1
ATOM 2465 C CA . THR B 1 131 ? 1.434 17.156 -0.949 1 96.38 131 THR B CA 1
ATOM 2466 C C . THR B 1 131 ? 2.139 15.797 -1.006 1 96.38 131 THR B C 1
ATOM 2468 O O . THR B 1 131 ? 2.621 15.305 0.014 1 96.38 131 THR B O 1
ATOM 2471 N N . ILE B 1 132 ? 2.09 15.164 -2.104 1 96.56 132 ILE B N 1
ATOM 2472 C CA . ILE B 1 132 ? 2.934 14 -2.355 1 96.56 132 ILE B CA 1
ATOM 2473 C C . ILE B 1 132 ? 4.07 14.383 -3.301 1 96.56 132 ILE B C 1
ATOM 2475 O O . ILE B 1 132 ? 3.84 15.023 -4.328 1 96.56 132 ILE B O 1
ATOM 2479 N N . VAL B 1 133 ? 5.316 14.078 -2.924 1 93.12 133 VAL B N 1
ATOM 2480 C CA . VAL B 1 133 ? 6.484 14.305 -3.766 1 93.12 133 VAL B CA 1
ATOM 2481 C C . VAL B 1 133 ? 7.059 12.961 -4.223 1 93.12 133 VAL B C 1
ATOM 2483 O O . VAL B 1 133 ? 7.344 12.086 -3.398 1 93.12 133 VAL B O 1
ATOM 2486 N N . SER B 1 134 ? 7.188 12.789 -5.445 1 92.62 134 SER B N 1
ATOM 2487 C CA . SER B 1 134 ? 7.73 11.57 -6.035 1 92.62 134 SER B CA 1
ATOM 2488 C C . SER B 1 134 ? 9.031 11.844 -6.781 1 92.62 134 SER B C 1
ATOM 2490 O O . SER B 1 134 ? 9.008 12.156 -7.977 1 92.62 134 SER B O 1
ATOM 2492 N N . PRO B 1 135 ? 10.109 11.602 -6.098 1 86.69 135 PRO B N 1
ATOM 2493 C CA . PRO B 1 135 ? 11.391 11.781 -6.781 1 86.69 135 PRO B CA 1
ATOM 2494 C C . PRO B 1 135 ? 11.789 10.578 -7.629 1 86.69 135 PRO B C 1
ATOM 2496 O O . PRO B 1 135 ? 11.414 9.445 -7.305 1 86.69 135 PRO B O 1
ATOM 2499 N N . GLY B 1 136 ? 12.492 10.82 -8.688 1 78.62 136 GLY B N 1
ATOM 2500 C CA . GLY B 1 136 ? 13.211 9.766 -9.398 1 78.62 136 GLY B CA 1
ATOM 2501 C C . GLY B 1 136 ? 14.477 9.32 -8.688 1 78.62 136 GLY B C 1
ATOM 2502 O O . GLY B 1 136 ? 14.641 9.562 -7.488 1 78.62 136 GLY B O 1
ATOM 2503 N N . ALA B 1 137 ? 15.25 8.469 -9.414 1 66.19 137 ALA B N 1
ATOM 2504 C CA . ALA B 1 137 ? 16.484 7.934 -8.852 1 66.19 137 ALA B CA 1
ATOM 2505 C C . ALA B 1 137 ? 17.328 9.039 -8.234 1 66.19 137 ALA B C 1
ATOM 2507 O O . ALA B 1 137 ? 17.625 10.047 -8.883 1 66.19 137 ALA B O 1
ATOM 2508 N N . ILE B 1 138 ? 17.375 8.852 -6.883 1 60.84 138 ILE B N 1
ATOM 2509 C CA . ILE B 1 138 ? 18.219 9.812 -6.188 1 60.84 138 ILE B CA 1
ATOM 2510 C C . ILE B 1 138 ? 19.562 9.18 -5.863 1 60.84 138 ILE B C 1
ATOM 2512 O O . ILE B 1 138 ? 19.641 7.988 -5.539 1 60.84 138 ILE B O 1
ATOM 2516 N N . GLU B 1 139 ? 20.578 9.773 -6.09 1 55.84 139 GLU B N 1
ATOM 2517 C CA . GLU B 1 139 ? 21.953 9.312 -5.871 1 55.84 139 GLU B CA 1
ATOM 2518 C C . GLU B 1 139 ? 22.094 8.609 -4.523 1 55.84 139 GLU B C 1
ATOM 2520 O O . GLU B 1 139 ? 22.812 7.617 -4.406 1 55.84 139 GLU B O 1
ATOM 2525 N N . THR B 1 140 ? 21.453 8.945 -3.455 1 50.06 140 THR B N 1
ATOM 2526 C CA . THR B 1 140 ? 21.688 8.5 -2.088 1 50.06 140 THR B CA 1
ATOM 2527 C C . THR B 1 140 ? 21 7.16 -1.832 1 50.06 140 THR B C 1
ATOM 2529 O O . THR B 1 140 ? 21.422 6.406 -0.947 1 50.06 140 THR B O 1
ATOM 2532 N N . GLU B 1 141 ? 19.828 6.859 -2.275 1 48.94 141 GLU B N 1
ATOM 2533 C CA . GLU B 1 141 ? 18.984 5.75 -1.844 1 48.94 141 GLU B CA 1
ATOM 2534 C C . GLU B 1 141 ? 19.531 4.418 -2.354 1 48.94 141 GLU B C 1
ATOM 2536 O O . GLU B 1 141 ? 19.234 3.363 -1.784 1 48.94 141 GLU B O 1
ATOM 2541 N N . LEU B 1 142 ? 20.031 4.309 -3.498 1 45.69 142 LEU B N 1
ATOM 2542 C CA . LEU B 1 142 ? 20.266 3.141 -4.344 1 45.69 142 LEU B CA 1
ATOM 2543 C C . LEU B 1 142 ? 21.188 2.139 -3.646 1 45.69 142 LEU B C 1
ATOM 2545 O O . LEU B 1 142 ? 20.891 0.94 -3.627 1 45.69 142 LEU B O 1
ATOM 2549 N N . LEU B 1 143 ? 22.438 2.525 -3.418 1 46.59 143 LEU B N 1
ATOM 2550 C CA . LEU B 1 143 ? 23.531 1.578 -3.484 1 46.59 143 LEU B CA 1
ATOM 2551 C C . LEU B 1 143 ? 23.578 0.71 -2.23 1 46.59 143 LEU B C 1
ATOM 2553 O O . LEU B 1 143 ? 23.922 -0.473 -2.301 1 46.59 143 LEU B O 1
ATOM 2557 N N . ASN B 1 144 ? 23.359 1.285 -1.233 1 47.78 144 ASN B N 1
ATOM 2558 C CA . ASN B 1 144 ? 23.969 0.601 -0.103 1 47.78 144 ASN B CA 1
ATOM 2559 C C . ASN B 1 144 ? 23.094 -0.531 0.418 1 47.78 144 ASN B C 1
ATOM 2561 O O . ASN B 1 144 ? 23.547 -1.355 1.217 1 47.78 144 ASN B O 1
ATOM 2565 N N . HIS B 1 145 ? 21.844 -0.526 -0.095 1 49.03 145 HIS B N 1
ATOM 2566 C CA . HIS B 1 145 ? 21.078 -1.533 0.625 1 49.03 145 HIS B CA 1
ATOM 2567 C C . HIS B 1 145 ? 20.625 -2.656 -0.305 1 49.03 145 HIS B C 1
ATOM 2569 O O . HIS B 1 145 ? 19.797 -3.49 0.071 1 49.03 145 HIS B O 1
ATOM 2575 N N . ILE B 1 146 ? 21.078 -2.68 -1.47 1 53.66 146 ILE B N 1
ATOM 2576 C CA . ILE B 1 146 ? 20.656 -3.734 -2.389 1 53.66 146 ILE B CA 1
ATOM 2577 C C . ILE B 1 146 ? 21.422 -5.02 -2.082 1 53.66 146 ILE B C 1
ATOM 2579 O O . ILE B 1 146 ? 22.656 -5.047 -2.15 1 53.66 146 ILE B O 1
ATOM 2583 N N . THR B 1 147 ? 20.703 -6.027 -1.494 1 54.16 147 THR B N 1
ATOM 2584 C CA . THR B 1 147 ? 21.328 -7.285 -1.108 1 54.16 147 THR B CA 1
ATOM 2585 C C . THR B 1 147 ? 21.484 -8.211 -2.316 1 54.16 147 THR B C 1
ATOM 2587 O O . THR B 1 147 ? 22.359 -9.078 -2.336 1 54.16 147 THR B O 1
ATOM 2590 N N . ASP B 1 148 ? 20.562 -8.109 -3.33 1 56.69 148 ASP B N 1
ATOM 2591 C CA . ASP B 1 148 ? 20.719 -8.953 -4.512 1 56.69 148 ASP B CA 1
ATOM 2592 C C . ASP B 1 148 ? 21.75 -8.375 -5.473 1 56.69 148 ASP B C 1
ATOM 2594 O O . ASP B 1 148 ? 21.516 -7.316 -6.07 1 56.69 148 ASP B O 1
ATOM 2598 N N . GLN B 1 149 ? 22.922 -9.031 -5.629 1 58.41 149 GLN B N 1
ATOM 2599 C CA . GLN B 1 149 ? 24.078 -8.555 -6.379 1 58.41 149 GLN B CA 1
ATOM 2600 C C . GLN B 1 149 ? 23.734 -8.367 -7.855 1 58.41 149 GLN B C 1
ATOM 2602 O O . GLN B 1 149 ? 24.25 -7.449 -8.5 1 58.41 149 GLN B O 1
ATOM 2607 N N . GLY B 1 150 ? 22.922 -9.289 -8.352 1 57.06 150 GLY B N 1
ATOM 2608 C CA . GLY B 1 150 ? 22.562 -9.141 -9.75 1 57.06 150 GLY B CA 1
ATOM 2609 C C . GLY B 1 150 ? 21.781 -7.875 -10.039 1 57.06 150 GLY B C 1
ATOM 2610 O O . GLY B 1 150 ? 22.062 -7.172 -11.008 1 57.06 150 GLY B O 1
ATOM 2611 N N . LEU B 1 151 ? 20.922 -7.574 -9.227 1 58.97 151 LEU B N 1
ATOM 2612 C CA . LEU B 1 151 ? 20.109 -6.375 -9.367 1 58.97 151 LEU B CA 1
ATOM 2613 C C . LEU B 1 151 ? 20.938 -5.121 -9.109 1 58.97 151 LEU B C 1
ATOM 2615 O O . LEU B 1 151 ? 20.703 -4.078 -9.719 1 58.97 151 LEU B O 1
ATOM 2619 N N . LYS B 1 152 ? 21.906 -5.277 -8.305 1 60.28 152 LYS B N 1
ATOM 2620 C CA . LYS B 1 152 ? 22.75 -4.141 -7.961 1 60.28 152 LYS B CA 1
ATOM 2621 C C . LYS B 1 152 ? 23.422 -3.559 -9.203 1 60.28 152 LYS B C 1
ATOM 2623 O O . LYS B 1 152 ? 23.5 -2.338 -9.367 1 60.28 152 LYS B O 1
ATOM 2628 N N . GLN B 1 153 ? 23.922 -4.477 -10.039 1 59.19 153 GLN B N 1
ATOM 2629 C CA . GLN B 1 153 ? 24.625 -4.027 -11.234 1 59.19 153 GLN B CA 1
ATOM 2630 C C . GLN B 1 153 ? 23.688 -3.248 -12.156 1 59.19 153 GLN B C 1
ATOM 2632 O O . GLN B 1 153 ? 24.078 -2.219 -12.711 1 59.19 153 GLN B O 1
ATOM 2637 N N . GLY B 1 154 ? 22.469 -3.707 -12.312 1 57.72 154 GLY B N 1
ATOM 2638 C CA . GLY B 1 154 ? 21.516 -3.035 -13.172 1 57.72 154 GLY B CA 1
ATOM 2639 C C . GLY B 1 154 ? 21.094 -1.673 -12.648 1 57.72 154 GLY B C 1
ATOM 2640 O O . GLY B 1 154 ? 20.922 -0.733 -13.43 1 57.72 154 GLY B O 1
ATOM 2641 N N . MET B 1 155 ? 21.156 -1.616 -11.391 1 58.91 155 MET B N 1
ATOM 2642 C CA . MET B 1 155 ? 20.688 -0.391 -10.75 1 58.91 155 MET B CA 1
ATOM 2643 C C . MET B 1 155 ? 21.766 0.681 -10.766 1 58.91 155 MET B C 1
ATOM 2645 O O . MET B 1 155 ? 21.469 1.875 -10.789 1 58.91 155 MET B O 1
ATOM 2649 N N . GLU B 1 156 ? 23 0.296 -10.789 1 60.06 156 GLU B N 1
ATOM 2650 C CA . GLU B 1 156 ? 24.094 1.27 -10.844 1 60.06 156 GLU B CA 1
ATOM 2651 C C . GLU B 1 156 ? 23.953 2.184 -12.055 1 60.06 156 GLU B C 1
ATOM 2653 O O . GLU B 1 156 ? 24.234 3.381 -11.977 1 60.06 156 GLU B O 1
ATOM 2658 N N . ASP B 1 157 ? 23.547 1.649 -13.172 1 58.88 157 ASP B N 1
ATOM 2659 C CA . ASP B 1 157 ? 23.422 2.436 -14.398 1 58.88 157 ASP B CA 1
ATOM 2660 C C . ASP B 1 157 ? 22.281 3.443 -14.297 1 58.88 157 ASP B C 1
ATOM 2662 O O . ASP B 1 157 ? 22.391 4.566 -14.789 1 58.88 157 ASP B O 1
ATOM 2666 N N . VAL B 1 158 ? 21.281 2.988 -13.648 1 57.53 158 VAL B N 1
ATOM 2667 C CA . VAL B 1 158 ? 20.109 3.846 -13.508 1 57.53 158 VAL B CA 1
ATOM 2668 C C . VAL B 1 158 ? 20.453 5.051 -12.633 1 57.53 158 VAL B C 1
ATOM 2670 O O . VAL B 1 158 ? 19.938 6.148 -12.852 1 57.53 158 VAL B O 1
ATOM 2673 N N . TYR B 1 159 ? 21.375 4.918 -11.812 1 59.03 159 TYR B N 1
ATOM 2674 C CA . TYR B 1 159 ? 21.625 5.957 -10.812 1 59.03 159 TYR B CA 1
ATOM 2675 C C . TYR B 1 159 ? 22.734 6.895 -11.258 1 59.03 159 TYR B C 1
ATOM 2677 O O . TYR B 1 159 ? 23.047 7.871 -10.578 1 59.03 159 TYR B O 1
ATOM 2685 N N . LYS B 1 160 ? 23.484 6.645 -12.375 1 60.69 160 LYS B N 1
ATOM 2686 C CA . LYS B 1 160 ? 24.484 7.559 -12.93 1 60.69 160 LYS B CA 1
ATOM 2687 C C . LYS B 1 160 ? 23.891 8.945 -13.156 1 60.69 160 LYS B C 1
ATOM 2689 O O . LYS B 1 160 ? 24.578 9.953 -13.023 1 60.69 160 LYS B O 1
ATOM 2694 N N . ASP B 1 161 ? 22.656 8.945 -13.328 1 63.56 161 ASP B N 1
ATOM 2695 C CA . ASP B 1 161 ? 21.984 10.211 -13.602 1 63.56 161 ASP B CA 1
ATOM 2696 C C . ASP B 1 161 ? 20.969 10.547 -12.508 1 63.56 161 ASP B C 1
ATOM 2698 O O . ASP B 1 161 ? 19.938 11.156 -12.781 1 63.56 161 ASP B O 1
ATOM 2702 N N . ALA B 1 162 ? 21.484 10.375 -11.32 1 73.44 162 ALA B N 1
ATOM 2703 C CA . ALA B 1 162 ? 20.594 10.516 -10.172 1 73.44 162 ALA B CA 1
ATOM 2704 C C . ALA B 1 162 ? 20.312 11.984 -9.883 1 73.44 162 ALA B C 1
ATOM 2706 O O . ALA B 1 162 ? 21.094 12.867 -10.234 1 73.44 162 ALA B O 1
ATOM 2707 N N . LEU B 1 163 ? 19.094 12.234 -9.422 1 77.12 163 LEU B N 1
ATOM 2708 C CA . LEU B 1 163 ? 18.625 13.555 -9.016 1 77.12 163 LEU B CA 1
ATOM 2709 C C . LEU B 1 163 ? 19.469 14.094 -7.867 1 77.12 163 LEU B C 1
ATOM 2711 O O . LEU B 1 163 ? 19.844 13.352 -6.957 1 77.12 163 LEU B O 1
ATOM 2715 N N . ASN B 1 164 ? 19.766 15.406 -7.957 1 79.06 164 ASN B N 1
ATOM 2716 C CA . ASN B 1 164 ? 20.359 16.125 -6.836 1 79.06 164 ASN B CA 1
ATOM 2717 C C . ASN B 1 164 ? 19.375 16.312 -5.695 1 79.06 164 ASN B C 1
ATOM 2719 O O . ASN B 1 164 ? 18.297 16.891 -5.891 1 79.06 164 ASN B O 1
ATOM 2723 N N . PRO B 1 165 ? 19.719 15.875 -4.516 1 84 165 PRO B N 1
ATOM 2724 C CA . PRO B 1 165 ? 18.797 16.016 -3.385 1 84 165 PRO B CA 1
ATOM 2725 C C . PRO B 1 165 ? 18.375 17.469 -3.152 1 84 165 PRO B C 1
ATOM 2727 O O . PRO B 1 165 ? 17.266 17.719 -2.66 1 84 165 PRO B O 1
ATOM 2730 N N . ASN B 1 166 ? 19.156 18.438 -3.566 1 87.88 166 ASN B N 1
ATOM 2731 C CA . ASN B 1 166 ? 18.812 19.859 -3.412 1 87.88 166 ASN B CA 1
ATOM 2732 C C . ASN B 1 166 ? 17.609 20.234 -4.258 1 87.88 166 ASN B C 1
ATOM 2734 O O . ASN B 1 166 ? 16.812 21.109 -3.865 1 87.88 166 ASN B O 1
ATOM 2738 N N . GLU B 1 167 ? 17.547 19.609 -5.379 1 85.38 167 GLU B N 1
ATOM 2739 C CA . GLU B 1 167 ? 16.391 19.891 -6.227 1 85.38 167 GLU B CA 1
ATOM 2740 C C . GLU B 1 167 ? 15.094 19.406 -5.586 1 85.38 167 GLU B C 1
ATOM 2742 O O . GLU B 1 167 ? 14.047 20.047 -5.711 1 85.38 167 GLU B O 1
ATOM 2747 N N . VAL B 1 168 ? 15.188 18.297 -4.91 1 87.94 168 VAL B N 1
ATOM 2748 C CA . VAL B 1 168 ? 14.039 17.781 -4.18 1 87.94 168 VAL B CA 1
ATOM 2749 C C . VAL B 1 168 ? 13.695 18.719 -3.029 1 87.94 168 VAL B C 1
ATOM 2751 O O . VAL B 1 168 ? 12.523 19.047 -2.816 1 87.94 168 VAL B O 1
ATOM 2754 N N . ALA B 1 169 ? 14.719 19.188 -2.324 1 91.19 169 ALA B N 1
ATOM 2755 C CA . ALA B 1 169 ? 14.508 20.125 -1.224 1 91.19 169 ALA B CA 1
ATOM 2756 C C . ALA B 1 169 ? 13.836 21.406 -1.713 1 91.19 169 ALA B C 1
ATOM 2758 O O . ALA B 1 169 ? 12.953 21.953 -1.043 1 91.19 169 ALA B O 1
ATOM 2759 N N . LYS B 1 170 ? 14.203 21.859 -2.848 1 90.31 170 LYS B N 1
ATOM 2760 C CA . LYS B 1 170 ? 13.602 23.047 -3.426 1 90.31 170 LYS B CA 1
ATOM 2761 C C . LYS B 1 170 ? 12.117 22.828 -3.723 1 90.31 170 LYS B C 1
ATOM 2763 O O . LYS B 1 170 ? 11.297 23.719 -3.49 1 90.31 170 LYS B O 1
ATOM 2768 N N . ALA B 1 171 ? 11.844 21.688 -4.297 1 89.38 171 ALA B N 1
ATOM 2769 C CA . ALA B 1 171 ? 10.453 21.359 -4.57 1 89.38 171 ALA B CA 1
ATOM 2770 C C . ALA B 1 171 ? 9.625 21.375 -3.287 1 89.38 171 ALA B C 1
ATOM 2772 O O . ALA B 1 171 ? 8.484 21.844 -3.283 1 89.38 171 ALA B O 1
ATOM 2773 N N . LEU B 1 172 ? 10.219 20.859 -2.189 1 93.81 172 LEU B N 1
ATOM 2774 C CA . LEU B 1 172 ? 9.547 20.844 -0.895 1 93.81 172 LEU B CA 1
ATOM 2775 C C . LEU B 1 172 ? 9.312 22.266 -0.39 1 93.81 172 LEU B C 1
ATOM 2777 O O . LEU B 1 172 ? 8.211 22.594 0.044 1 93.81 172 LEU B O 1
ATOM 2781 N N . VAL B 1 173 ? 10.289 23.141 -0.445 1 94.44 173 VAL B N 1
ATOM 2782 C CA . VAL B 1 173 ? 10.195 24.516 0.014 1 94.44 173 VAL B CA 1
ATOM 2783 C C . VAL B 1 173 ? 9.133 25.266 -0.8 1 94.44 173 VAL B C 1
ATOM 2785 O O . VAL B 1 173 ? 8.328 26.016 -0.246 1 94.44 173 VAL B O 1
ATOM 2788 N N . ASN B 1 174 ? 9.156 24.984 -2.123 1 90.62 174 ASN B N 1
ATOM 2789 C CA . ASN B 1 174 ? 8.164 25.609 -2.99 1 90.62 174 ASN B CA 1
ATOM 2790 C C . ASN B 1 174 ? 6.742 25.219 -2.592 1 90.62 174 ASN B C 1
ATOM 2792 O O . ASN B 1 174 ? 5.844 26.062 -2.568 1 90.62 174 ASN B O 1
ATOM 2796 N N . ALA B 1 175 ? 6.562 23.953 -2.322 1 93.44 175 ALA B N 1
ATOM 2797 C CA . ALA B 1 175 ? 5.242 23.5 -1.904 1 93.44 175 ALA B CA 1
ATOM 2798 C C . ALA B 1 175 ? 4.824 24.141 -0.587 1 93.44 175 ALA B C 1
ATOM 2800 O O . ALA B 1 175 ? 3.676 24.562 -0.432 1 93.44 175 ALA B O 1
ATOM 2801 N N . ILE B 1 176 ? 5.723 24.266 0.37 1 95.12 176 ILE B N 1
ATOM 2802 C CA . ILE B 1 176 ? 5.461 24.797 1.699 1 95.12 176 ILE B CA 1
ATOM 2803 C C . ILE B 1 176 ? 5.141 26.297 1.596 1 95.12 176 ILE B C 1
ATOM 2805 O O . ILE B 1 176 ? 4.246 26.781 2.281 1 95.12 176 ILE B O 1
ATOM 2809 N N . ASP B 1 177 ? 5.746 27 0.688 1 94.75 177 ASP B N 1
ATOM 2810 C CA . ASP B 1 177 ? 5.664 28.453 0.601 1 94.75 177 ASP B CA 1
ATOM 2811 C C . ASP B 1 177 ? 4.418 28.891 -0.17 1 94.75 177 ASP B C 1
ATOM 2813 O O . ASP B 1 177 ? 4.094 30.078 -0.221 1 94.75 177 ASP B O 1
ATOM 2817 N N . THR B 1 178 ? 3.781 27.969 -0.788 1 90.19 178 THR B N 1
ATOM 2818 C CA . THR B 1 178 ? 2.551 28.312 -1.495 1 90.19 178 THR B CA 1
ATOM 2819 C C . THR B 1 178 ? 1.52 28.891 -0.538 1 90.19 178 THR B C 1
ATOM 2821 O O . THR B 1 178 ? 1.484 28.547 0.642 1 90.19 178 THR B O 1
ATOM 2824 N N . ASP B 1 179 ? 0.682 29.766 -1.052 1 92.5 179 ASP B N 1
ATOM 2825 C CA . ASP B 1 179 ? -0.35 30.422 -0.25 1 92.5 179 ASP B CA 1
ATOM 2826 C C . ASP B 1 179 ? -1.254 29.391 0.423 1 92.5 179 ASP B C 1
ATOM 2828 O O . ASP B 1 179 ? -1.577 28.359 -0.169 1 92.5 179 ASP B O 1
ATOM 2832 N N . ALA B 1 180 ? -1.775 29.812 1.589 1 91.19 180 ALA B N 1
ATOM 2833 C CA . ALA B 1 180 ? -2.557 28.891 2.406 1 91.19 180 ALA B CA 1
ATOM 2834 C C . ALA B 1 180 ? -3.832 28.469 1.685 1 91.19 180 ALA B C 1
ATOM 2836 O O . ALA B 1 180 ? -4.426 27.438 2.018 1 91.19 180 ALA B O 1
ATOM 2837 N N . SER B 1 181 ? -4.223 29.234 0.712 1 91.06 181 SER B N 1
ATOM 2838 C CA . SER B 1 181 ? -5.453 28.938 -0.014 1 91.06 181 SER B CA 1
ATOM 2839 C C . SER B 1 181 ? -5.188 27.984 -1.178 1 91.06 181 SER B C 1
ATOM 2841 O O . SER B 1 181 ? -6.125 27.531 -1.843 1 91.06 181 SER B O 1
ATOM 2843 N N . THR B 1 182 ? -3.877 27.656 -1.364 1 89.81 182 THR B N 1
ATOM 2844 C CA . THR B 1 182 ? -3.469 26.812 -2.49 1 89.81 182 THR B CA 1
ATOM 2845 C C . THR B 1 182 ? -2.641 25.625 -2.012 1 89.81 182 THR B C 1
ATOM 2847 O O . THR B 1 182 ? -1.792 25.766 -1.13 1 89.81 182 THR B O 1
ATOM 2850 N N . SER B 1 183 ? -2.957 24.469 -2.553 1 91.31 183 SER B N 1
ATOM 2851 C CA . SER B 1 183 ? -2.174 23.281 -2.227 1 91.31 183 SER B CA 1
ATOM 2852 C C . SER B 1 183 ? -1.59 22.641 -3.48 1 91.31 183 SER B C 1
ATOM 2854 O O . SER B 1 183 ? -2.312 22.391 -4.445 1 91.31 183 SER B O 1
ATOM 2856 N N . ILE B 1 184 ? -0.293 22.516 -3.559 1 93.06 184 ILE B N 1
ATOM 2857 C CA . ILE B 1 184 ? 0.333 21.641 -4.543 1 93.06 184 ILE B CA 1
ATOM 2858 C C . ILE B 1 184 ? 0.148 20.188 -4.129 1 93.06 184 ILE B C 1
ATOM 2860 O O . ILE B 1 184 ? 0.767 19.719 -3.166 1 93.06 184 ILE B O 1
ATOM 2864 N N . ASN B 1 185 ? -0.633 19.5 -4.848 1 93.5 185 ASN B N 1
ATOM 2865 C CA . ASN B 1 185 ? -1.026 18.172 -4.395 1 93.5 185 ASN B CA 1
ATOM 2866 C C . ASN B 1 185 ? 0.007 17.109 -4.781 1 93.5 185 ASN B C 1
ATOM 2868 O O . ASN B 1 185 ? 0.161 16.109 -4.094 1 93.5 185 ASN B O 1
ATOM 2872 N N . GLU B 1 186 ? 0.68 17.328 -5.906 1 94.31 186 GLU B N 1
ATOM 28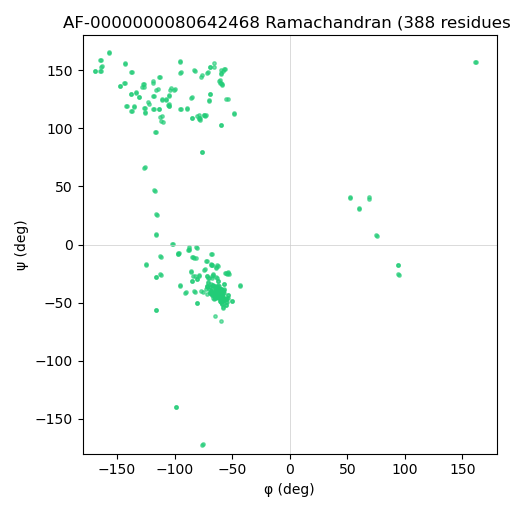73 C CA . GLU B 1 186 ? 1.652 16.344 -6.359 1 94.31 186 GLU B CA 1
ATOM 2874 C C . GLU B 1 186 ? 2.814 17 -7.094 1 94.31 186 GLU B C 1
ATOM 2876 O O . GLU B 1 186 ? 2.609 17.922 -7.883 1 94.31 186 GLU B O 1
ATOM 2881 N N . VAL B 1 187 ? 3.977 16.562 -6.797 1 91.75 187 VAL B N 1
ATOM 2882 C CA . VAL B 1 187 ? 5.191 16.922 -7.523 1 91.75 187 VAL B CA 1
ATOM 2883 C C . VAL B 1 187 ? 5.918 15.656 -7.965 1 91.75 187 VAL B C 1
ATOM 2885 O O . VAL B 1 187 ? 6.289 14.82 -7.133 1 91.75 187 VAL B O 1
ATOM 2888 N N . VAL B 1 188 ? 6.082 15.414 -9.211 1 90.88 188 VAL B N 1
ATOM 2889 C CA . VAL B 1 188 ? 6.922 14.367 -9.773 1 90.88 188 VAL B CA 1
ATOM 2890 C C . VAL B 1 188 ? 8.195 14.977 -10.352 1 90.88 188 VAL B C 1
ATOM 2892 O O . VAL B 1 188 ? 8.133 15.828 -11.242 1 90.88 188 VAL B O 1
ATOM 2895 N N . ILE B 1 189 ? 9.312 14.586 -9.875 1 84.94 189 ILE B N 1
ATOM 2896 C CA . ILE B 1 189 ? 10.578 15.195 -10.273 1 84.94 189 ILE B CA 1
ATOM 2897 C C . ILE B 1 189 ? 11.586 14.109 -10.641 1 84.94 189 ILE B C 1
ATOM 2899 O O . ILE B 1 189 ? 11.789 13.156 -9.883 1 84.94 189 ILE B O 1
ATOM 2903 N N . ARG B 1 190 ? 12.18 14.195 -11.828 1 83.06 190 ARG B N 1
ATOM 2904 C CA . ARG B 1 190 ? 13.125 13.195 -12.328 1 83.06 190 ARG B CA 1
ATOM 2905 C C . ARG B 1 190 ? 14.242 13.852 -13.125 1 83.06 190 ARG B C 1
ATOM 2907 O O . ARG B 1 190 ? 14.078 14.953 -13.641 1 83.06 190 ARG B O 1
ATOM 2914 N N . PRO B 1 191 ? 15.305 13.07 -13.117 1 76.31 191 PRO B N 1
ATOM 2915 C CA . PRO B 1 191 ? 16.328 13.562 -14.047 1 76.31 191 PRO B CA 1
ATOM 2916 C C . PRO B 1 191 ? 15.82 13.625 -15.484 1 76.31 191 PRO B C 1
ATOM 2918 O O . PRO B 1 191 ? 15.008 12.797 -15.898 1 76.31 191 PRO B O 1
ATOM 2921 N N . THR B 1 192 ? 16.344 14.617 -16.219 1 72.94 192 THR B N 1
ATOM 2922 C CA . THR B 1 192 ? 15.914 14.789 -17.594 1 72.94 192 THR B CA 1
ATOM 2923 C C . THR B 1 192 ? 16.297 13.57 -18.438 1 72.94 192 THR B C 1
ATOM 2925 O O . THR B 1 192 ? 15.711 13.344 -19.5 1 72.94 192 THR B O 1
ATOM 2928 N N . ARG B 1 193 ? 17.203 12.719 -18.016 1 69.19 193 ARG B N 1
ATOM 2929 C CA . ARG B 1 193 ? 17.688 11.586 -18.781 1 69.19 193 ARG B CA 1
ATOM 2930 C C . ARG B 1 193 ? 17.047 10.281 -18.297 1 69.19 193 ARG B C 1
ATOM 2932 O O . ARG B 1 193 ? 17.406 9.203 -18.766 1 69.19 193 ARG B O 1
ATOM 2939 N N . GLN B 1 194 ? 16.234 10.445 -17.344 1 68.69 194 GLN B N 1
ATOM 2940 C CA . GLN B 1 194 ? 15.578 9.25 -16.828 1 68.69 194 GLN B CA 1
ATOM 2941 C C . GLN B 1 194 ? 14.281 8.953 -17.578 1 68.69 194 GLN B C 1
ATOM 2943 O O . GLN B 1 194 ? 13.43 9.836 -17.734 1 68.69 194 GLN B O 1
ATOM 2948 N N . LEU B 1 195 ? 14.242 7.73 -18.281 1 56.66 195 LEU B N 1
ATOM 2949 C CA . LEU B 1 195 ? 12.992 7.273 -18.875 1 56.66 195 LEU B CA 1
ATOM 2950 C C . LEU B 1 195 ? 11.961 6.949 -17.797 1 56.66 195 LEU B C 1
ATOM 2952 O O . LEU B 1 195 ? 12.32 6.664 -16.656 1 56.66 195 LEU B O 1
ATOM 2956 N N . PRO B 1 196 ? 10.688 7 -18.141 1 54.16 196 PRO B N 1
ATOM 2957 C CA . PRO B 1 196 ? 9.656 6.715 -17.141 1 54.16 196 PRO B CA 1
ATOM 2958 C C . PRO B 1 196 ? 9.82 5.34 -16.5 1 54.16 196 PRO B C 1
ATOM 2960 O O . PRO B 1 196 ? 10.383 4.43 -17.109 1 54.16 196 PRO B O 1
#

Sequence (392 aa):
MKTEVIAKSTDVTNPQDVEALVQNAIEIFGRVDVLINNAGLIPQSFLGDNNIDEWNQTIDVNLKGVLYGIGAVVPKMRAQKSGHIINIASIAGHQVNPGGAVYCATKFAVRALTEALRQEEVTVGSHIRTTIVSPGAIETELLNHITDQGLKQGMEDVYKDALNPNEVAKALVNAIDTDASTSINEVVIRPTRQLPMKTEVIAKSTDVTNPQDVEALVQNAIEIFGRVDVLINNAGLIPQSFLGDNNIDEWNQTIDVNLKGVLYGIGAVVPKMRAQKSGHIINIASIAGHQVNPGGAVYCATKFAVRALTEALRQEEVTVGSHIRTTIVSPGAIETELLNHITDQGLKQGMEDVYKDALNPNEVAKALVNAIDTDASTSINEVVIRPTRQLP

Nearest PDB structures (foldseek):
  4jro-assembly1_C  TM=8.471E-01  e=9.267E-16  Listeria monocytogenes EGD-e
  3m1a-assembly1_C  TM=8.518E-01  e=5.847E-16  Streptomyces avermitilis
  3m1a-assembly6_J  TM=8.302E-01  e=2.328E-15  Streptomyces avermitilis
  3m1a-assembly4_D  TM=8.530E-01  e=7.607E-15  Streptomyces avermitilis
  3gk3-assembly1_B  TM=8.324E-01  e=9.897E-14  Burkholderia pseudomallei 1710b

InterPro domains:
  IPR002347 Short-chain dehydrogenase/reductase SDR [PF00106] (3-148)
  IPR002347 Short-chain dehydrogenase/reductase SDR [PR00080] (30-41)
  IPR002347 Short-chain dehydrogenase/reductase SDR [PR00080] (83-91)
  IPR002347 Short-chain dehydrogenase/reductase SDR [PR00080] (103-122)
  IPR002347 Short-chain dehydrogenase/reductase SDR [PR00081] (30-41)
  IPR002347 Short-chain dehydrogenase/reductase SDR [PR00081] (77-93)
  IPR002347 Short-chain dehydrogenase/reductase SDR [PR00081] (103-122)
  IPR002347 Short-chain dehydrogenase/reductase SDR [PR00081] (126-143)
  IPR020904 Short-chain dehydrogenase/reductase, conserved site [PS00061] (90-118)
  IPR036291 NAD(P)-binding domain superfamily [SSF51735] (4-180)

Solvent-accessible surface area (backbone atoms only — not comparable to full-atom values): 20872 Å² total; per-residue (Å²): 129,90,81,84,83,85,87,74,96,63,51,51,69,36,56,68,41,37,34,49,53,52,49,52,44,28,71,74,68,71,54,67,61,67,47,75,44,69,72,69,61,66,60,41,52,52,66,63,69,48,55,56,68,60,50,51,50,37,43,35,37,39,37,49,15,44,50,31,52,48,36,49,40,40,52,58,17,48,75,64,52,33,29,35,43,35,41,58,51,27,44,40,36,77,44,65,43,64,32,28,25,67,43,17,10,31,22,23,13,46,51,37,31,49,52,11,49,38,49,38,28,61,73,70,65,28,61,46,35,40,27,39,38,20,43,37,54,40,59,79,69,58,69,86,56,42,75,41,65,74,58,42,62,62,45,53,63,61,36,76,57,31,35,59,69,65,61,54,50,48,53,51,51,53,52,68,67,42,54,88,93,50,67,60,54,68,47,79,47,62,31,92,84,57,76,134,130,90,81,85,83,85,87,73,96,62,52,50,69,35,54,67,41,37,34,48,53,52,49,50,44,28,72,74,68,71,55,66,61,68,48,76,43,69,74,69,60,67,59,40,51,52,67,62,68,49,56,56,70,59,50,50,51,35,43,34,37,39,37,50,15,44,50,32,51,48,37,50,41,41,53,57,18,46,75,65,52,32,30,32,42,35,41,59,51,26,45,41,37,76,47,64,42,63,31,28,26,66,44,17,9,31,21,24,13,46,52,38,30,48,52,11,48,40,49,38,28,60,74,70,66,27,61,47,36,38,28,40,37,19,44,38,54,38,59,80,70,60,68,85,55,41,76,40,65,74,57,40,61,63,46,52,65,64,37,74,57,32,34,58,69,64,61,54,51,48,53,50,51,53,52,67,67,42,54,89,92,51,66,58,54,70,47,79,46,62,33,92,84,58,76,133

pLDDT: mean 87.51, std 14.36, range [45.56, 98.44]

Foldseek 3Di:
DDDDDDDDDADLLDLVRLLVVLVVCCVVVVAAAEAELDWAAQEFDAVVVVPPVVLVVRCSRLAVSLVSNCVNHVVRLLVVLHHEYEYEAAVLLVPPDGRRVSNSVSRVVVLVVQVVVQVVCVVVNSLYAYAYEHEYAALPRQAPRYPPPVVNVVVVVQNVQHDDVVVVVVVVVVQSPDDSVDGHHYHYYYGPPHDD/DDDDDDDDDADLLDLVRLLVVLVVCCVVVVAAAEAELDWAAFEFDAVVVVPPVVLVVRCSRLAVSLVSNCVNHVVRLLVVLHHEYEYEAAVLLVDPDGRRVSNSVSRVVVLVVQVVVQVVCVVVNSLYAYAYEHEYAALPRQADRYPPPVVNVVVVVQNVQHDDVVVVVVVVVVQSPDDSVDGHHYHYYYGPPHDD

Secondary structure (DSSP, 8-state):
-----------TT-HHHHHHHHHHHHHHHS---EEEE---------GGG--HHHHHHHHIIIIIHHHHHHHHHHHHHHHHT-EEEEEE--GGGTS--TT-HHHHHHHHHHHHHHHHHHHHHHHHT--EEEEEEEE--BTTTSGGG---HHHHHHHHHHHTTPBPHHHHHHHHHHHHHS-TT----EEEE--TT---/-----------TT-HHHHHHHHHHHHHHHS---EEEE---------GGG--HHHHHHHHIIIIIHHHHHHHHHHHHHHHHT-EEEEEE--GGGTS--TT-HHHHHHHHHHHHHHHHHHHHHHHHT--EEEEEEEE--BTTTSSTT---HHHHHHHHHHHTTPBPHHHHHHHHHHHHHS-TT----EEEE--TT---